Protein AF-0000000067798253 (afdb_homodimer)

pLDDT: mean 87.5, std 12.06, range [48.59, 98.44]

Foldseek 3Di:
DQDPVRLVVQLVCVLVQHHPVGDGLLDFADKAWAADPAQLWIWMDGPFWIKTKHKDKDKDFDDQVCQQFEAEFEFEDCVVPPDPVCPDPCVVVVRVVLRVLLRLLCPVLCQFGGNVQRDDGRGIGMYMYMYMYIHGAWFDCSQRVNLRNQLSLQRHFAFDWDADPNDIDTDDCVVDPTHRTDGPWRKGKWKWFWAFRADPVPRHGDDIRTGTGHTNSRVVNTFWMKMFIATLVLDTSDIDTDDGDDDDPVVVVVVSVSVNVVNVVSVVNSVVNSVVVVVVVVVVVVVVVVVVVVVVVVD/DQDPVRLVVQLVCVLVQHHPVGDGLLDFADKAWAADPAQLWIWMDGPFWIKTKRKDKDKDFDDQVCQQFEAEFEFEDCVVPPDPVCPDPCVVVVRVVLRVLLRLLCPVLCQFGGNVQRDDGRGIGMYMYMYMYIHGAWFDCSQRVNLSNQLSLQRHFAFDWDADPNDIDTDDCVVDPTHRTDGPWRKGKWKWFWAFRADPVPRHGDDIRTGTGHTNSRVVNTFWMKMFIATLVLDTSDIDTDDGDDDDPVVVVVVSVSVNVVNVVSVVNSVVNSVVVVVVVVVVVVVVVVVVVVVVVVD

Nearest PDB structures (foldseek):
  8r1o-assembly1_A  TM=9.361E-01  e=1.229E-35  Thermochaetoides thermophila DSM 1495
  6h25-assembly1_A  TM=9.469E-01  e=2.928E-33  Homo sapiens
  9g8n-assembly1_K  TM=9.278E-01  e=1.103E-31  Homo sapiens
  2nn6-assembly1_A  TM=9.174E-01  e=5.348E-28  Homo sapiens
  2wnr-assembly1_E  TM=9.208E-01  e=6.890E-26  Methanothermobacter thermautotrophicus

Solvent-accessible surface area (backbone atoms only — not comparable to full-atom values): 30825 Å² total; per-residue (Å²): 130,80,51,71,67,53,48,53,49,51,53,54,33,47,70,70,66,40,47,95,85,69,48,54,51,81,38,66,62,64,69,48,66,48,70,53,95,50,62,7,28,27,40,30,34,43,65,68,15,27,39,36,29,39,45,48,76,46,80,40,65,30,53,85,92,41,31,57,22,29,45,77,49,51,45,61,42,62,79,73,31,90,46,75,86,50,69,51,94,52,41,62,55,52,38,51,50,40,28,51,52,41,39,27,46,34,58,41,53,50,16,44,48,37,55,77,30,34,73,38,75,62,55,34,11,35,32,40,35,38,42,36,39,38,76,39,81,33,41,48,60,57,33,51,48,28,47,35,49,52,46,14,52,70,53,19,53,43,65,41,70,47,77,55,97,85,45,75,43,76,44,52,58,89,80,38,74,56,36,69,61,60,66,72,52,64,56,27,44,39,46,30,31,29,32,73,36,56,37,89,87,77,69,41,76,71,43,76,46,66,28,33,50,41,40,48,73,52,54,74,68,42,47,24,46,37,38,38,25,27,28,88,84,52,28,35,31,26,35,39,21,73,32,14,63,56,43,49,47,69,55,52,42,53,49,47,55,52,38,39,56,51,32,49,53,52,50,49,50,44,52,52,42,50,51,52,50,52,52,52,51,51,50,49,52,48,49,51,50,50,49,53,52,50,54,56,63,76,97,130,80,50,70,66,53,47,53,50,51,53,55,34,47,70,71,66,38,46,95,86,70,47,55,50,80,37,65,60,65,69,48,68,47,69,52,94,50,63,7,28,26,41,29,35,42,65,69,15,28,40,37,30,39,46,47,74,44,81,40,67,31,52,86,93,41,31,56,23,28,45,76,48,52,46,59,43,62,81,77,30,89,46,76,84,48,71,50,94,53,41,62,54,52,37,51,49,41,27,50,53,42,40,26,46,35,59,40,50,50,17,44,47,38,55,78,29,34,72,39,77,62,55,35,10,36,32,40,35,38,42,36,39,38,78,39,80,34,42,47,61,57,32,52,48,27,47,34,49,51,46,14,51,70,54,19,52,43,65,39,71,46,78,55,98,84,45,74,42,76,43,53,59,89,81,38,74,56,37,68,60,61,68,71,52,64,57,27,43,37,48,31,33,30,32,74,36,55,36,88,87,78,68,41,76,72,43,75,46,67,30,32,49,39,39,49,72,54,54,72,67,41,48,24,46,38,37,39,25,26,27,88,84,53,28,36,31,27,34,38,20,72,32,15,62,57,43,48,47,71,56,52,42,53,51,45,54,53,40,38,56,52,32,49,53,52,49,50,51,46,52,52,43,51,52,53,49,51,50,51,52,50,50,49,52,46,49,51,50,51,50,53,52,48,57,57,64,75,96

Secondary structure (DSSP, 8-state):
---HHHHHHHHHHHHTT--TTS--TT-PPPEEEEE-SSTTEEEEEETTEEEEEEEEEEEEPPPTT-TT--EEEEEEE-TTS--GGGSSTTHHHHHHHHHHHHHHHHHTTT-B-GGGGEEETTTEEEEEEEEEEEEE-SS-HHHHHHHHHHHHHHH-EEPPEEEETTEEEEPPTTTS--EE--B----EEEEEEEEEEE-TTT--EEEEEEEES--HHHHTT-SEEEEEEE-TTSEEEEEEE-SSS-EEHHHHHHHHHHHHHHHHHHHHHHHHHHHHHHHHHHHHHHHHHHHHHHHHH--/---HHHHHHHHHHHHTT--TTS--TT-PPPEEEEE-SSTTEEEEEETTEEEEEEEEEEEEPPPTT-TTS-EEEEEEE-TTS--GGGSSTTHHHHHHHHHHHHHHHHHTTT-B-GGGGEEETTTEEEEEEEEEEEEE-SS-HHHHHHHHHHHHHHH-EEPPEEEETTEEEEPPTTTS--EE--B----EEEEEEEEEEE-TTT--EEEEEEEES--HHHHTT-SEEEEEEE-TTSEEEEEEE-SSS-EEHHHHHHHHHHHHHHHHHHHHHHHHHHHHHHHHHHHHHHHHHHHHHHHHH--

Organism: Yarrowia lipolytica (strain CLIB 122 / E 150) (NCBI:txid284591)

Radius of gyration: 28.01 Å; Cα contacts (8 Å, |Δi|>4): 1252; chains: 2; bounding box: 62×116×61 Å

Sequence (598 aa):
MISINDRKFLTEALKVSKRLDGRSMEEQRPMEVTFGSQFGHVELTMGKTKVVVRISAEITKPNERRPFEGIFVVHTDIGSMASPIFENNHQSEQEIMISQVVEKAVRRSGALDLESLCIVAGKKCWEIRADVHYLDFDGGLVDATCAAVMAGLYHFKKPDVDVDGGAVTVCDMEERHPVALSVLHLPVSVTYGLFELKNDETNEVEKVECVLDCTAIERQVQNAEITITINKNRDICQISKPSGVSIEGYRIVELCEKAFQEALKVTEMIDKALKEDEEMRNKGNWKALLSAENDRYEKMISINDRKFLTEALKVSKRLDGRSMEEQRPMEVTFGSQFGHVELTMGKTKVVVRISAEITKPNERRPFEGIFVVHTDIGSMASPIFENNHQSEQEIMISQVVEKAVRRSGALDLESLCIVAGKKCWEIRADVHYLDFDGGLVDATCAAVMAGLYHFKKPDVDVDGGAVTVCDMEERHPVALSVLHLPVSVTYGLFELKNDETNEVEKVECVLDCTAIERQVQNAEITITINKNRDICQISKPSGVSIEGYRIVELCEKAFQEALKVTEMIDKALKEDEEMRNKGNWKALLSAENDRYEK

InterPro domains:
  IPR001247 Exoribonuclease, phosphorolytic domain 1 [PF01138] (27-159)
  IPR015847 Exoribonuclease, phosphorolytic domain 2 [PF03725] (185-261)
  IPR020568 Ribosomal protein uS5 domain 2-type superfamily [SSF54211] (2-173)
  IPR027408 PNPase/RNase PH domain superfamily [G3DSA:3.30.230.70] (1-297)
  IPR033100 Exosome complex component RRP45 [cd11368] (2-269)
  IPR036345 Exoribonuclease, PH domain 2 superfamily [SSF55666] (181-296)
  IPR050590 Exosome complex component Rrp42 subfamily [PTHR11097] (2-277)

Structure (mmCIF, N/CA/C/O backbone):
data_AF-0000000067798253-model_v1
#
loop_
_entity.id
_entity.type
_entity.pdbx_description
1 polymer 'Exosome complex component RRP45'
#
loop_
_atom_site.group_PDB
_atom_site.id
_atom_site.type_symbol
_atom_site.label_atom_id
_atom_site.label_alt_id
_atom_site.label_comp_id
_atom_site.label_asym_id
_atom_site.label_entity_id
_atom_site.label_seq_id
_atom_site.pdbx_PDB_ins_code
_atom_site.Cartn_x
_atom_site.Cartn_y
_atom_site.Cartn_z
_atom_site.occupancy
_atom_site.B_iso_or_equiv
_atom_site.auth_seq_id
_atom_site.auth_comp_id
_atom_site.auth_asym_id
_atom_site.auth_atom_id
_atom_site.pdbx_PDB_model_num
ATOM 1 N N . MET A 1 1 ? 26.594 -1.239 4.367 1 51.81 1 MET A N 1
ATOM 2 C CA . MET A 1 1 ? 26.109 0.107 4.074 1 51.81 1 MET A CA 1
ATOM 3 C C . MET A 1 1 ? 27.016 0.807 3.074 1 51.81 1 MET A C 1
ATOM 5 O O . MET A 1 1 ? 28.25 0.647 3.125 1 51.81 1 MET A O 1
ATOM 9 N N . ILE A 1 2 ? 26.547 1.143 1.979 1 56.66 2 ILE A N 1
ATOM 10 C CA . ILE A 1 2 ? 27.312 1.751 0.899 1 56.66 2 ILE A CA 1
ATOM 11 C C . ILE A 1 2 ? 28 3.018 1.405 1 56.66 2 ILE A C 1
ATOM 13 O O . ILE A 1 2 ? 27.453 3.732 2.248 1 56.66 2 ILE A O 1
ATOM 17 N N . SER A 1 3 ? 29.297 3.141 1.195 1 64.12 3 SER A N 1
ATOM 18 C CA . SER A 1 3 ? 30.047 4.336 1.568 1 64.12 3 SER A CA 1
ATOM 19 C C . SER A 1 3 ? 29.391 5.594 1.01 1 64.12 3 SER A C 1
ATOM 21 O O . SER A 1 3 ? 28.609 5.527 0.064 1 64.12 3 SER A O 1
ATOM 23 N N . ILE A 1 4 ? 29.562 6.688 1.708 1 63.19 4 ILE A N 1
ATOM 24 C CA . ILE A 1 4 ? 29.047 7.988 1.288 1 63.19 4 ILE A CA 1
ATOM 25 C C . ILE A 1 4 ? 29.5 8.281 -0.143 1 63.19 4 ILE A C 1
ATOM 27 O O . ILE A 1 4 ? 28.719 8.781 -0.956 1 63.19 4 ILE A O 1
ATOM 31 N N . ASN A 1 5 ? 30.703 7.965 -0.384 1 65.31 5 ASN A N 1
ATOM 32 C CA . ASN A 1 5 ? 31.25 8.188 -1.72 1 65.31 5 ASN A CA 1
ATOM 33 C C . ASN A 1 5 ? 30.531 7.34 -2.766 1 65.31 5 ASN A C 1
ATOM 35 O O . ASN A 1 5 ? 30.234 7.816 -3.863 1 65.31 5 ASN A O 1
ATOM 39 N N . ASP A 1 6 ? 30.203 6.184 -2.393 1 72.31 6 ASP A N 1
ATOM 40 C CA . ASP A 1 6 ? 29.516 5.285 -3.311 1 72.31 6 ASP A CA 1
ATOM 41 C C . ASP A 1 6 ? 28.078 5.73 -3.539 1 72.31 6 ASP A C 1
ATOM 43 O O . ASP A 1 6 ? 27.562 5.637 -4.656 1 72.31 6 ASP A O 1
ATOM 47 N N . ARG A 1 7 ? 27.609 6.293 -2.527 1 75.06 7 ARG A N 1
ATOM 48 C CA . ARG A 1 7 ? 26.25 6.816 -2.641 1 75.06 7 ARG A CA 1
ATOM 49 C C . ARG A 1 7 ? 26.188 7.977 -3.627 1 75.06 7 ARG A C 1
ATOM 51 O O . ARG A 1 7 ? 25.312 8.016 -4.492 1 75.06 7 ARG A O 1
ATOM 58 N N . LYS A 1 8 ? 27.109 8.859 -3.434 1 76.31 8 LYS A N 1
ATOM 59 C CA . LYS A 1 8 ? 27.188 10.016 -4.328 1 76.31 8 LYS A CA 1
ATOM 60 C C . LYS A 1 8 ? 27.438 9.578 -5.77 1 76.31 8 LYS A C 1
ATOM 62 O O . LYS A 1 8 ? 26.828 10.102 -6.699 1 76.31 8 LYS A O 1
ATOM 67 N N . PHE A 1 9 ? 28.281 8.617 -5.867 1 78.44 9 PHE A N 1
ATOM 68 C CA . PHE A 1 9 ? 28.609 8.109 -7.195 1 78.44 9 PHE A CA 1
ATOM 69 C C . PHE A 1 9 ? 27.391 7.488 -7.859 1 78.44 9 PHE A C 1
ATOM 71 O O . PHE A 1 9 ? 27.125 7.719 -9.039 1 78.44 9 PHE A O 1
ATOM 78 N N . LEU A 1 10 ? 26.688 6.785 -7.129 1 80.25 10 LEU A N 1
ATOM 79 C CA . LEU A 1 10 ? 25.5 6.105 -7.656 1 80.25 10 LEU A CA 1
ATOM 80 C C . LEU A 1 10 ? 24.453 7.113 -8.094 1 80.25 10 LEU A C 1
ATOM 82 O O . LEU A 1 10 ? 23.875 6.98 -9.18 1 80.25 10 LEU A O 1
ATOM 86 N N . THR A 1 11 ? 24.312 8.109 -7.332 1 80.75 11 THR A N 1
ATOM 87 C CA . THR A 1 11 ? 23.312 9.133 -7.641 1 80.75 11 THR A CA 1
ATOM 88 C C . THR A 1 11 ? 23.719 9.922 -8.883 1 80.75 11 THR A C 1
ATOM 90 O O . THR A 1 11 ? 22.891 10.219 -9.742 1 80.75 11 THR A O 1
ATOM 93 N N . GLU A 1 12 ? 24.984 10.133 -8.961 1 82.31 12 GLU A N 1
ATOM 94 C CA . GLU A 1 12 ? 25.516 10.852 -10.125 1 82.31 12 GLU A CA 1
ATOM 95 C C . GLU A 1 12 ? 25.359 10.023 -11.398 1 82.31 12 GLU A C 1
ATOM 97 O O . GLU A 1 12 ? 25.078 10.562 -12.469 1 82.31 12 GLU A O 1
ATOM 102 N N . ALA A 1 13 ? 25.578 8.773 -11.211 1 84.62 13 ALA A N 1
ATOM 103 C CA . ALA A 1 13 ? 25.438 7.887 -12.359 1 84.62 13 ALA A CA 1
ATOM 104 C C . ALA A 1 13 ? 23.984 7.859 -12.859 1 84.62 13 ALA A C 1
ATOM 106 O O . ALA A 1 13 ? 23.734 7.887 -14.062 1 84.62 13 ALA A O 1
ATOM 107 N N . LEU A 1 14 ? 23.094 7.914 -11.953 1 83.56 14 LEU A N 1
ATOM 108 C CA . LEU A 1 14 ? 21.688 7.863 -12.305 1 83.56 14 LEU A CA 1
ATOM 109 C C . LEU A 1 14 ? 21.234 9.164 -12.969 1 83.56 14 LEU A C 1
ATOM 111 O O . LEU A 1 14 ? 20.328 9.156 -13.812 1 83.56 14 LEU A O 1
ATOM 115 N N . LYS A 1 15 ? 21.906 10.227 -12.625 1 82.25 15 LYS A N 1
ATOM 116 C CA . LYS A 1 15 ? 21.594 11.516 -13.242 1 82.25 15 LYS A CA 1
ATOM 117 C C . LYS A 1 15 ? 21.844 11.484 -14.75 1 82.25 15 LYS A C 1
ATOM 119 O O . LYS A 1 15 ? 21.172 12.18 -15.508 1 82.25 15 LYS A O 1
ATOM 124 N N . VAL A 1 16 ? 22.828 10.648 -15.133 1 81.19 16 VAL A N 1
ATOM 125 C CA . VAL A 1 16 ? 23.125 10.547 -16.562 1 81.19 16 VAL A CA 1
ATOM 126 C C . VAL A 1 16 ? 22.562 9.242 -17.109 1 81.19 16 VAL A C 1
ATOM 128 O O . VAL A 1 16 ? 23.078 8.703 -18.094 1 81.19 16 VAL A O 1
ATOM 131 N N . SER A 1 17 ? 21.672 8.688 -16.422 1 85.06 17 SER A N 1
ATOM 132 C CA . SER A 1 17 ? 20.906 7.512 -16.828 1 85.06 17 SER A CA 1
ATOM 133 C C . SER A 1 17 ? 21.812 6.297 -17 1 85.06 17 SER A C 1
ATOM 135 O O . SER A 1 17 ? 21.688 5.562 -17.984 1 85.06 17 SER A O 1
ATOM 137 N N . LYS A 1 18 ? 22.75 6.242 -16.172 1 89 18 LYS A N 1
ATOM 138 C CA . LYS A 1 18 ? 23.641 5.082 -16.156 1 89 18 LYS A CA 1
ATOM 139 C C . LYS A 1 18 ? 23.5 4.301 -14.859 1 89 18 LYS A C 1
ATOM 141 O O . LYS A 1 18 ? 23.391 4.895 -13.781 1 89 18 LYS A O 1
ATOM 146 N N . ARG A 1 19 ? 23.422 3.037 -15 1 92.31 19 ARG A N 1
ATOM 147 C CA . ARG A 1 19 ? 23.375 2.156 -13.836 1 92.31 19 ARG A CA 1
ATOM 148 C C . ARG A 1 19 ? 24.703 1.436 -13.633 1 92.31 19 ARG A C 1
ATOM 150 O O . ARG A 1 19 ? 25.438 1.208 -14.594 1 92.31 19 ARG A O 1
ATOM 157 N N . LEU A 1 20 ? 25.062 1.04 -12.531 1 87.75 20 LEU A N 1
ATOM 158 C CA . LEU A 1 20 ? 26.328 0.4 -12.203 1 87.75 20 LEU A CA 1
ATOM 159 C C . LEU A 1 20 ? 26.453 -0.958 -12.891 1 87.75 20 LEU A C 1
ATOM 161 O O . LEU A 1 20 ? 27.547 -1.39 -13.242 1 87.75 20 LEU A O 1
ATOM 165 N N . ASP A 1 21 ? 25.359 -1.632 -13.086 1 90.31 21 ASP A N 1
ATOM 166 C CA . ASP A 1 21 ? 25.422 -2.971 -13.664 1 90.31 21 ASP A CA 1
ATOM 167 C C . ASP A 1 21 ? 25.203 -2.922 -15.18 1 90.31 21 ASP A C 1
ATOM 169 O O . ASP A 1 21 ? 25.062 -3.963 -15.82 1 90.31 21 ASP A O 1
ATOM 173 N N . GLY A 1 22 ? 25.062 -1.739 -15.805 1 91.88 22 GLY A N 1
ATOM 174 C CA . GLY A 1 22 ? 25.047 -1.575 -17.25 1 91.88 22 GLY A CA 1
ATOM 175 C C . GLY A 1 22 ? 23.641 -1.646 -17.828 1 91.88 22 GLY A C 1
ATOM 176 O O . GLY A 1 22 ? 23.453 -1.383 -19.016 1 91.88 22 GLY A O 1
ATOM 177 N N . ARG A 1 23 ? 22.641 -1.898 -17.016 1 94.81 23 ARG A N 1
ATOM 178 C CA . ARG A 1 23 ? 21.266 -1.967 -17.5 1 94.81 23 ARG A CA 1
ATOM 179 C C . ARG A 1 23 ? 20.719 -0.573 -17.797 1 94.81 23 ARG A C 1
ATOM 181 O O . ARG A 1 23 ? 21.219 0.419 -17.266 1 94.81 23 ARG A O 1
ATOM 188 N N . SER A 1 24 ? 19.719 -0.59 -18.766 1 94.81 24 SER A N 1
ATOM 189 C CA . SER A 1 24 ? 18.969 0.649 -18.922 1 94.81 24 SER A CA 1
ATOM 190 C C . SER A 1 24 ? 18.047 0.898 -17.734 1 94.81 24 SER A C 1
ATOM 192 O O . SER A 1 24 ? 17.875 0.018 -16.891 1 94.81 24 SER A O 1
ATOM 194 N N . MET A 1 25 ? 17.469 2.041 -17.641 1 94.38 25 MET A N 1
ATOM 195 C CA . MET A 1 25 ? 16.594 2.404 -16.516 1 94.38 25 MET A CA 1
ATOM 196 C C . MET A 1 25 ? 15.344 1.527 -16.5 1 94.38 25 MET A C 1
ATOM 198 O O . MET A 1 25 ? 14.719 1.344 -15.453 1 94.38 25 MET A O 1
ATOM 202 N N . GLU A 1 26 ? 15.031 0.921 -17.672 1 94.19 26 GLU A N 1
ATOM 203 C CA . GLU A 1 26 ? 13.789 0.177 -17.797 1 94.19 26 GLU A CA 1
ATOM 204 C C . GLU A 1 26 ? 14.047 -1.309 -18.031 1 94.19 26 GLU A C 1
ATOM 206 O O . GLU A 1 26 ? 13.18 -2.027 -18.531 1 94.19 26 GLU A O 1
ATOM 211 N N . GLU A 1 27 ? 15.227 -1.716 -17.656 1 94.94 27 GLU A N 1
ATOM 212 C CA . GLU A 1 27 ? 15.617 -3.1 -17.906 1 94.94 27 GLU A CA 1
ATOM 213 C C . GLU A 1 27 ? 15.633 -3.916 -16.625 1 94.94 27 GLU A C 1
ATOM 215 O O . GLU A 1 27 ? 16.234 -3.51 -15.633 1 94.94 27 GLU A O 1
ATOM 220 N N . GLN A 1 28 ? 14.828 -4.957 -16.656 1 96.38 28 GLN A N 1
ATOM 221 C CA . GLN A 1 28 ? 14.852 -5.902 -15.547 1 96.38 28 GLN A CA 1
ATOM 222 C C . GLN A 1 28 ? 16.031 -6.867 -15.672 1 96.38 28 GLN A C 1
ATOM 224 O O . GLN A 1 28 ? 16.438 -7.215 -16.781 1 96.38 28 GLN A O 1
ATOM 229 N N . ARG A 1 29 ? 16.672 -7.332 -14.617 1 96.69 29 ARG A N 1
ATOM 230 C CA . ARG A 1 29 ? 17.688 -8.391 -14.656 1 96.69 29 ARG A CA 1
ATOM 231 C C . ARG A 1 29 ? 17.109 -9.68 -15.211 1 96.69 29 ARG A C 1
ATOM 233 O O . ARG A 1 29 ? 15.898 -9.93 -15.094 1 96.69 29 ARG A O 1
ATOM 240 N N . PRO A 1 30 ? 17.953 -10.398 -15.773 1 95.25 30 PRO A N 1
ATOM 241 C CA . PRO A 1 30 ? 17.469 -11.68 -16.281 1 95.25 30 PRO A CA 1
ATOM 242 C C . PRO A 1 30 ? 16.875 -12.57 -15.195 1 95.25 30 PRO A C 1
ATOM 244 O O . PRO A 1 30 ? 17.422 -12.641 -14.094 1 95.25 30 PRO A O 1
ATOM 247 N N . MET A 1 31 ? 15.766 -13.133 -15.539 1 96.88 31 MET A N 1
ATOM 248 C CA . MET A 1 31 ? 15.062 -14.023 -14.617 1 96.88 31 MET A CA 1
ATOM 249 C C . MET A 1 31 ? 14.984 -15.438 -15.18 1 96.88 31 MET A C 1
ATOM 251 O O . MET A 1 31 ? 14.766 -15.625 -16.375 1 96.88 31 MET A O 1
ATOM 255 N N . GLU A 1 32 ? 15.211 -16.406 -14.297 1 97.06 32 GLU A N 1
ATOM 256 C CA . GLU A 1 32 ? 15.125 -17.812 -14.688 1 97.06 32 GLU A CA 1
ATOM 257 C C . GLU A 1 32 ? 14.422 -18.641 -13.617 1 97.06 32 GLU A C 1
ATOM 259 O O . GLU A 1 32 ? 14.633 -18.438 -12.422 1 97.06 32 GLU A O 1
ATOM 264 N N . VAL A 1 33 ? 13.617 -19.516 -14.102 1 97.75 33 VAL A N 1
ATOM 265 C CA . VAL A 1 33 ? 12.891 -20.406 -13.203 1 97.75 33 VAL A CA 1
ATOM 266 C C . VAL A 1 33 ? 13.227 -21.859 -13.523 1 97.75 33 VAL A C 1
ATOM 268 O O . VAL A 1 33 ? 13.328 -22.234 -14.695 1 97.75 33 VAL A O 1
ATOM 271 N N . THR A 1 34 ? 13.492 -22.641 -12.523 1 96.81 34 THR A N 1
ATOM 272 C CA . THR A 1 34 ? 13.703 -24.078 -12.648 1 96.81 34 THR A CA 1
ATOM 273 C C . THR A 1 34 ? 12.844 -24.844 -11.641 1 96.81 34 THR A C 1
ATOM 275 O O . THR A 1 34 ? 12.539 -24.328 -10.562 1 96.81 34 THR A O 1
ATOM 278 N N . PHE A 1 35 ? 12.484 -26.016 -12.008 1 97.56 35 PHE A N 1
ATOM 279 C CA . PHE A 1 35 ? 11.633 -26.828 -11.148 1 97.56 35 PHE A CA 1
ATOM 280 C C . PHE A 1 35 ? 12.406 -28.016 -10.586 1 97.56 35 PHE A C 1
ATOM 282 O O . PHE A 1 35 ? 13.227 -28.625 -11.289 1 97.56 35 PHE A O 1
ATOM 289 N N . GLY A 1 36 ? 12.242 -28.266 -9.375 1 94.62 36 GLY A N 1
ATOM 290 C CA . GLY A 1 36 ? 12.828 -29.438 -8.758 1 94.62 36 GLY A CA 1
ATOM 291 C C . GLY A 1 36 ? 12.109 -30.719 -9.117 1 94.62 36 GLY A C 1
ATOM 292 O O . GLY A 1 36 ? 11.211 -30.719 -9.961 1 94.62 36 GLY A O 1
ATOM 293 N N . SER A 1 37 ? 12.594 -31.781 -8.445 1 92.12 37 SER A N 1
ATOM 294 C CA . SER A 1 37 ? 12.039 -33.094 -8.727 1 92.12 37 SER A CA 1
ATOM 295 C C . SER A 1 37 ? 10.602 -33.219 -8.242 1 92.12 37 SER A C 1
ATOM 297 O O . SER A 1 37 ? 9.766 -33.844 -8.891 1 92.12 37 SER A O 1
ATOM 299 N N . GLN A 1 38 ? 10.32 -32.562 -7.18 1 93.5 38 GLN A N 1
ATOM 300 C CA . GLN A 1 38 ? 8.961 -32.594 -6.637 1 93.5 38 GLN A CA 1
ATOM 301 C C . GLN A 1 38 ? 8.109 -31.469 -7.215 1 93.5 38 GLN A C 1
ATOM 303 O O . GLN A 1 38 ? 8.586 -30.359 -7.395 1 93.5 38 GLN A O 1
ATOM 308 N N . PHE A 1 39 ? 6.863 -31.828 -7.477 1 95 39 PHE A N 1
ATOM 309 C CA . PHE A 1 39 ? 5.938 -30.797 -7.938 1 95 39 PHE A CA 1
ATOM 310 C C . PHE A 1 39 ? 5.844 -29.656 -6.93 1 95 39 PHE A C 1
ATOM 312 O O . PHE A 1 39 ? 5.746 -29.891 -5.727 1 95 39 PHE A O 1
ATOM 319 N N . GLY A 1 40 ? 5.93 -28.453 -7.418 1 97.5 40 GLY A N 1
ATOM 320 C CA . GLY A 1 40 ? 5.77 -27.297 -6.566 1 97.5 40 GLY A CA 1
ATOM 321 C C . GLY A 1 40 ? 7.086 -26.781 -6.004 1 97.5 40 GLY A C 1
ATOM 322 O O . GLY A 1 40 ? 7.105 -25.812 -5.238 1 97.5 40 GLY A O 1
ATOM 323 N N . HIS A 1 41 ? 8.125 -27.516 -6.27 1 97.88 41 HIS A N 1
ATOM 324 C CA . HIS A 1 41 ? 9.461 -27.047 -5.902 1 97.88 41 HIS A CA 1
ATOM 325 C C . HIS A 1 41 ? 10.055 -26.172 -7.004 1 97.88 41 HIS A C 1
ATOM 327 O O . HIS A 1 41 ? 10.258 -26.625 -8.125 1 97.88 41 HIS A O 1
ATOM 333 N N . VAL A 1 42 ? 10.383 -24.922 -6.691 1 98.38 42 VAL A N 1
ATOM 334 C CA . VAL A 1 42 ? 10.805 -23.938 -7.688 1 98.38 42 VAL A CA 1
ATOM 335 C C . VAL A 1 42 ? 12.07 -23.219 -7.203 1 98.38 42 VAL A C 1
ATOM 337 O O . VAL A 1 42 ? 12.18 -22.891 -6.023 1 98.38 42 VAL A O 1
ATOM 340 N N . GLU A 1 43 ? 12.984 -23.078 -8.047 1 97.94 43 GLU A N 1
ATOM 341 C CA . GLU A 1 43 ? 14.109 -22.172 -7.859 1 97.94 43 GLU A CA 1
ATOM 342 C C . GLU A 1 43 ? 14.094 -21.062 -8.891 1 97.94 43 GLU A C 1
ATOM 344 O O . GLU A 1 43 ? 14 -21.312 -10.094 1 97.94 43 GLU A O 1
ATOM 349 N N . LEU A 1 44 ? 14.125 -19.844 -8.43 1 98.12 44 LEU A N 1
ATOM 350 C CA . LEU A 1 44 ? 14.125 -18.688 -9.328 1 98.12 44 LEU A CA 1
ATOM 351 C C . LEU A 1 44 ? 15.32 -17.781 -9.055 1 98.12 44 LEU A C 1
ATOM 353 O O . LEU A 1 44 ? 15.656 -17.516 -7.898 1 98.12 44 LEU A O 1
ATOM 357 N N . THR A 1 45 ? 15.945 -17.438 -10.109 1 97.5 45 THR A N 1
ATOM 358 C CA . THR A 1 45 ? 17.031 -16.469 -10.031 1 97.5 45 THR A CA 1
ATOM 359 C C . THR A 1 45 ? 16.688 -15.203 -10.805 1 97.5 45 THR A C 1
ATOM 361 O O . THR A 1 45 ? 16.078 -15.266 -11.875 1 97.5 45 THR A O 1
ATOM 364 N N . MET A 1 46 ? 16.938 -14.086 -10.258 1 97.06 46 MET A N 1
ATOM 365 C CA . MET A 1 46 ? 16.875 -12.766 -10.883 1 97.06 46 MET A CA 1
ATOM 366 C C . MET A 1 46 ? 18.156 -11.984 -10.602 1 97.06 46 MET A C 1
ATOM 368 O O . MET A 1 46 ? 18.281 -11.328 -9.57 1 97.06 46 MET A O 1
ATOM 372 N N . GLY A 1 47 ? 19.062 -11.984 -11.625 1 95.56 47 GLY A N 1
ATOM 373 C CA . GLY A 1 47 ? 20.406 -11.539 -11.289 1 95.56 47 GLY A CA 1
ATOM 374 C C . GLY A 1 47 ? 21.031 -12.328 -10.148 1 95.56 47 GLY A C 1
ATOM 375 O O . GLY A 1 47 ? 21.109 -13.555 -10.219 1 95.56 47 GLY A O 1
ATOM 376 N N . LYS A 1 48 ? 21.391 -11.68 -9.102 1 94.06 48 LYS A N 1
ATOM 377 C CA . LYS A 1 48 ? 22.031 -12.344 -7.969 1 94.06 48 LYS A CA 1
ATOM 378 C C . LYS A 1 48 ? 21 -12.75 -6.922 1 94.06 48 LYS A C 1
ATOM 380 O O . LYS A 1 48 ? 21.297 -13.516 -6 1 94.06 48 LYS A O 1
ATOM 385 N N . THR A 1 49 ? 19.766 -12.289 -7.086 1 94.31 49 THR A N 1
ATOM 386 C CA . THR A 1 49 ? 18.719 -12.688 -6.16 1 94.31 49 THR A CA 1
ATOM 387 C C . THR A 1 49 ? 18.25 -14.109 -6.453 1 94.31 49 THR A C 1
ATOM 389 O O . THR A 1 49 ? 17.953 -14.445 -7.602 1 94.31 49 THR A O 1
ATOM 392 N N . LYS A 1 50 ? 18.234 -14.953 -5.426 1 95.56 50 LYS A N 1
ATOM 393 C CA . LYS A 1 50 ? 17.828 -16.344 -5.578 1 95.56 50 LYS A CA 1
ATOM 394 C C . LYS A 1 50 ? 16.75 -16.719 -4.562 1 95.56 50 LYS A C 1
ATOM 396 O O . LYS A 1 50 ? 16.922 -16.516 -3.361 1 95.56 50 LYS A O 1
ATOM 401 N N . VAL A 1 51 ? 15.703 -17.281 -5.094 1 95.88 51 VAL A N 1
ATOM 402 C CA . VAL A 1 51 ? 14.555 -17.625 -4.266 1 95.88 51 VAL A CA 1
ATOM 403 C C . VAL A 1 51 ? 14.172 -19.094 -4.512 1 95.88 51 VAL A C 1
ATOM 405 O O . VAL A 1 51 ? 14.195 -19.562 -5.652 1 95.88 51 VAL A O 1
ATOM 408 N N . VAL A 1 52 ? 13.906 -19.797 -3.418 1 97 52 VAL A N 1
ATOM 409 C CA . VAL A 1 52 ? 13.383 -21.156 -3.498 1 97 52 VAL A CA 1
ATOM 410 C C . VAL A 1 52 ? 11.984 -21.203 -2.898 1 97 52 VAL A C 1
ATOM 412 O O . VAL A 1 52 ? 11.75 -20.703 -1.796 1 97 52 VAL A O 1
ATOM 415 N N . VAL A 1 53 ? 11.078 -21.734 -3.621 1 97.88 53 VAL A N 1
ATOM 416 C CA . VAL A 1 53 ? 9.695 -21.859 -3.16 1 97.88 53 VAL A CA 1
ATOM 417 C C . VAL A 1 53 ? 9.281 -23.328 -3.145 1 97.88 53 VAL A C 1
ATOM 419 O O . VAL A 1 53 ? 9.617 -24.078 -4.062 1 97.88 53 VAL A O 1
ATOM 422 N N . ARG A 1 54 ? 8.625 -23.719 -2.113 1 98.12 54 ARG A N 1
ATOM 423 C CA . ARG A 1 54 ? 8.008 -25.047 -2.016 1 98.12 54 ARG A CA 1
ATOM 424 C C . ARG A 1 54 ? 6.512 -24.922 -1.731 1 98.12 54 ARG A C 1
ATOM 426 O O . ARG A 1 54 ? 6.109 -24.344 -0.726 1 98.12 54 ARG A O 1
ATOM 433 N N . ILE A 1 55 ? 5.734 -25.438 -2.609 1 98.44 55 ILE A N 1
ATOM 434 C CA . ILE A 1 55 ? 4.289 -25.469 -2.424 1 98.44 55 ILE A CA 1
ATOM 435 C C . ILE A 1 55 ? 3.875 -26.766 -1.745 1 98.44 55 ILE A C 1
ATOM 437 O O . ILE A 1 55 ? 4.383 -27.844 -2.084 1 98.44 55 ILE A O 1
ATOM 441 N N . SER A 1 56 ? 3.043 -26.656 -0.792 1 97.62 56 SER A N 1
ATOM 442 C CA . SER A 1 56 ? 2.498 -27.844 -0.118 1 97.62 56 SER A CA 1
ATOM 443 C C . SER A 1 56 ? 0.997 -27.703 0.109 1 97.62 56 SER A C 1
ATOM 445 O O . SER A 1 56 ? 0.442 -26.609 -0.024 1 97.62 56 SER A O 1
ATOM 447 N N . ALA A 1 57 ? 0.351 -28.797 0.39 1 96.62 57 ALA A N 1
ATOM 448 C CA . ALA A 1 57 ? -1.09 -28.812 0.628 1 96.62 57 ALA A CA 1
ATOM 449 C C . ALA A 1 57 ? -1.428 -29.672 1.846 1 96.62 57 ALA A C 1
ATOM 451 O O . ALA A 1 57 ? -0.828 -30.734 2.053 1 96.62 57 ALA A O 1
ATOM 452 N N . GLU A 1 58 ? -2.25 -29.172 2.617 1 96.25 58 GLU A N 1
ATOM 453 C CA . GLU A 1 58 ? -2.777 -29.938 3.752 1 96.25 58 GLU A CA 1
ATOM 454 C C . GLU A 1 58 ? -4.277 -29.703 3.916 1 96.25 58 GLU A C 1
ATOM 456 O O . GLU A 1 58 ? -4.812 -28.703 3.447 1 96.25 58 GLU A O 1
ATOM 461 N N . ILE A 1 59 ? -4.953 -30.688 4.52 1 95.56 59 ILE A N 1
ATOM 462 C CA . ILE A 1 59 ? -6.387 -30.562 4.762 1 95.56 59 ILE A CA 1
ATOM 463 C C . ILE A 1 59 ? -6.625 -29.906 6.125 1 95.56 59 ILE A C 1
ATOM 465 O O . ILE A 1 59 ? -6.023 -30.312 7.121 1 95.56 59 ILE A O 1
ATOM 469 N N . THR A 1 60 ? -7.434 -28.875 6.07 1 96.31 60 THR A N 1
ATOM 470 C CA . THR A 1 60 ? -7.75 -28.172 7.305 1 96.31 60 THR A CA 1
ATOM 471 C C . THR A 1 60 ? -9.195 -27.688 7.301 1 96.31 60 THR A C 1
ATOM 473 O O . THR A 1 60 ? -9.953 -27.984 6.375 1 96.31 60 THR A O 1
ATOM 476 N N . LYS A 1 61 ? -9.562 -27.078 8.414 1 96.06 61 LYS A N 1
ATOM 477 C CA . LYS A 1 61 ? -10.875 -26.438 8.484 1 96.06 61 LYS A CA 1
ATOM 478 C C . LYS A 1 61 ? -10.867 -25.094 7.785 1 96.06 61 LYS A C 1
ATOM 480 O O . LYS A 1 61 ? -9.938 -24.297 7.961 1 96.06 61 LYS A O 1
ATOM 485 N N . PRO A 1 62 ? -11.852 -24.844 6.949 1 96.19 62 PRO A N 1
ATOM 486 C CA . PRO A 1 62 ? -11.898 -23.547 6.277 1 96.19 62 PRO A CA 1
ATOM 487 C C . PRO A 1 62 ? -12.156 -22.391 7.246 1 96.19 62 PRO A C 1
ATOM 489 O O . PRO A 1 62 ? -12.516 -22.625 8.406 1 96.19 62 PRO A O 1
ATOM 492 N N . ASN A 1 63 ? -11.797 -21.188 6.785 1 91.81 63 ASN A N 1
ATOM 493 C CA . ASN A 1 63 ? -12.156 -20 7.543 1 91.81 63 ASN A CA 1
ATOM 494 C C . ASN A 1 63 ? -13.664 -19.922 7.785 1 91.81 63 ASN A C 1
ATOM 496 O O . ASN A 1 63 ? -14.453 -20.141 6.867 1 91.81 63 ASN A O 1
ATOM 500 N N . GLU A 1 64 ? -14.062 -19.562 8.953 1 89.81 64 GLU A N 1
ATOM 501 C CA . GLU A 1 64 ? -15.469 -19.531 9.336 1 89.81 64 GLU A CA 1
ATOM 502 C C . GLU A 1 64 ? -16.25 -18.547 8.484 1 89.81 64 GLU A C 1
ATOM 504 O O . GLU A 1 64 ? -17.438 -18.766 8.203 1 89.81 64 GLU A O 1
ATOM 509 N N . ARG A 1 65 ? -15.625 -17.531 8.062 1 81.88 65 ARG A N 1
ATOM 510 C CA . ARG A 1 65 ? -16.297 -16.484 7.289 1 81.88 65 ARG A CA 1
ATOM 511 C C . ARG A 1 65 ? -16.344 -16.859 5.812 1 81.88 65 ARG A C 1
ATOM 513 O O . ARG A 1 65 ? -17.094 -16.234 5.043 1 81.88 65 ARG A O 1
ATOM 520 N N . ARG A 1 66 ? -15.578 -17.891 5.426 1 88.25 66 ARG A N 1
ATOM 521 C CA . ARG A 1 66 ? -15.531 -18.375 4.047 1 88.25 66 ARG A CA 1
ATOM 522 C C . ARG A 1 66 ? -15.547 -19.891 3.99 1 88.25 66 ARG A C 1
ATOM 524 O O . ARG A 1 66 ? -14.602 -20.516 3.502 1 88.25 66 ARG A O 1
ATOM 531 N N . PRO A 1 67 ? -16.625 -20.453 4.387 1 93 67 PRO A N 1
ATOM 532 C CA . PRO A 1 67 ? -16.703 -21.906 4.586 1 93 67 PRO A CA 1
ATOM 533 C C . PRO A 1 67 ? -16.625 -22.688 3.275 1 93 67 PRO A C 1
ATOM 535 O O . PRO A 1 67 ? -16.453 -23.906 3.287 1 93 67 PRO A O 1
ATOM 538 N N . PHE A 1 68 ? -16.766 -22 2.117 1 94.12 68 PHE A N 1
ATOM 539 C CA . PHE A 1 68 ? -16.812 -22.688 0.832 1 94.12 68 PHE A CA 1
ATOM 540 C C . PHE A 1 68 ? -15.484 -22.547 0.088 1 94.12 68 PHE A C 1
ATOM 542 O O . PHE A 1 68 ? -15.383 -22.906 -1.087 1 94.12 68 PHE A O 1
ATOM 549 N N . GLU A 1 69 ? -14.508 -22.016 0.784 1 95.06 69 GLU A N 1
ATOM 550 C CA . GLU A 1 69 ? -13.234 -21.734 0.128 1 95.06 69 GLU A CA 1
ATOM 551 C C . GLU A 1 69 ? -12.086 -22.438 0.837 1 95.06 69 GLU A C 1
ATOM 553 O O . GLU A 1 69 ? -12.156 -22.688 2.041 1 95.06 69 GLU A O 1
ATOM 558 N N . GLY A 1 70 ? -11.07 -22.828 0.063 1 96.69 70 GLY A N 1
ATOM 559 C CA . GLY A 1 70 ? -9.812 -23.234 0.657 1 96.69 70 GLY A CA 1
ATOM 560 C C . GLY A 1 70 ? -8.977 -22.062 1.146 1 96.69 70 GLY A C 1
ATOM 561 O O . GLY A 1 70 ? -9.461 -20.938 1.233 1 96.69 70 GLY A O 1
ATOM 562 N N . ILE A 1 71 ? -7.766 -22.391 1.566 1 96.12 71 ILE A N 1
ATOM 563 C CA . ILE A 1 71 ? -6.891 -21.391 2.166 1 96.12 71 ILE A CA 1
ATOM 564 C C . ILE A 1 71 ? -5.566 -21.328 1.4 1 96.12 71 ILE A C 1
ATOM 566 O O . ILE A 1 71 ? -5.059 -22.359 0.955 1 96.12 71 ILE A O 1
ATOM 570 N N . PHE A 1 72 ? -5.066 -20.156 1.213 1 96.75 72 PHE A N 1
ATOM 571 C CA . PHE A 1 72 ? -3.727 -19.953 0.674 1 96.75 72 PHE A CA 1
ATOM 572 C C . PHE A 1 72 ? -2.891 -19.094 1.609 1 96.75 72 PHE A C 1
ATOM 574 O O . PHE A 1 72 ? -3.334 -18.016 2.035 1 96.75 72 PHE A O 1
ATOM 581 N N . VAL A 1 73 ? -1.671 -19.547 1.902 1 95.12 73 VAL A N 1
ATOM 582 C CA . VAL A 1 73 ? -0.801 -18.797 2.797 1 95.12 73 VAL A CA 1
ATOM 583 C C . VAL A 1 73 ? 0.62 -18.766 2.238 1 95.12 73 VAL A C 1
ATOM 585 O O . VAL A 1 73 ? 1.049 -19.719 1.575 1 95.12 73 VAL A O 1
ATOM 588 N N . VAL A 1 74 ? 1.315 -17.703 2.439 1 96 74 VAL A N 1
ATOM 589 C CA . VAL A 1 74 ? 2.713 -17.547 2.051 1 96 74 VAL A CA 1
ATOM 590 C C . VAL A 1 74 ? 3.578 -17.344 3.295 1 96 74 VAL A C 1
ATOM 592 O O . VAL A 1 74 ? 3.283 -16.5 4.137 1 96 74 VAL A O 1
ATOM 595 N N . HIS A 1 75 ? 4.543 -18.156 3.416 1 93.31 75 HIS A N 1
ATOM 596 C CA . HIS A 1 75 ? 5.508 -18.016 4.5 1 93.31 75 HIS A CA 1
ATOM 597 C C . HIS A 1 75 ? 6.895 -17.672 3.965 1 93.31 75 HIS A C 1
ATOM 599 O O . HIS A 1 75 ? 7.457 -18.422 3.16 1 93.31 75 HIS A O 1
ATOM 605 N N . THR A 1 76 ? 7.395 -16.531 4.398 1 91.25 76 THR A N 1
ATOM 606 C CA . THR A 1 76 ? 8.719 -16.094 3.963 1 91.25 76 THR A CA 1
ATOM 607 C C . THR A 1 76 ? 9.727 -16.219 5.098 1 91.25 76 THR A C 1
ATOM 609 O O . THR A 1 76 ? 9.398 -15.977 6.262 1 91.25 76 THR A O 1
ATOM 612 N N . ASP A 1 77 ? 10.898 -16.656 4.809 1 84.12 77 ASP A N 1
ATOM 613 C CA . ASP A 1 77 ? 11.992 -16.781 5.766 1 84.12 77 ASP A CA 1
ATOM 614 C C . ASP A 1 77 ? 13.258 -16.109 5.238 1 84.12 77 ASP A C 1
ATOM 616 O O . ASP A 1 77 ? 14.031 -16.719 4.496 1 84.12 77 ASP A O 1
ATOM 620 N N . ILE A 1 78 ? 13.516 -14.836 5.688 1 74.12 78 ILE A N 1
ATOM 621 C CA . ILE A 1 78 ? 14.688 -14.086 5.246 1 74.12 78 ILE A CA 1
ATOM 622 C C . ILE A 1 78 ? 15.883 -14.438 6.137 1 74.12 78 ILE A C 1
ATOM 624 O O . ILE A 1 78 ? 17.031 -14.305 5.719 1 74.12 78 ILE A O 1
ATOM 628 N N . GLY A 1 79 ? 15.617 -14.742 7.43 1 61.75 79 GLY A N 1
ATOM 629 C CA . GLY A 1 79 ? 16.672 -15.047 8.391 1 61.75 79 GLY A CA 1
ATOM 630 C C . GLY A 1 79 ? 17.688 -16.047 7.871 1 61.75 79 GLY A C 1
ATOM 631 O O . GLY A 1 79 ? 18.844 -16.047 8.312 1 61.75 79 GLY A O 1
ATOM 632 N N . SER A 1 80 ? 17.188 -16.828 7.055 1 56.88 80 SER A N 1
ATOM 633 C CA . SER A 1 80 ? 18.125 -17.828 6.523 1 56.88 80 SER A CA 1
ATOM 634 C C . SER A 1 80 ? 19.156 -17.172 5.613 1 56.88 80 SER A C 1
ATOM 636 O O . SER A 1 80 ? 20.156 -17.797 5.262 1 56.88 80 SER A O 1
ATOM 638 N N . MET A 1 81 ? 18.812 -15.859 5.414 1 57.78 81 MET A N 1
ATOM 639 C CA . MET A 1 81 ? 19.719 -15.148 4.52 1 57.78 81 MET A CA 1
ATOM 640 C C . MET A 1 81 ? 20.906 -14.578 5.285 1 57.78 81 MET A C 1
ATOM 642 O O . MET A 1 81 ? 20.75 -14.086 6.406 1 57.78 81 MET A O 1
ATOM 646 N N . ALA A 1 82 ? 21.953 -15.117 5.316 1 49.31 82 ALA A N 1
ATOM 647 C CA . ALA A 1 82 ? 23.203 -14.633 5.875 1 49.31 82 ALA A CA 1
ATOM 648 C C . ALA A 1 82 ? 23.484 -13.195 5.457 1 49.31 82 ALA A C 1
ATOM 650 O O . ALA A 1 82 ? 24.594 -12.852 5.062 1 49.31 82 ALA A O 1
ATOM 651 N N . SER A 1 83 ? 22.406 -12.367 5.188 1 54.75 83 SER A N 1
ATOM 652 C CA . SER A 1 83 ? 22.812 -11.039 4.738 1 54.75 83 SER A CA 1
ATOM 653 C C . SER A 1 83 ? 22.75 -10.031 5.879 1 54.75 83 SER A C 1
ATOM 655 O O . SER A 1 83 ? 21.781 -10.008 6.645 1 54.75 83 SER A O 1
ATOM 657 N N . PRO A 1 84 ? 23.906 -9.445 6.133 1 53.78 84 PRO A N 1
ATOM 658 C CA . PRO A 1 84 ? 24 -8.43 7.188 1 53.78 84 PRO A CA 1
ATOM 659 C C . PRO A 1 84 ? 22.906 -7.375 7.094 1 53.78 84 PRO A C 1
ATOM 661 O O . PRO A 1 84 ? 22.516 -6.789 8.109 1 53.78 84 PRO A O 1
ATOM 664 N N . ILE A 1 85 ? 22.375 -7.141 5.871 1 52.81 85 ILE A N 1
ATOM 665 C CA . ILE A 1 85 ? 21.422 -6.047 5.684 1 52.81 85 ILE A CA 1
ATOM 666 C C . ILE A 1 85 ? 20.141 -6.332 6.469 1 52.81 85 ILE A C 1
ATOM 668 O O . ILE A 1 85 ? 19.469 -5.406 6.906 1 52.81 85 ILE A O 1
ATOM 672 N N . PHE A 1 86 ? 19.875 -7.578 6.664 1 54.59 86 PHE A N 1
ATOM 673 C CA . PHE A 1 86 ? 18.609 -7.93 7.297 1 54.59 86 PHE A CA 1
ATOM 674 C C . PHE A 1 86 ? 18.812 -8.203 8.781 1 54.59 86 PHE A C 1
ATOM 676 O O . PHE A 1 86 ? 17.891 -8.688 9.453 1 54.59 86 PHE A O 1
ATOM 683 N N . GLU A 1 87 ? 19.984 -8.164 9.211 1 52.81 87 GLU A N 1
ATOM 684 C CA . GLU A 1 87 ? 20.234 -8.445 10.625 1 52.81 87 GLU A CA 1
ATOM 685 C C . GLU A 1 87 ? 19.391 -7.531 11.516 1 52.81 87 GLU A C 1
ATOM 687 O O . GLU A 1 87 ? 19.094 -7.887 12.656 1 52.81 87 GLU A O 1
ATOM 692 N N . ASN A 1 88 ? 19.062 -6.301 11 1 50.94 88 ASN A N 1
ATOM 693 C CA . ASN A 1 88 ? 18.391 -5.391 11.922 1 50.94 88 ASN A CA 1
ATOM 694 C C . ASN A 1 88 ? 16.875 -5.523 11.82 1 50.94 88 ASN A C 1
ATOM 696 O O . ASN A 1 88 ? 16.344 -6.031 10.828 1 50.94 88 ASN A O 1
ATOM 700 N N . ASN A 1 89 ? 16.031 -5.441 12.969 1 53.97 89 ASN A N 1
ATOM 701 C CA . ASN A 1 89 ? 14.625 -5.367 13.352 1 53.97 89 ASN A CA 1
ATOM 702 C C . ASN A 1 89 ? 13.727 -5.184 12.125 1 53.97 89 ASN A C 1
ATOM 704 O O . ASN A 1 89 ? 12.5 -5.234 12.242 1 53.97 89 ASN A O 1
ATOM 708 N N . HIS A 1 90 ? 14.359 -5.129 10.844 1 58.78 90 HIS A N 1
ATOM 709 C CA . HIS A 1 90 ? 13.531 -4.789 9.695 1 58.78 90 HIS A CA 1
ATOM 710 C C . HIS A 1 90 ? 13.195 -6.027 8.867 1 58.78 90 HIS A C 1
ATOM 712 O O . HIS A 1 90 ? 12.367 -5.965 7.961 1 58.78 90 HIS A O 1
ATOM 718 N N . GLN A 1 91 ? 13.828 -7.094 9.289 1 64.44 91 GLN A N 1
ATOM 719 C CA . GLN A 1 91 ? 13.602 -8.344 8.562 1 64.44 91 GLN A CA 1
ATOM 720 C C . GLN A 1 91 ? 12.133 -8.766 8.641 1 64.44 91 GLN A C 1
ATOM 722 O O . GLN A 1 91 ? 11.531 -9.133 7.633 1 64.44 91 GLN A O 1
ATOM 727 N N . SER A 1 92 ? 11.68 -8.578 9.758 1 66.44 92 SER A N 1
ATOM 728 C CA . SER A 1 92 ? 10.312 -9.016 9.992 1 66.44 92 SER A CA 1
ATOM 729 C C . SER A 1 92 ? 9.32 -8.164 9.203 1 66.44 92 SER A C 1
ATOM 731 O O . SER A 1 92 ? 8.367 -8.695 8.625 1 66.44 92 SER A O 1
ATOM 733 N N . GLU A 1 93 ? 9.695 -6.977 9.055 1 69.38 93 GLU A N 1
ATOM 734 C CA . GLU A 1 93 ? 8.781 -6.078 8.352 1 69.38 93 GLU A CA 1
ATOM 735 C C . GLU A 1 93 ? 8.758 -6.371 6.852 1 69.38 93 GLU A C 1
ATOM 737 O O . GLU A 1 93 ? 7.695 -6.383 6.23 1 69.38 93 GLU A O 1
ATOM 742 N N . GLN A 1 94 ? 9.875 -6.66 6.359 1 76.75 94 GLN A N 1
ATOM 743 C CA . GLN A 1 94 ? 9.977 -6.969 4.938 1 76.75 94 GLN A CA 1
ATOM 744 C C . GLN A 1 94 ? 9.305 -8.297 4.613 1 76.75 94 GLN A C 1
ATOM 746 O O . GLN A 1 94 ? 8.617 -8.43 3.6 1 76.75 94 GLN A O 1
ATOM 751 N N . GLU A 1 95 ? 9.516 -9.234 5.551 1 82.75 95 GLU A N 1
ATOM 752 C CA . GLU A 1 95 ? 8.898 -10.547 5.371 1 82.75 95 GLU A CA 1
ATOM 753 C C . GLU A 1 95 ? 7.375 -10.438 5.34 1 82.75 95 GLU A C 1
ATOM 755 O O . GLU A 1 95 ? 6.723 -11.031 4.48 1 82.75 95 GLU A O 1
ATOM 760 N N . ILE A 1 96 ? 6.941 -9.711 6.23 1 78.69 96 ILE A N 1
ATOM 761 C CA . ILE A 1 96 ? 5.496 -9.539 6.336 1 78.69 96 ILE A CA 1
ATOM 762 C C . ILE A 1 96 ? 4.969 -8.836 5.082 1 78.69 96 ILE A C 1
ATOM 764 O O . ILE A 1 96 ? 3.967 -9.266 4.504 1 78.69 96 ILE A O 1
ATOM 768 N N . MET A 1 97 ? 5.645 -7.859 4.629 1 81.19 97 MET A N 1
ATOM 769 C CA . MET A 1 97 ? 5.227 -7.102 3.453 1 81.19 97 MET A CA 1
ATOM 770 C C . MET A 1 97 ? 5.191 -7.996 2.217 1 81.19 97 MET A C 1
ATOM 772 O O . MET A 1 97 ? 4.207 -7.992 1.474 1 81.19 97 MET A O 1
ATOM 776 N N . ILE A 1 98 ? 6.23 -8.727 2.047 1 89.06 98 ILE A N 1
ATOM 777 C CA . ILE A 1 98 ? 6.324 -9.602 0.883 1 89.06 98 ILE A CA 1
ATOM 778 C C . ILE A 1 98 ? 5.191 -10.625 0.917 1 89.06 98 ILE A C 1
ATOM 780 O O . ILE A 1 98 ? 4.496 -10.828 -0.08 1 89.06 98 ILE A O 1
ATOM 784 N N . SER A 1 99 ? 5.043 -11.227 2.047 1 89.56 99 SER A N 1
ATOM 785 C CA . SER A 1 99 ? 4 -12.234 2.197 1 89.56 99 SER A CA 1
ATOM 786 C C . SER A 1 99 ? 2.621 -11.656 1.903 1 89.56 99 SER A C 1
ATOM 788 O O . SER A 1 99 ? 1.818 -12.281 1.202 1 89.56 99 SER A O 1
ATOM 790 N N . GLN A 1 100 ? 2.43 -10.5 2.383 1 83.81 100 GLN A N 1
ATOM 791 C CA . GLN A 1 100 ? 1.125 -9.867 2.209 1 83.81 100 GLN A CA 1
ATOM 792 C C . GLN A 1 100 ? 0.882 -9.508 0.747 1 83.81 100 GLN A C 1
ATOM 794 O O . GLN A 1 100 ? -0.209 -9.734 0.218 1 83.81 100 GLN A O 1
ATOM 799 N N . VAL A 1 101 ? 1.883 -9 0.151 1 87 101 VAL A N 1
ATOM 800 C CA . VAL A 1 101 ? 1.747 -8.578 -1.239 1 87 101 VAL A CA 1
ATOM 801 C C . VAL A 1 101 ? 1.481 -9.797 -2.125 1 87 101 VAL A C 1
ATOM 803 O O . VAL A 1 101 ? 0.55 -9.789 -2.934 1 87 101 VAL A O 1
ATOM 806 N N . VAL A 1 102 ? 2.203 -10.789 -1.933 1 93.38 102 VAL A N 1
ATOM 807 C CA . VAL A 1 102 ? 2.109 -11.969 -2.785 1 93.38 102 VAL A CA 1
ATOM 808 C C . VAL A 1 102 ? 0.81 -12.719 -2.492 1 93.38 102 VAL A C 1
ATOM 810 O O . VAL A 1 102 ? 0.118 -13.156 -3.414 1 93.38 102 VAL A O 1
ATOM 813 N N . GLU A 1 103 ? 0.54 -12.852 -1.23 1 91.38 103 GLU A N 1
ATOM 814 C CA . GLU A 1 103 ? -0.701 -13.523 -0.863 1 91.38 103 GLU A CA 1
ATOM 815 C C . GLU A 1 103 ? -1.914 -12.812 -1.456 1 91.38 103 GLU A C 1
ATOM 817 O O . GLU A 1 103 ? -2.816 -13.461 -1.993 1 91.38 103 GLU A O 1
ATOM 822 N N . LYS A 1 104 ? -1.91 -11.578 -1.336 1 87 104 LYS A N 1
ATOM 823 C CA . LYS A 1 104 ? -3.021 -10.789 -1.87 1 87 104 LYS A CA 1
ATOM 824 C C . LYS A 1 104 ? -3.07 -10.875 -3.393 1 87 104 LYS A C 1
ATOM 826 O O .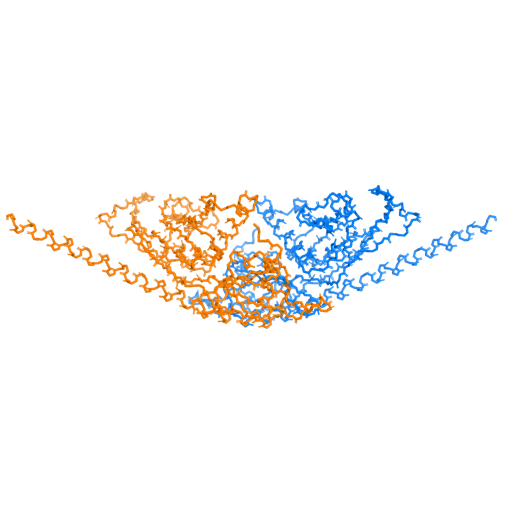 LYS A 1 104 ? -4.152 -10.906 -3.984 1 87 104 LYS A O 1
ATOM 831 N N . ALA A 1 105 ? -1.915 -10.875 -3.994 1 89.88 105 ALA A N 1
ATOM 832 C CA . ALA A 1 105 ? -1.839 -10.992 -5.449 1 89.88 105 ALA A CA 1
ATOM 833 C C . ALA A 1 105 ? -2.443 -12.305 -5.93 1 89.88 105 ALA A C 1
ATOM 835 O O . ALA A 1 105 ? -3.059 -12.359 -6.996 1 89.88 105 ALA A O 1
ATOM 836 N N . VAL A 1 106 ? -2.379 -13.336 -5.121 1 91.75 106 VAL A N 1
ATOM 837 C CA . VAL A 1 106 ? -2.84 -14.656 -5.52 1 91.75 106 VAL A CA 1
ATOM 838 C C . VAL A 1 106 ? -4.305 -14.836 -5.129 1 91.75 106 VAL A C 1
ATOM 840 O O . VAL A 1 106 ? -5.137 -15.211 -5.961 1 91.75 106 VAL A O 1
ATOM 843 N N . ARG A 1 107 ? -4.594 -14.492 -3.889 1 86.56 107 ARG A N 1
ATOM 844 C CA . ARG A 1 107 ? -5.91 -14.773 -3.32 1 86.56 107 ARG A CA 1
ATOM 845 C C . ARG A 1 107 ? -6.949 -13.789 -3.84 1 86.56 107 ARG A C 1
ATOM 847 O O . ARG A 1 107 ? -8.008 -14.195 -4.324 1 86.56 107 ARG A O 1
ATOM 854 N N . ARG A 1 108 ? -6.645 -12.555 -3.828 1 77.19 108 ARG A N 1
ATOM 855 C CA . ARG A 1 108 ? -7.66 -11.523 -3.984 1 77.19 108 ARG A CA 1
ATOM 856 C C . ARG A 1 108 ? -7.805 -11.109 -5.445 1 77.19 108 ARG A C 1
ATOM 858 O O . ARG A 1 108 ? -8.812 -10.508 -5.832 1 77.19 108 ARG A O 1
ATOM 865 N N . SER A 1 109 ? -6.812 -11.445 -6.227 1 75.19 109 SER A N 1
ATOM 866 C CA . SER A 1 109 ? -6.93 -11.203 -7.66 1 75.19 109 SER A CA 1
ATOM 867 C C . SER A 1 109 ? -7.707 -12.312 -8.352 1 75.19 109 SER A C 1
ATOM 869 O O . SER A 1 109 ? -8.062 -12.195 -9.531 1 75.19 109 SER A O 1
ATOM 871 N N . GLY A 1 110 ? -7.984 -13.422 -7.645 1 81.69 110 GLY A N 1
ATOM 872 C CA . GLY A 1 110 ? -8.664 -14.562 -8.227 1 81.69 110 GLY A CA 1
ATOM 873 C C . GLY A 1 110 ? -7.754 -15.445 -9.055 1 81.69 110 GLY A C 1
ATOM 874 O O . GLY A 1 110 ? -8.219 -16.188 -9.922 1 81.69 110 GLY A O 1
ATOM 875 N N . ALA A 1 111 ? -6.453 -15.258 -8.852 1 89.62 111 ALA A N 1
ATOM 876 C CA . ALA A 1 111 ? -5.488 -16.062 -9.594 1 89.62 111 ALA A CA 1
ATOM 877 C C . ALA A 1 111 ? -5.625 -17.547 -9.25 1 89.62 111 ALA A C 1
ATOM 879 O O . ALA A 1 111 ? -5.535 -18.406 -10.125 1 89.62 111 ALA A O 1
ATOM 880 N N . LEU A 1 112 ? -5.848 -17.859 -8 1 94.25 112 LEU A N 1
ATOM 881 C CA . LEU A 1 112 ? -6.082 -19.219 -7.523 1 94.25 112 LEU A CA 1
ATOM 882 C C . LEU A 1 112 ? -7.555 -19.438 -7.184 1 94.25 112 LEU A C 1
ATOM 884 O O . LEU A 1 112 ? -8.148 -18.641 -6.461 1 94.25 112 LEU A O 1
ATOM 888 N N . ASP A 1 113 ? -8.141 -20.453 -7.715 1 94.38 113 ASP A N 1
ATOM 889 C CA . ASP A 1 113 ? -9.531 -20.781 -7.434 1 94.38 113 ASP A CA 1
ATOM 890 C C . ASP A 1 113 ? -9.688 -21.422 -6.055 1 94.38 113 ASP A C 1
ATOM 892 O O . ASP A 1 113 ? -9.656 -22.641 -5.926 1 94.38 113 ASP A O 1
ATOM 896 N N . LEU A 1 114 ? -10.047 -20.625 -5.125 1 94.56 114 LEU A N 1
ATOM 897 C CA . LEU A 1 114 ? -10.109 -21.109 -3.748 1 94.56 114 LEU A CA 1
ATOM 898 C C . LEU A 1 114 ? -11.336 -21.984 -3.531 1 94.56 114 LEU A C 1
ATOM 900 O O . LEU A 1 114 ? -11.352 -22.828 -2.623 1 94.56 114 LEU A O 1
ATOM 904 N N . GLU A 1 115 ? -12.359 -21.781 -4.32 1 94.19 115 GLU A N 1
ATOM 905 C CA . GLU A 1 115 ? -13.555 -22.609 -4.195 1 94.19 115 GLU A CA 1
ATOM 906 C C . GLU A 1 115 ? -13.266 -24.062 -4.562 1 94.19 115 GLU A C 1
ATOM 908 O O . GLU A 1 115 ? -13.852 -24.984 -3.984 1 94.19 115 GLU A O 1
ATOM 913 N N . SER A 1 116 ? -12.383 -24.219 -5.5 1 95.06 116 SER A N 1
ATOM 914 C CA . SER A 1 116 ? -12.016 -25.562 -5.941 1 95.06 116 SER A CA 1
ATOM 915 C C . SER A 1 116 ? -11.242 -26.312 -4.859 1 95.06 116 SER A C 1
ATOM 917 O O . SER A 1 116 ? -11.078 -27.531 -4.938 1 95.06 116 SER A O 1
ATOM 919 N N . LEU A 1 117 ? -10.812 -25.594 -3.824 1 96.31 117 LEU A N 1
ATOM 920 C CA . LEU A 1 117 ? -10.031 -26.188 -2.746 1 96.31 117 LEU A CA 1
ATOM 921 C C . LEU A 1 117 ? -10.938 -26.641 -1.605 1 96.31 117 LEU A C 1
ATOM 923 O O . LEU A 1 117 ? -10.469 -27.25 -0.64 1 96.31 117 LEU A O 1
ATOM 927 N N . CYS A 1 118 ? -12.211 -26.359 -1.769 1 96.12 118 CYS A N 1
ATOM 928 C CA . CYS A 1 118 ? -13.18 -26.812 -0.776 1 96.12 118 CYS A CA 1
ATOM 929 C C . CYS A 1 118 ? -13.453 -28.297 -0.933 1 96.12 118 CYS A C 1
ATOM 931 O O . CYS A 1 118 ? -13.711 -28.781 -2.041 1 96.12 118 CYS A O 1
ATOM 933 N N . ILE A 1 119 ? -13.414 -29.078 0.117 1 94.94 119 ILE A N 1
ATOM 934 C CA . ILE A 1 119 ? -13.672 -30.5 0.082 1 94.94 119 ILE A CA 1
ATOM 935 C C . ILE A 1 119 ? -15.062 -30.797 0.657 1 94.94 119 ILE A C 1
ATOM 937 O O . ILE A 1 119 ? -15.914 -31.375 -0.021 1 94.94 119 ILE A O 1
ATOM 941 N N . VAL A 1 120 ? -15.242 -30.469 1.888 1 94.19 120 VAL A N 1
ATOM 942 C CA . VAL A 1 120 ? -16.531 -30.516 2.562 1 94.19 120 VAL A CA 1
ATOM 943 C C . VAL A 1 120 ? -16.859 -29.141 3.154 1 94.19 120 VAL A C 1
ATOM 945 O O . VAL A 1 120 ? -16.188 -28.688 4.09 1 94.19 120 VAL A O 1
ATOM 948 N N . ALA A 1 121 ? -17.922 -28.531 2.625 1 92.31 121 ALA A N 1
ATOM 949 C CA . ALA A 1 121 ? -18.266 -27.172 3 1 92.31 121 ALA A CA 1
ATOM 950 C C . ALA A 1 121 ? -18.312 -27.016 4.52 1 92.31 121 ALA A C 1
ATOM 952 O O . ALA A 1 121 ? -18.938 -27.812 5.215 1 92.31 121 ALA A O 1
ATOM 953 N N . GLY A 1 122 ? -17.578 -26.016 5.004 1 93.62 122 GLY A N 1
ATOM 954 C CA . GLY A 1 122 ? -17.562 -25.656 6.41 1 93.62 122 GLY A CA 1
ATOM 955 C C . GLY A 1 122 ? -16.766 -26.609 7.273 1 93.62 122 GLY A C 1
ATOM 956 O O . GLY A 1 122 ? -16.531 -26.344 8.453 1 93.62 122 GLY A O 1
ATOM 957 N N . LYS A 1 123 ? -16.312 -27.703 6.723 1 94.44 123 LYS A N 1
ATOM 958 C CA . LYS A 1 123 ? -15.688 -28.719 7.555 1 94.44 123 LYS A CA 1
ATOM 959 C C . LYS A 1 123 ? -14.242 -28.953 7.145 1 94.44 123 LYS A C 1
ATOM 961 O O . LYS A 1 123 ? -13.336 -28.906 7.98 1 94.44 123 LYS A O 1
ATOM 966 N N . LYS A 1 124 ? -14.039 -29.25 5.816 1 95.69 124 LYS A N 1
ATOM 967 C CA . LYS A 1 124 ? -12.695 -29.594 5.352 1 95.69 124 LYS A CA 1
ATOM 968 C C . LYS A 1 124 ? -12.375 -28.891 4.031 1 95.69 124 LYS A C 1
ATOM 970 O O . LYS A 1 124 ? -13.227 -28.812 3.145 1 95.69 124 LYS A O 1
ATOM 975 N N . CYS A 1 125 ? -11.195 -28.344 3.887 1 96.94 125 CYS A N 1
ATOM 976 C CA . CYS A 1 125 ? -10.703 -27.75 2.648 1 96.94 125 CYS A CA 1
ATOM 977 C C . CYS A 1 125 ? -9.195 -27.906 2.533 1 96.94 125 CYS A C 1
ATOM 979 O O . CYS A 1 125 ? -8.523 -28.281 3.502 1 96.94 125 CYS A O 1
ATOM 981 N N . TRP A 1 126 ? -8.672 -27.734 1.382 1 97 126 TRP A N 1
ATOM 982 C CA . TRP A 1 126 ? -7.227 -27.703 1.187 1 97 126 TRP A CA 1
ATOM 983 C C . TRP A 1 126 ? -6.645 -26.375 1.633 1 97 126 TRP A C 1
ATOM 985 O O . TRP A 1 126 ? -7.211 -25.312 1.35 1 97 126 TRP A O 1
ATOM 995 N N . GLU A 1 127 ? -5.605 -26.375 2.396 1 97.81 127 GLU A N 1
ATOM 996 C CA . GLU A 1 127 ? -4.715 -25.234 2.586 1 97.81 127 GLU A CA 1
ATOM 997 C C . GLU A 1 127 ? -3.455 -25.359 1.735 1 97.81 127 GLU A C 1
ATOM 999 O O . GLU A 1 127 ? -2.684 -26.312 1.908 1 97.81 127 GLU A O 1
ATOM 1004 N N . ILE A 1 128 ? -3.316 -24.516 0.794 1 97.94 128 ILE A N 1
ATOM 1005 C CA . ILE A 1 128 ? -2.107 -24.453 -0.021 1 97.94 128 ILE A CA 1
ATOM 1006 C C . ILE A 1 128 ? -1.111 -23.484 0.601 1 97.94 128 ILE A C 1
ATOM 1008 O O . ILE A 1 128 ? -1.46 -22.344 0.901 1 97.94 128 ILE A O 1
ATOM 1012 N N . ARG A 1 129 ? 0.035 -23.953 0.805 1 97.75 129 ARG A N 1
ATOM 1013 C CA . ARG A 1 129 ? 1.054 -23.141 1.444 1 97.75 129 ARG A CA 1
ATOM 1014 C C . ARG A 1 129 ? 2.273 -22.969 0.544 1 97.75 129 ARG A C 1
ATOM 1016 O O . ARG A 1 129 ? 2.732 -23.938 -0.067 1 97.75 129 ARG A O 1
ATOM 1023 N N . ALA A 1 130 ? 2.766 -21.766 0.402 1 98 130 ALA A N 1
ATOM 1024 C CA . ALA A 1 130 ? 4.031 -21.484 -0.27 1 98 130 ALA A CA 1
ATOM 1025 C C . ALA A 1 130 ? 5.117 -21.125 0.737 1 98 130 ALA A C 1
ATOM 1027 O O . ALA A 1 130 ? 5.066 -20.047 1.349 1 98 130 ALA A O 1
ATOM 1028 N N . ASP A 1 131 ? 6.078 -21.984 0.919 1 97.06 131 ASP A N 1
ATOM 1029 C CA . ASP A 1 131 ? 7.25 -21.688 1.733 1 97.06 131 ASP A CA 1
ATOM 1030 C C . ASP A 1 131 ? 8.359 -21.078 0.888 1 97.06 131 ASP A C 1
ATOM 1032 O O . ASP A 1 131 ? 8.859 -21.703 -0.049 1 97.06 131 ASP A O 1
ATOM 1036 N N . VAL A 1 132 ? 8.742 -19.875 1.274 1 96.25 132 VAL A N 1
ATOM 1037 C CA . VAL A 1 132 ? 9.703 -19.125 0.475 1 96.25 132 VAL A CA 1
ATOM 1038 C C . VAL A 1 132 ? 11.008 -18.969 1.245 1 96.25 132 VAL A C 1
ATOM 1040 O O . VAL A 1 132 ? 11.023 -18.453 2.363 1 96.25 132 VAL A O 1
ATOM 1043 N N . HIS A 1 133 ? 12.062 -19.422 0.623 1 93.94 133 HIS A N 1
ATOM 1044 C CA . HIS A 1 133 ? 13.406 -19.281 1.166 1 93.94 133 HIS A CA 1
ATOM 1045 C C . HIS A 1 133 ? 14.297 -18.469 0.233 1 93.94 133 HIS A C 1
ATOM 1047 O O . HIS A 1 133 ? 14.281 -18.672 -0.983 1 93.94 133 HIS A O 1
ATOM 1053 N N . TYR A 1 134 ? 15.039 -17.562 0.852 1 92.19 134 TYR A N 1
ATOM 1054 C CA . TYR A 1 134 ? 15.938 -16.719 0.062 1 92.19 134 TYR A CA 1
ATOM 1055 C C . TYR A 1 134 ? 17.375 -17.188 0.214 1 92.19 134 TYR A C 1
ATOM 1057 O O . TYR A 1 134 ? 17.906 -17.25 1.328 1 92.19 134 TYR A O 1
ATOM 1065 N N . LEU A 1 135 ? 17.984 -17.562 -0.852 1 90.94 135 LEU A N 1
ATOM 1066 C CA . LEU A 1 135 ? 19.359 -18.062 -0.835 1 90.94 135 LEU A CA 1
ATOM 1067 C C . LEU A 1 135 ? 20.359 -16.938 -1.012 1 90.94 135 LEU A C 1
ATOM 1069 O O . LEU A 1 135 ? 21.484 -17.031 -0.531 1 90.94 135 LEU A O 1
ATOM 1073 N N . ASP A 1 136 ? 19.984 -15.891 -1.721 1 90.31 136 ASP A N 1
ATOM 1074 C CA . ASP A 1 136 ? 20.797 -14.703 -1.97 1 90.31 136 ASP A CA 1
ATOM 1075 C C . ASP A 1 136 ? 19.922 -13.469 -2.191 1 90.31 136 ASP A C 1
ATOM 1077 O O . ASP A 1 136 ? 18.734 -13.594 -2.484 1 90.31 136 ASP A O 1
ATOM 1081 N N . PHE A 1 137 ? 20.562 -12.297 -1.935 1 88.62 137 PHE A N 1
ATOM 1082 C CA . PHE A 1 137 ? 19.766 -11.078 -2.002 1 88.62 137 PHE A CA 1
ATOM 1083 C C . PHE A 1 137 ? 20.531 -9.969 -2.721 1 88.62 137 PHE A C 1
ATOM 1085 O O . PHE A 1 137 ? 21.656 -9.625 -2.336 1 88.62 137 PHE A O 1
ATOM 1092 N N . ASP A 1 138 ? 19.922 -9.492 -3.746 1 91.31 138 ASP A N 1
ATOM 1093 C CA . ASP A 1 138 ? 20.406 -8.297 -4.426 1 91.31 138 ASP A CA 1
ATOM 1094 C C . ASP A 1 138 ? 19.25 -7.426 -4.898 1 91.31 138 ASP A C 1
ATOM 1096 O O . ASP A 1 138 ? 19.281 -6.898 -6.012 1 91.31 138 ASP A O 1
ATOM 1100 N N . GLY A 1 139 ? 18.188 -7.363 -4.156 1 91.5 139 GLY A N 1
ATOM 1101 C CA . GLY A 1 139 ? 17.016 -6.566 -4.516 1 91.5 139 GLY A CA 1
ATOM 1102 C C . GLY A 1 139 ? 15.945 -7.363 -5.234 1 91.5 139 GLY A C 1
ATOM 1103 O O . GLY A 1 139 ? 16.156 -8.539 -5.559 1 91.5 139 GLY A O 1
ATOM 1104 N N . GLY A 1 140 ? 14.734 -6.805 -5.34 1 93.31 140 GLY A N 1
ATOM 1105 C CA . GLY A 1 140 ? 13.672 -7.371 -6.156 1 93.31 140 GLY A CA 1
ATOM 1106 C C . GLY A 1 140 ? 12.969 -8.539 -5.496 1 93.31 140 GLY A C 1
ATOM 1107 O O . GLY A 1 140 ? 12.453 -9.422 -6.18 1 93.31 140 GLY A O 1
ATOM 1108 N N . LEU A 1 141 ? 12.922 -8.547 -4.234 1 92 141 LEU A N 1
ATOM 1109 C CA . LEU A 1 141 ? 12.398 -9.703 -3.521 1 92 141 LEU A CA 1
ATOM 1110 C C . LEU A 1 141 ? 10.914 -9.898 -3.811 1 92 141 LEU A C 1
ATOM 1112 O O . LEU A 1 141 ? 10.453 -11.023 -4.008 1 92 141 LEU A O 1
ATOM 1116 N N . VAL A 1 142 ? 10.172 -8.828 -3.844 1 94.62 142 VAL A N 1
ATOM 1117 C CA . VAL A 1 142 ? 8.742 -8.93 -4.074 1 94.62 142 VAL A CA 1
ATOM 1118 C C . VAL A 1 142 ? 8.477 -9.516 -5.465 1 94.62 142 VAL A C 1
ATOM 1120 O O . VAL A 1 142 ? 7.695 -10.453 -5.613 1 94.62 142 VAL A O 1
ATOM 1123 N N . ASP A 1 143 ? 9.156 -9.023 -6.422 1 97 143 ASP A N 1
ATOM 1124 C CA . ASP A 1 143 ? 8.969 -9.438 -7.812 1 97 143 ASP A CA 1
ATOM 1125 C C . ASP A 1 143 ? 9.391 -10.891 -8.008 1 97 143 ASP A C 1
ATOM 1127 O O . ASP A 1 143 ? 8.656 -11.68 -8.617 1 97 143 ASP A O 1
ATOM 1131 N N . ALA A 1 144 ? 10.57 -11.195 -7.508 1 96.94 144 ALA A N 1
ATOM 1132 C CA . ALA A 1 144 ? 11.078 -12.555 -7.633 1 96.94 144 ALA A CA 1
ATOM 1133 C C . ALA A 1 144 ? 10.164 -13.547 -6.918 1 96.94 144 ALA A C 1
ATOM 1135 O O . ALA A 1 144 ? 9.875 -14.625 -7.445 1 96.94 144 ALA A O 1
ATOM 1136 N N . THR A 1 145 ? 9.75 -13.188 -5.711 1 96.94 145 THR A N 1
ATOM 1137 C CA . THR A 1 145 ? 8.898 -14.07 -4.918 1 96.94 145 THR A CA 1
ATOM 1138 C C . THR A 1 145 ? 7.559 -14.297 -5.613 1 96.94 145 THR A C 1
ATOM 1140 O O . THR A 1 145 ? 7.066 -15.422 -5.672 1 96.94 145 THR A O 1
ATOM 1143 N N . CYS A 1 146 ? 6.973 -13.242 -6.07 1 97.31 146 CYS A N 1
ATOM 1144 C CA . CYS A 1 146 ? 5.691 -13.352 -6.758 1 97.31 146 CYS A CA 1
ATOM 1145 C C . CYS A 1 146 ? 5.789 -14.289 -7.953 1 97.31 146 CYS A C 1
ATOM 1147 O O . CYS A 1 146 ? 4.953 -15.18 -8.117 1 97.31 146 CYS A O 1
ATOM 1149 N N . ALA A 1 147 ? 6.801 -14.102 -8.758 1 97.75 147 ALA A N 1
ATOM 1150 C CA . ALA A 1 147 ? 7 -14.953 -9.93 1 97.75 147 ALA A CA 1
ATOM 1151 C C . ALA A 1 147 ? 7.227 -16.406 -9.523 1 97.75 147 ALA A C 1
ATOM 1153 O O . ALA A 1 147 ? 6.641 -17.312 -10.109 1 97.75 147 ALA A O 1
ATOM 1154 N N . ALA A 1 148 ? 8.047 -16.594 -8.523 1 98.25 148 ALA A N 1
ATOM 1155 C CA . ALA A 1 148 ? 8.383 -17.938 -8.078 1 98.25 148 ALA A CA 1
ATOM 1156 C C . ALA A 1 148 ? 7.152 -18.656 -7.512 1 98.25 148 ALA A C 1
ATOM 1158 O O . ALA A 1 148 ? 6.93 -19.828 -7.773 1 98.25 148 ALA A O 1
ATOM 1159 N N . VAL A 1 149 ? 6.418 -17.953 -6.719 1 98.19 149 VAL A N 1
ATOM 1160 C CA . VAL A 1 149 ? 5.223 -18.531 -6.113 1 98.19 149 VAL A CA 1
ATOM 1161 C C . VAL A 1 149 ? 4.223 -18.906 -7.199 1 98.19 149 VAL A C 1
ATOM 1163 O O . VAL A 1 149 ? 3.654 -20 -7.176 1 98.19 149 VAL A O 1
ATOM 1166 N N . MET A 1 150 ? 4.004 -18.047 -8.156 1 97.75 150 MET A N 1
ATOM 1167 C CA . MET A 1 150 ? 3.076 -18.359 -9.242 1 97.75 150 MET A CA 1
ATOM 1168 C C . MET A 1 150 ? 3.553 -19.562 -10.055 1 97.75 150 MET A C 1
ATOM 1170 O O . MET A 1 150 ? 2.758 -20.438 -10.391 1 97.75 150 MET A O 1
ATOM 1174 N N . ALA A 1 151 ? 4.852 -19.594 -10.352 1 98.31 151 ALA A N 1
ATOM 1175 C CA . ALA A 1 151 ? 5.41 -20.766 -11.039 1 98.31 151 ALA A CA 1
ATOM 1176 C C . ALA A 1 151 ? 5.16 -22.031 -10.242 1 98.31 151 ALA A C 1
ATOM 1178 O O . ALA A 1 151 ? 4.793 -23.062 -10.812 1 98.31 151 ALA A O 1
ATOM 1179 N N . GLY A 1 152 ? 5.359 -21.922 -8.961 1 98.38 152 GLY A N 1
ATOM 1180 C CA . GLY A 1 152 ? 5.129 -23.078 -8.094 1 98.38 152 GLY A CA 1
ATOM 1181 C C . GLY A 1 152 ? 3.686 -23.531 -8.086 1 98.38 152 GLY A C 1
ATOM 1182 O O . GLY A 1 152 ? 3.414 -24.734 -8.117 1 98.38 152 GLY A O 1
ATOM 1183 N N . LEU A 1 153 ? 2.807 -22.609 -8.016 1 98.12 153 LEU A N 1
ATOM 1184 C CA . LEU A 1 153 ? 1.386 -22.938 -8.008 1 98.12 153 LEU A CA 1
ATOM 1185 C C . LEU A 1 153 ? 0.978 -23.625 -9.305 1 98.12 153 LEU A C 1
ATOM 1187 O O . LEU A 1 153 ? 0.193 -24.578 -9.297 1 98.12 153 LEU A O 1
ATOM 1191 N N . TYR A 1 154 ? 1.532 -23.172 -10.422 1 97.31 154 TYR A N 1
ATOM 1192 C CA . TYR A 1 154 ? 1.251 -23.797 -11.711 1 97.31 154 TYR A CA 1
ATOM 1193 C C . TYR A 1 154 ? 1.847 -25.203 -11.789 1 97.31 154 TYR A C 1
ATOM 1195 O O . TYR A 1 154 ? 1.281 -26.078 -12.43 1 97.31 154 TYR A O 1
ATOM 1203 N N . HIS A 1 155 ? 2.922 -25.391 -11.18 1 97.62 155 HIS A N 1
ATOM 1204 C CA . HIS A 1 155 ? 3.684 -26.625 -11.266 1 97.62 155 HIS A CA 1
ATOM 1205 C C . HIS A 1 155 ? 3.129 -27.672 -10.305 1 97.62 155 HIS A C 1
ATOM 1207 O O . HIS A 1 155 ? 3.217 -28.875 -10.57 1 97.62 155 HIS A O 1
ATOM 1213 N N . PHE A 1 156 ? 2.547 -27.219 -9.219 1 97.81 156 PHE A N 1
ATOM 1214 C CA . PHE A 1 156 ? 2.145 -28.094 -8.117 1 97.81 156 PHE A CA 1
ATOM 1215 C C . PHE A 1 156 ? 0.92 -28.922 -8.5 1 97.81 156 PHE A C 1
ATOM 1217 O O . PHE A 1 156 ? 0.07 -28.453 -9.266 1 97.81 156 PHE A O 1
ATOM 1224 N N . LYS A 1 157 ? 0.872 -30.078 -7.926 1 95.25 157 LYS A N 1
ATOM 1225 C CA . LYS A 1 157 ? -0.289 -30.969 -8.008 1 95.25 157 LYS A CA 1
ATOM 1226 C C . LYS A 1 157 ? -0.657 -31.516 -6.637 1 95.25 157 LYS A C 1
ATOM 1228 O O . LYS A 1 157 ? 0.206 -32.031 -5.914 1 95.25 157 LYS A O 1
ATOM 1233 N N . LYS A 1 158 ? -1.879 -31.375 -6.297 1 93.81 158 LYS A N 1
ATOM 1234 C CA . LYS A 1 158 ? -2.328 -31.891 -5.008 1 93.81 158 LYS A CA 1
ATOM 1235 C C . LYS A 1 158 ? -2.855 -33.312 -5.148 1 93.81 158 LYS A C 1
ATOM 1237 O O . LYS A 1 158 ? -3.295 -33.719 -6.227 1 93.81 158 LYS A O 1
ATOM 1242 N N . PRO A 1 159 ? -2.773 -34.062 -4.02 1 91.56 159 PRO A N 1
ATOM 1243 C CA . PRO A 1 159 ? -3.387 -35.375 -4.074 1 91.56 159 PRO A CA 1
ATOM 1244 C C . PRO A 1 159 ? -4.902 -35.344 -4.27 1 91.56 159 PRO A C 1
ATOM 1246 O O . PRO A 1 159 ? -5.531 -34.312 -3.955 1 91.56 159 PRO A O 1
ATOM 1249 N N . ASP A 1 160 ? -5.367 -36.375 -4.754 1 90.94 160 ASP A N 1
ATOM 1250 C CA . ASP A 1 160 ? -6.816 -36.5 -4.871 1 90.94 160 ASP A CA 1
ATOM 1251 C C . ASP A 1 160 ? -7.438 -36.969 -3.561 1 90.94 160 ASP A C 1
ATOM 1253 O O . ASP A 1 160 ? -6.734 -37.5 -2.689 1 90.94 160 ASP A O 1
ATOM 1257 N N . VAL A 1 161 ? -8.719 -36.625 -3.41 1 90.75 161 VAL A N 1
ATOM 1258 C CA . VAL A 1 161 ? -9.375 -37.031 -2.174 1 90.75 161 VAL A CA 1
ATOM 1259 C C . VAL A 1 161 ? -10.695 -37.719 -2.494 1 90.75 161 VAL A C 1
ATOM 1261 O O . VAL A 1 161 ? -11.336 -37.438 -3.508 1 90.75 161 VAL A O 1
ATOM 1264 N N . ASP A 1 162 ? -10.938 -38.75 -1.702 1 89.31 162 ASP A N 1
ATOM 1265 C CA . ASP A 1 162 ? -12.242 -39.406 -1.72 1 89.31 162 ASP A CA 1
ATOM 1266 C C . ASP A 1 162 ? -13.086 -38.969 -0.515 1 89.31 162 ASP A C 1
ATOM 1268 O O . ASP A 1 162 ? -12.578 -38.938 0.611 1 89.31 162 ASP A O 1
ATOM 1272 N N . VAL A 1 163 ? -14.273 -38.562 -0.867 1 87.69 163 VAL A N 1
ATOM 1273 C CA . VAL A 1 163 ? -15.172 -38.125 0.204 1 87.69 163 VAL A CA 1
ATOM 1274 C C . VAL A 1 163 ? -16.281 -39.156 0.383 1 87.69 163 VAL A C 1
ATOM 1276 O O . VAL A 1 163 ? -17 -39.469 -0.57 1 87.69 163 VAL A O 1
ATOM 1279 N N . ASP A 1 164 ? -16.359 -39.844 1.556 1 86.69 164 ASP A N 1
ATOM 1280 C CA . ASP A 1 164 ? -17.438 -40.75 1.896 1 86.69 164 ASP A CA 1
ATOM 1281 C C . ASP A 1 164 ? -18.172 -40.312 3.158 1 86.69 164 ASP A C 1
ATOM 1283 O O . ASP A 1 164 ? -17.672 -40.469 4.27 1 86.69 164 ASP A O 1
ATOM 1287 N N . GLY A 1 165 ? -19.484 -39.969 3.033 1 76.19 165 GLY A N 1
ATOM 1288 C CA . GLY A 1 165 ? -20.312 -39.594 4.156 1 76.19 165 GLY A CA 1
ATOM 1289 C C . GLY A 1 165 ? -19.656 -38.562 5.062 1 76.19 165 GLY A C 1
ATOM 1290 O O . GLY A 1 165 ? -19.719 -38.688 6.289 1 76.19 165 GLY A O 1
ATOM 1291 N N . GLY A 1 166 ? -18.781 -37.656 4.566 1 74.94 166 GLY A N 1
ATOM 1292 C CA . GLY A 1 166 ? -18.109 -36.625 5.367 1 74.94 166 GLY A CA 1
ATOM 1293 C C . GLY A 1 166 ? -16.656 -36.938 5.645 1 74.94 166 GLY A C 1
ATOM 1294 O O . GLY A 1 166 ? -15.883 -36.062 6 1 74.94 166 GLY A O 1
ATOM 1295 N N . ALA A 1 167 ? -16.359 -38.281 5.559 1 84.19 167 ALA A N 1
ATOM 1296 C CA . ALA A 1 167 ? -14.977 -38.688 5.777 1 84.19 167 ALA A CA 1
ATOM 1297 C C . ALA A 1 167 ? -14.133 -38.438 4.527 1 84.19 167 ALA A C 1
ATOM 1299 O O . ALA A 1 167 ? -14.57 -38.75 3.412 1 84.19 167 ALA A O 1
ATOM 1300 N N . VAL A 1 168 ? -13.031 -37.75 4.703 1 88.62 168 VAL A N 1
ATOM 1301 C CA . VAL A 1 168 ? -12.141 -37.438 3.594 1 88.62 168 VAL A CA 1
ATOM 1302 C C . VAL A 1 168 ? -10.883 -38.281 3.656 1 88.62 168 VAL A C 1
ATOM 1304 O O . VAL A 1 168 ? -10.227 -38.375 4.699 1 88.62 168 VAL A O 1
ATOM 1307 N N . THR A 1 169 ? -10.656 -39.062 2.592 1 88.25 169 THR A N 1
ATOM 1308 C CA . THR A 1 169 ? -9.445 -39.875 2.496 1 88.25 169 THR A CA 1
ATOM 1309 C C . THR A 1 169 ? -8.562 -39.375 1.354 1 88.25 169 THR A C 1
ATOM 1311 O O . THR A 1 169 ? -9.023 -39.219 0.223 1 88.25 169 THR A O 1
ATOM 1314 N N . VAL A 1 170 ? -7.375 -39.156 1.718 1 87.75 170 VAL A N 1
ATOM 1315 C CA . VAL A 1 170 ? -6.414 -38.688 0.713 1 87.75 170 VAL A CA 1
ATOM 1316 C C . VAL A 1 170 ? -5.891 -39.906 -0.072 1 87.75 170 VAL A C 1
ATOM 1318 O O . VAL A 1 170 ? -5.426 -40.875 0.517 1 87.75 170 VAL A O 1
ATOM 1321 N N . CYS A 1 171 ? -5.977 -39.781 -1.331 1 85.25 171 CYS A N 1
ATOM 1322 C CA . CYS A 1 171 ? -5.539 -40.875 -2.182 1 85.25 171 CYS A CA 1
ATOM 1323 C C . CYS A 1 171 ? -4.023 -40.875 -2.357 1 85.25 171 CYS A C 1
ATOM 1325 O O . CYS A 1 171 ? -3.414 -39.812 -2.412 1 85.25 171 CYS A O 1
ATOM 1327 N N . ASP A 1 172 ? -3.492 -42.031 -2.348 1 79 172 ASP A N 1
ATOM 1328 C CA . ASP A 1 172 ? -2.064 -42.156 -2.617 1 79 172 ASP A CA 1
ATOM 1329 C C . ASP A 1 172 ? -1.728 -41.688 -4.035 1 79 172 ASP A C 1
ATOM 1331 O O . ASP A 1 172 ? -2.441 -42.031 -4.984 1 79 172 ASP A O 1
ATOM 1335 N N . MET A 1 173 ? -0.737 -40.969 -4.184 1 76.69 173 MET A N 1
ATOM 1336 C CA . MET A 1 173 ? -0.346 -40.375 -5.461 1 76.69 173 MET A CA 1
ATOM 1337 C C . MET A 1 173 ? 0.086 -41.469 -6.449 1 76.69 173 MET A C 1
ATOM 1339 O O . MET A 1 173 ? 0.059 -41.25 -7.66 1 76.69 173 MET A O 1
ATOM 1343 N N . GLU A 1 174 ? 0.477 -42.594 -5.918 1 75.12 174 GLU A N 1
ATOM 1344 C CA . GLU A 1 174 ? 0.833 -43.719 -6.781 1 75.12 174 GLU A CA 1
ATOM 1345 C C . GLU A 1 174 ? -0.411 -44.375 -7.352 1 75.12 174 GLU A C 1
ATOM 1347 O O . GLU A 1 174 ? -0.362 -44.969 -8.438 1 75.12 174 GLU A O 1
ATOM 1352 N N . GLU A 1 175 ? -1.488 -44.25 -6.621 1 77.81 175 GLU A N 1
ATOM 1353 C CA . GLU A 1 175 ? -2.725 -44.906 -7.012 1 77.81 175 GLU A CA 1
ATOM 1354 C C . GLU A 1 175 ? -3.576 -44.031 -7.91 1 77.81 175 GLU A C 1
ATOM 1356 O O . GLU A 1 175 ? -4.254 -44.5 -8.82 1 77.81 175 GLU A O 1
ATOM 1361 N N . ARG A 1 176 ? -3.555 -42.781 -7.582 1 84.81 176 ARG A N 1
ATOM 1362 C CA . ARG A 1 176 ? -4.344 -41.812 -8.336 1 84.81 176 ARG A CA 1
ATOM 1363 C C . ARG A 1 176 ? -3.49 -40.625 -8.773 1 84.81 176 ARG A C 1
ATOM 1365 O O . ARG A 1 176 ? -2.656 -40.156 -8.008 1 84.81 176 ARG A O 1
ATOM 1372 N N . HIS A 1 177 ? -3.668 -40.281 -10 1 86.5 177 HIS A N 1
ATOM 1373 C CA . HIS A 1 177 ? -2.912 -39.156 -10.539 1 86.5 177 HIS A CA 1
ATOM 1374 C C . HIS A 1 177 ? -3.184 -37.875 -9.758 1 86.5 177 HIS A C 1
ATOM 1376 O O . HIS A 1 177 ? -4.336 -37.562 -9.438 1 86.5 177 HIS A O 1
ATOM 1382 N N . PRO A 1 178 ? -2.129 -37.25 -9.398 1 89.88 178 PRO A N 1
ATOM 1383 C CA . PRO A 1 178 ? -2.307 -35.969 -8.703 1 89.88 178 PRO A CA 1
ATOM 1384 C C . PRO A 1 178 ? -3.039 -34.938 -9.547 1 89.88 178 PRO A C 1
ATOM 1386 O O . PRO A 1 178 ? -3.076 -35.031 -10.773 1 89.88 178 PRO A O 1
ATOM 1389 N N . VAL A 1 179 ? -3.648 -34.031 -8.852 1 93 179 VAL A N 1
ATOM 1390 C CA . VAL A 1 179 ? -4.539 -33.062 -9.5 1 93 179 VAL A CA 1
ATOM 1391 C C . VAL A 1 179 ? -3.9 -31.672 -9.492 1 93 179 VAL A C 1
ATOM 1393 O O . VAL A 1 179 ? -3.455 -31.203 -8.445 1 93 179 VAL A O 1
ATOM 1396 N N . ALA A 1 180 ? -3.846 -31.094 -10.688 1 95.12 180 ALA A N 1
ATOM 1397 C CA . ALA A 1 180 ? -3.324 -29.734 -10.805 1 95.12 180 ALA A CA 1
ATOM 1398 C C . ALA A 1 180 ? -4.242 -28.734 -10.102 1 95.12 180 ALA A C 1
ATOM 1400 O O . ALA A 1 180 ? -5.453 -28.953 -10.016 1 95.12 180 ALA A O 1
ATOM 1401 N N . LEU A 1 181 ? -3.689 -27.688 -9.617 1 96.69 181 LEU A N 1
ATOM 1402 C CA . LEU A 1 181 ? -4.488 -26.609 -9.047 1 96.69 181 LEU A CA 1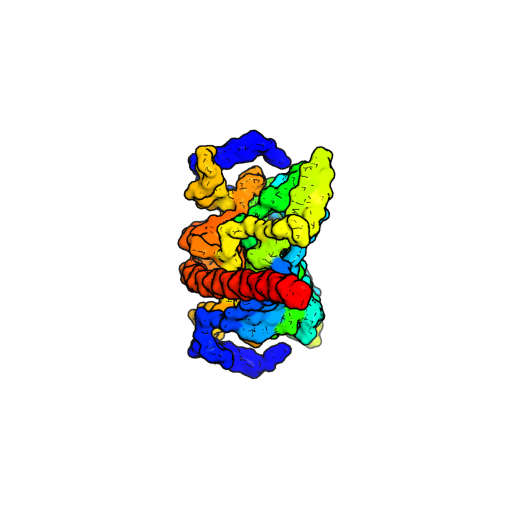
ATOM 1403 C C . LEU A 1 181 ? -5.191 -25.812 -10.148 1 96.69 181 LEU A C 1
ATOM 1405 O O . LEU A 1 181 ? -4.73 -25.781 -11.289 1 96.69 181 LEU A O 1
ATOM 1409 N N . SER A 1 182 ? -6.289 -25.25 -9.734 1 95.94 182 SER A N 1
ATOM 1410 C CA . SER A 1 182 ? -7.004 -24.359 -10.656 1 95.94 182 SER A CA 1
ATOM 1411 C C . SER A 1 182 ? -6.469 -22.938 -10.586 1 95.94 182 SER A C 1
ATOM 1413 O O . SER A 1 182 ? -7.012 -22.094 -9.859 1 95.94 182 SER A O 1
ATOM 1415 N N . VAL A 1 183 ? -5.43 -22.641 -11.359 1 93.75 183 VAL A N 1
ATOM 1416 C CA . VAL A 1 183 ? -4.855 -21.297 -11.461 1 93.75 183 VAL A CA 1
ATOM 1417 C C . VAL A 1 183 ? -5.422 -20.578 -12.688 1 93.75 183 VAL A C 1
ATOM 1419 O O . VAL A 1 183 ? -5.203 -21.016 -13.82 1 93.75 183 VAL A O 1
ATOM 1422 N N . LEU A 1 184 ? -6.086 -19.453 -12.492 1 88.75 184 LEU A N 1
ATOM 1423 C CA . LEU A 1 184 ? -6.934 -18.844 -13.516 1 88.75 184 LEU A CA 1
ATOM 1424 C C . LEU A 1 184 ? -6.18 -17.766 -14.273 1 88.75 184 LEU A C 1
ATOM 1426 O O . LEU A 1 184 ? -6.496 -17.484 -15.43 1 88.75 184 LEU A O 1
ATOM 1430 N N . HIS A 1 185 ? -5.312 -17.062 -13.625 1 88.69 185 HIS A N 1
ATOM 1431 C CA . HIS A 1 185 ? -4.461 -16.078 -14.297 1 88.69 185 HIS A CA 1
ATOM 1432 C C . HIS A 1 185 ? -3.166 -15.859 -13.523 1 88.69 185 HIS A C 1
ATOM 1434 O O . HIS A 1 185 ? -2.988 -16.406 -12.43 1 88.69 185 HIS A O 1
ATOM 1440 N N . LEU A 1 186 ? -2.225 -15.164 -14.109 1 93.31 186 LEU A N 1
ATOM 1441 C CA . LEU A 1 186 ? -0.891 -14.984 -13.547 1 93.31 186 LEU A CA 1
ATOM 1442 C C . LEU A 1 186 ? -0.627 -13.523 -13.219 1 93.31 186 LEU A C 1
ATOM 1444 O O . LEU A 1 186 ? -0.191 -12.758 -14.086 1 93.31 186 LEU A O 1
ATOM 1448 N N . PRO A 1 187 ? -0.86 -13.133 -11.969 1 95.12 187 PRO A N 1
ATOM 1449 C CA . PRO A 1 187 ? -0.41 -11.805 -11.555 1 95.12 187 PRO A CA 1
ATOM 1450 C C . PRO A 1 187 ? 1.109 -11.703 -11.438 1 95.12 187 PRO A C 1
ATOM 1452 O O . PRO A 1 187 ? 1.754 -12.625 -10.93 1 95.12 187 PRO A O 1
ATOM 1455 N N . VAL A 1 188 ? 1.653 -10.68 -11.938 1 96.44 188 VAL A N 1
ATOM 1456 C CA . VAL A 1 188 ? 3.09 -10.43 -11.859 1 96.44 188 VAL A CA 1
ATOM 1457 C C . VAL A 1 188 ? 3.352 -9.078 -11.203 1 96.44 188 VAL A C 1
ATOM 1459 O O . VAL A 1 188 ? 2.709 -8.086 -11.539 1 96.44 188 VAL A O 1
ATOM 1462 N N . SER A 1 189 ? 4.223 -9.094 -10.195 1 96.81 189 SER A N 1
ATOM 1463 C CA . SER A 1 189 ? 4.613 -7.848 -9.539 1 96.81 189 SER A CA 1
ATOM 1464 C C . SER A 1 189 ? 5.848 -7.242 -10.203 1 96.81 189 SER A C 1
ATOM 1466 O O . SER A 1 189 ? 6.812 -7.949 -10.5 1 96.81 189 SER A O 1
ATOM 1468 N N . VAL A 1 190 ? 5.797 -5.992 -10.469 1 97.44 190 VAL A N 1
ATOM 1469 C CA . VAL A 1 190 ? 6.895 -5.223 -11.047 1 97.44 190 VAL A CA 1
ATOM 1470 C C . VAL A 1 190 ? 7.184 -4.004 -10.172 1 97.44 190 VAL A C 1
ATOM 1472 O O . VAL A 1 190 ? 6.285 -3.203 -9.898 1 97.44 190 VAL A O 1
ATOM 1475 N N . THR A 1 191 ? 8.445 -3.859 -9.766 1 97.06 191 THR A N 1
ATOM 1476 C CA . THR A 1 191 ? 8.789 -2.805 -8.82 1 97.06 191 THR A CA 1
ATOM 1477 C C . THR A 1 191 ? 9.758 -1.809 -9.453 1 97.06 191 THR A C 1
ATOM 1479 O O . THR A 1 191 ? 10.727 -2.205 -10.109 1 97.06 191 THR A O 1
ATOM 1482 N N . TYR A 1 192 ? 9.508 -0.53 -9.305 1 97.5 192 TYR A N 1
ATOM 1483 C CA . TYR A 1 192 ? 10.375 0.564 -9.727 1 97.5 192 TYR A CA 1
ATOM 1484 C C . TYR A 1 192 ? 10.898 1.343 -8.523 1 97.5 192 TYR A C 1
ATOM 1486 O O . TYR A 1 192 ? 10.148 1.605 -7.578 1 97.5 192 TYR A O 1
ATOM 1494 N N . GLY A 1 193 ? 12.18 1.606 -8.523 1 95.94 193 GLY A N 1
ATOM 1495 C CA . GLY A 1 193 ? 12.719 2.607 -7.617 1 95.94 193 GLY A CA 1
ATOM 1496 C C . GLY A 1 193 ? 12.617 4.02 -8.156 1 95.94 193 GLY A C 1
ATOM 1497 O O . GLY A 1 193 ? 12.797 4.25 -9.352 1 95.94 193 GLY A O 1
ATOM 1498 N N . LEU A 1 194 ? 12.242 4.934 -7.273 1 94.69 194 LEU A N 1
ATOM 1499 C CA . LEU A 1 194 ? 12.156 6.344 -7.641 1 94.69 194 LEU A CA 1
ATOM 1500 C C . LEU A 1 194 ? 13.328 7.133 -7.07 1 94.69 194 LEU A C 1
ATOM 1502 O O . LEU A 1 194 ? 13.633 7.016 -5.879 1 94.69 194 LEU A O 1
ATOM 1506 N N . PHE A 1 195 ? 13.953 7.898 -7.918 1 92.5 195 PHE A N 1
ATOM 1507 C CA . PHE A 1 195 ? 15.141 8.656 -7.535 1 92.5 195 PHE A CA 1
ATOM 1508 C C . PHE A 1 195 ? 14.953 10.141 -7.824 1 92.5 195 PHE A C 1
ATOM 1510 O O . PHE A 1 195 ? 14.656 10.523 -8.953 1 92.5 195 PHE A O 1
ATOM 1517 N N . GLU A 1 196 ? 15.125 10.859 -6.82 1 89.38 196 GLU A N 1
ATOM 1518 C CA . GLU A 1 196 ? 15.102 12.312 -7 1 89.38 196 GLU A CA 1
ATOM 1519 C C . GLU A 1 196 ? 16.422 12.812 -7.566 1 89.38 196 GLU A C 1
ATOM 1521 O O . GLU A 1 196 ? 17.484 12.602 -6.965 1 89.38 196 GLU A O 1
ATOM 1526 N N . LEU A 1 197 ? 16.375 13.383 -8.656 1 87.44 197 LEU A N 1
ATOM 1527 C CA . LEU A 1 197 ? 17.547 14.023 -9.234 1 87.44 197 LEU A CA 1
ATOM 1528 C C . LEU A 1 197 ? 17.5 15.531 -9.008 1 87.44 197 LEU A C 1
ATOM 1530 O O . LEU A 1 197 ? 16.609 16.219 -9.516 1 87.44 197 LEU A O 1
ATOM 1534 N N . LYS A 1 198 ? 18.422 15.945 -8.188 1 83.25 198 LYS A N 1
ATOM 1535 C CA . LYS A 1 198 ? 18.453 17.344 -7.766 1 83.25 198 LYS A CA 1
ATOM 1536 C C . LYS A 1 198 ? 19.469 18.141 -8.578 1 83.25 198 LYS A C 1
ATOM 1538 O O . LYS A 1 198 ? 20.453 17.594 -9.078 1 83.25 198 LYS A O 1
ATOM 1543 N N . ASN A 1 199 ? 19.047 19.438 -8.672 1 83.5 199 ASN A N 1
ATOM 1544 C CA . ASN A 1 199 ? 20.016 20.375 -9.242 1 83.5 199 ASN A CA 1
ATOM 1545 C C . ASN A 1 199 ? 21.188 20.641 -8.297 1 83.5 199 ASN A C 1
ATOM 1547 O O . ASN A 1 199 ? 20.984 20.953 -7.125 1 83.5 199 ASN A O 1
ATOM 1551 N N . ASP A 1 200 ? 22.406 20.5 -8.789 1 78.31 200 ASP A N 1
ATOM 1552 C CA . ASP A 1 200 ? 23.594 20.625 -7.949 1 78.31 200 ASP A CA 1
ATOM 1553 C C . ASP A 1 200 ? 23.703 22.031 -7.348 1 78.31 200 ASP A C 1
ATOM 1555 O O . ASP A 1 200 ? 24.203 22.203 -6.238 1 78.31 200 ASP A O 1
ATOM 1559 N N . GLU A 1 201 ? 23.25 23.047 -8.039 1 78.31 201 GLU A N 1
ATOM 1560 C CA . GLU A 1 201 ? 23.375 24.438 -7.609 1 78.31 201 GLU A CA 1
ATOM 1561 C C . GLU A 1 201 ? 22.266 24.828 -6.652 1 78.31 201 GLU A C 1
ATOM 1563 O O . GLU A 1 201 ? 22.516 25.453 -5.617 1 78.31 201 GLU A O 1
ATOM 1568 N N . THR A 1 202 ? 21.016 24.438 -6.941 1 78.94 202 THR A N 1
ATOM 1569 C CA . THR A 1 202 ? 19.875 24.938 -6.199 1 78.94 202 THR A CA 1
ATOM 1570 C C . THR A 1 202 ? 19.391 23.891 -5.191 1 78.94 202 THR A C 1
ATOM 1572 O O . THR A 1 202 ? 18.609 24.203 -4.293 1 78.94 202 THR A O 1
ATOM 1575 N N . ASN A 1 203 ? 19.797 22.641 -5.297 1 80.31 203 ASN A N 1
ATOM 1576 C CA . ASN A 1 203 ? 19.391 21.531 -4.449 1 80.31 203 ASN A CA 1
ATOM 1577 C C . ASN A 1 203 ? 17.891 21.25 -4.562 1 80.31 203 ASN A C 1
ATOM 1579 O O . ASN A 1 203 ? 17.281 20.688 -3.65 1 80.31 203 ASN A O 1
ATOM 1583 N N . GLU A 1 204 ? 17.344 21.781 -5.637 1 79.06 204 GLU A N 1
ATOM 1584 C CA . GLU A 1 204 ? 15.938 21.531 -5.918 1 79.06 204 GLU A CA 1
ATOM 1585 C C . GLU A 1 204 ? 15.758 20.281 -6.773 1 79.06 204 GLU A C 1
ATOM 1587 O O . GLU A 1 204 ? 16.609 19.969 -7.613 1 79.06 204 GLU A O 1
ATOM 1592 N N . VAL A 1 205 ? 14.711 19.578 -6.504 1 80.75 205 VAL A N 1
ATOM 1593 C CA . VAL A 1 205 ? 14.422 18.391 -7.285 1 80.75 205 VAL A CA 1
ATOM 1594 C C . VAL A 1 205 ? 14.07 18.781 -8.719 1 80.75 205 VAL A C 1
ATOM 1596 O O . VAL A 1 205 ? 13.102 19.5 -8.953 1 80.75 205 VAL A O 1
ATOM 1599 N N . GLU A 1 206 ? 14.867 18.328 -9.656 1 81.81 206 GLU A N 1
ATOM 1600 C CA . GLU A 1 206 ? 14.641 18.609 -11.07 1 81.81 206 GLU A CA 1
ATOM 1601 C C . GLU A 1 206 ? 13.773 17.547 -11.719 1 81.81 206 GLU A C 1
ATOM 1603 O O . GLU A 1 206 ? 12.898 17.859 -12.539 1 81.81 206 GLU A O 1
ATOM 1608 N N . LYS A 1 207 ? 14.117 16.375 -11.375 1 85.94 207 LYS A N 1
ATOM 1609 C CA . LYS A 1 207 ? 13.398 15.266 -11.992 1 85.94 207 LYS A CA 1
ATOM 1610 C C . LYS A 1 20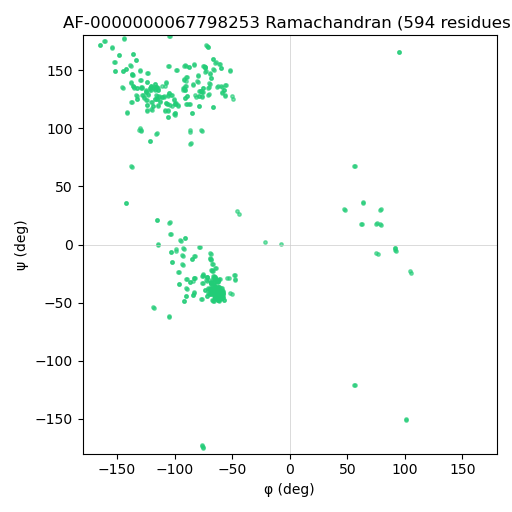7 ? 13.367 14.047 -11.078 1 85.94 207 LYS A C 1
ATOM 1612 O O . LYS A 1 207 ? 14.25 13.883 -10.234 1 85.94 207 LYS A O 1
ATOM 1617 N N . VAL A 1 208 ? 12.266 13.281 -11.219 1 90.88 208 VAL A N 1
ATOM 1618 C CA . VAL A 1 208 ? 12.211 11.992 -10.547 1 90.88 208 VAL A CA 1
ATOM 1619 C C . VAL A 1 208 ? 12.398 10.867 -11.57 1 90.88 208 VAL A C 1
ATOM 1621 O O . VAL A 1 208 ? 11.609 10.734 -12.5 1 90.88 208 VAL A O 1
ATOM 1624 N N . GLU A 1 209 ? 13.484 10.164 -11.414 1 92.81 209 GLU A N 1
ATOM 1625 C CA . GLU A 1 209 ? 13.773 9.055 -12.32 1 92.81 209 GLU A CA 1
ATOM 1626 C C . GLU A 1 209 ? 13.227 7.738 -11.766 1 92.81 209 GLU A C 1
ATOM 1628 O O . GLU A 1 209 ? 13.328 7.469 -10.57 1 92.81 209 GLU A O 1
ATOM 1633 N N . CYS A 1 210 ? 12.562 6.996 -12.664 1 94.81 210 CYS A N 1
ATOM 1634 C CA . CYS A 1 210 ? 12.062 5.676 -12.305 1 94.81 210 CYS A CA 1
ATOM 1635 C C . CYS A 1 210 ? 12.977 4.578 -12.828 1 94.81 210 CYS A C 1
ATOM 1637 O O . CYS A 1 210 ? 13.289 4.535 -14.016 1 94.81 210 CYS A O 1
ATOM 1639 N N . VAL A 1 211 ? 13.453 3.719 -11.953 1 96.44 211 VAL A N 1
ATOM 1640 C CA . VAL A 1 211 ? 14.398 2.67 -12.32 1 96.44 211 VAL A CA 1
ATOM 1641 C C . VAL A 1 211 ? 13.789 1.3 -12.023 1 96.44 211 VAL A C 1
ATOM 1643 O O . VAL A 1 211 ? 13.406 1.019 -10.883 1 96.44 211 VAL A O 1
ATOM 1646 N N . LEU A 1 212 ? 13.719 0.477 -13.07 1 97.44 212 LEU A N 1
ATOM 1647 C CA . LEU A 1 212 ? 13.133 -0.853 -12.938 1 97.44 212 LEU A CA 1
ATOM 1648 C C . LEU A 1 212 ? 14.094 -1.801 -12.227 1 97.44 212 LEU A C 1
ATOM 1650 O O . LEU A 1 212 ? 15.297 -1.805 -12.516 1 97.44 212 LEU A O 1
ATOM 1654 N N . ASP A 1 213 ? 13.578 -2.607 -11.234 1 97.19 213 ASP A N 1
ATOM 1655 C CA . ASP A 1 213 ? 14.32 -3.713 -10.641 1 97.19 213 ASP A CA 1
ATOM 1656 C C . ASP A 1 213 ? 15.648 -3.236 -10.062 1 97.19 213 ASP A C 1
ATOM 1658 O O . ASP A 1 213 ? 16.71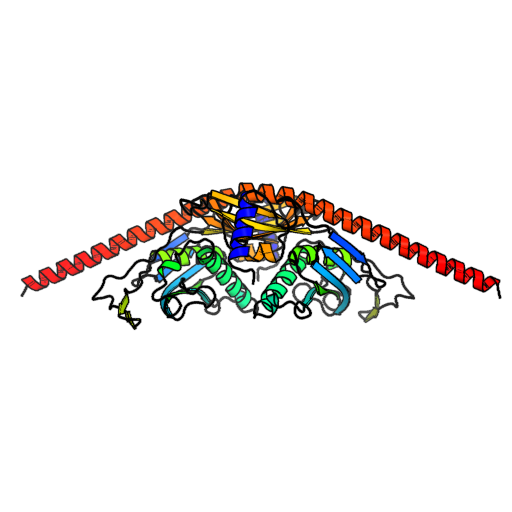9 -3.668 -10.508 1 97.19 213 ASP A O 1
ATOM 1662 N N . CYS A 1 214 ? 15.555 -2.475 -9.055 1 95.88 214 CYS A N 1
ATOM 1663 C CA . CYS A 1 214 ? 16.734 -1.913 -8.422 1 95.88 214 CYS A CA 1
ATOM 1664 C C . CYS A 1 214 ? 17.531 -2.994 -7.703 1 95.88 214 CYS A C 1
ATOM 1666 O O . CYS A 1 214 ? 16.969 -3.873 -7.059 1 95.88 214 CYS A O 1
ATOM 1668 N N . THR A 1 215 ? 18.891 -2.918 -7.82 1 93.5 215 THR A N 1
ATOM 1669 C CA . THR A 1 215 ? 19.781 -3.771 -7.039 1 93.5 215 THR A CA 1
ATOM 1670 C C . THR A 1 215 ? 19.797 -3.332 -5.578 1 93.5 215 THR A C 1
ATOM 1672 O O . THR A 1 215 ? 19.234 -2.291 -5.227 1 93.5 215 THR A O 1
ATOM 1675 N N . ALA A 1 216 ? 20.438 -4.152 -4.723 1 89.44 216 ALA A N 1
ATOM 1676 C CA . ALA A 1 216 ? 20.547 -3.822 -3.305 1 89.44 216 ALA A CA 1
ATOM 1677 C C . ALA A 1 216 ? 21.25 -2.479 -3.107 1 89.44 216 ALA A C 1
ATOM 1679 O O . ALA A 1 216 ? 20.844 -1.68 -2.26 1 89.44 216 ALA A O 1
ATOM 1680 N N . ILE A 1 217 ? 22.25 -2.199 -3.867 1 88.44 217 ILE A N 1
ATOM 1681 C CA . ILE A 1 217 ? 23.016 -0.961 -3.734 1 88.44 217 ILE A CA 1
ATOM 1682 C C . ILE A 1 217 ? 22.172 0.219 -4.203 1 88.44 217 ILE A C 1
ATOM 1684 O O . ILE A 1 217 ? 22.188 1.289 -3.59 1 88.44 217 ILE A O 1
ATOM 1688 N N . GLU A 1 218 ? 21.438 0.09 -5.281 1 91.25 218 GLU A N 1
ATOM 1689 C CA . GLU A 1 218 ? 20.547 1.14 -5.766 1 91.25 218 GLU A CA 1
ATOM 1690 C C . GLU A 1 218 ? 19.453 1.456 -4.742 1 91.25 218 GLU A C 1
ATOM 1692 O O . GLU A 1 218 ? 19.078 2.617 -4.566 1 91.25 218 GLU A O 1
ATOM 1697 N N . ARG A 1 219 ? 18.984 0.435 -4.055 1 88.31 219 ARG A N 1
ATOM 1698 C CA . ARG A 1 219 ? 17.922 0.585 -3.062 1 88.31 219 ARG A CA 1
ATOM 1699 C C . ARG A 1 219 ? 18.391 1.434 -1.886 1 88.31 219 ARG A C 1
ATOM 1701 O O . ARG A 1 219 ? 17.578 2.084 -1.223 1 88.31 219 ARG A O 1
ATOM 1708 N N . GLN A 1 220 ? 19.625 1.42 -1.638 1 83.94 220 GLN A N 1
ATOM 1709 C CA . GLN A 1 220 ? 20.156 2.193 -0.524 1 83.94 220 GLN A CA 1
ATOM 1710 C C . GLN A 1 220 ? 20.047 3.691 -0.793 1 83.94 220 GLN A C 1
ATOM 1712 O O . GLN A 1 220 ? 20.094 4.5 0.137 1 83.94 220 GLN A O 1
ATOM 1717 N N . VAL A 1 221 ? 19.953 4.062 -2.043 1 85.31 221 VAL A N 1
ATOM 1718 C CA . VAL A 1 221 ? 19.938 5.488 -2.359 1 85.31 221 VAL A CA 1
ATOM 1719 C C . VAL A 1 221 ? 18.578 5.879 -2.943 1 85.31 221 VAL A C 1
ATOM 1721 O O . VAL A 1 221 ? 18.375 7.035 -3.328 1 85.31 221 VAL A O 1
ATOM 1724 N N . GLN A 1 222 ? 17.703 4.914 -3.07 1 90.44 222 GLN A N 1
ATOM 1725 C CA . GLN A 1 222 ? 16.391 5.207 -3.633 1 90.44 222 GLN A CA 1
ATOM 1726 C C . GLN A 1 222 ? 15.562 6.066 -2.68 1 90.44 222 GLN A C 1
ATOM 1728 O O . GLN A 1 222 ? 15.695 5.957 -1.46 1 90.44 222 GLN A O 1
ATOM 1733 N N . ASN A 1 223 ? 14.711 6.945 -3.283 1 89 223 ASN A N 1
ATOM 1734 C CA . ASN A 1 223 ? 13.898 7.863 -2.486 1 89 223 ASN A CA 1
ATOM 1735 C C . ASN A 1 223 ? 12.5 7.305 -2.248 1 89 223 ASN A C 1
ATOM 1737 O O . ASN A 1 223 ? 11.812 7.727 -1.316 1 89 223 ASN A O 1
ATOM 1741 N N . ALA A 1 224 ? 12.078 6.441 -3.092 1 91.12 224 ALA A N 1
ATOM 1742 C CA . ALA A 1 224 ? 10.773 5.805 -2.994 1 91.12 224 ALA A CA 1
ATOM 1743 C C . ALA A 1 224 ? 10.688 4.574 -3.895 1 91.12 224 ALA A C 1
ATOM 1745 O O . ALA A 1 224 ? 11.656 4.246 -4.594 1 91.12 224 ALA A O 1
ATOM 1746 N N . GLU A 1 225 ? 9.617 3.852 -3.729 1 93.44 225 GLU A N 1
ATOM 1747 C CA . GLU A 1 225 ? 9.375 2.701 -4.59 1 93.44 225 GLU A CA 1
ATOM 1748 C C . GLU A 1 225 ? 7.891 2.57 -4.926 1 93.44 225 GLU A C 1
ATOM 1750 O O . GLU A 1 225 ? 7.031 3.039 -4.176 1 93.44 225 GLU A O 1
ATOM 1755 N N . ILE A 1 226 ? 7.648 2.021 -6.066 1 94.94 226 ILE A N 1
ATOM 1756 C CA . ILE A 1 226 ? 6.289 1.696 -6.48 1 94.94 226 ILE A CA 1
ATOM 1757 C C . ILE A 1 226 ? 6.242 0.273 -7.031 1 94.94 226 ILE A C 1
ATOM 1759 O O . ILE A 1 226 ? 7.074 -0.107 -7.859 1 94.94 226 ILE A O 1
ATOM 1763 N N . THR A 1 227 ? 5.395 -0.511 -6.5 1 95.88 227 THR A N 1
ATOM 1764 C CA . THR A 1 227 ? 5.18 -1.88 -6.953 1 95.88 227 THR A CA 1
ATOM 1765 C C . THR A 1 227 ? 3.811 -2.02 -7.613 1 95.88 227 THR A C 1
ATOM 1767 O O . THR A 1 227 ? 2.793 -1.628 -7.039 1 95.88 227 THR A O 1
ATOM 1770 N N . ILE A 1 228 ? 3.814 -2.52 -8.773 1 96.44 228 ILE A N 1
ATOM 1771 C CA . ILE A 1 228 ? 2.594 -2.721 -9.547 1 96.44 228 ILE A CA 1
ATOM 1772 C C . ILE A 1 228 ? 2.406 -4.207 -9.836 1 96.44 228 ILE A C 1
ATOM 1774 O O . ILE A 1 228 ? 3.297 -4.855 -10.391 1 96.44 228 ILE A O 1
ATOM 1778 N N . THR A 1 229 ? 1.354 -4.742 -9.375 1 96.38 229 THR A N 1
ATOM 1779 C CA . THR A 1 229 ? 0.984 -6.109 -9.727 1 96.38 229 THR A CA 1
ATOM 1780 C C . THR A 1 229 ? -0.076 -6.121 -10.82 1 96.38 229 THR A C 1
ATOM 1782 O O . THR A 1 229 ? -1.168 -5.578 -10.641 1 96.38 229 THR A O 1
ATOM 1785 N N . ILE A 1 230 ? 0.279 -6.75 -11.875 1 94.81 230 ILE A N 1
ATOM 1786 C CA . ILE A 1 230 ? -0.545 -6.652 -13.078 1 94.81 230 ILE A CA 1
ATOM 1787 C C . ILE A 1 230 ? -0.677 -8.031 -13.719 1 94.81 230 ILE A C 1
ATOM 1789 O O . ILE A 1 230 ? 0.232 -8.859 -13.625 1 94.81 230 ILE A O 1
ATOM 1793 N N . ASN A 1 231 ? -1.83 -8.234 -14.305 1 89.25 231 ASN A N 1
ATOM 1794 C CA . ASN A 1 231 ? -2.031 -9.531 -14.945 1 89.25 231 ASN A CA 1
ATOM 1795 C C . ASN A 1 231 ? -1.924 -9.43 -16.469 1 89.25 231 ASN A C 1
ATOM 1797 O O . ASN A 1 231 ? -1.617 -8.359 -17 1 89.25 231 ASN A O 1
ATOM 1801 N N . LYS A 1 232 ? -2.068 -10.508 -17.156 1 84.56 232 LYS A N 1
ATOM 1802 C CA . LYS A 1 232 ? -1.861 -10.594 -18.594 1 84.56 232 LYS A CA 1
ATOM 1803 C C . LYS A 1 232 ? -2.92 -9.797 -19.344 1 84.56 232 LYS A C 1
ATOM 1805 O O . LYS A 1 232 ? -2.756 -9.508 -20.531 1 84.56 232 LYS A O 1
ATOM 1810 N N . ASN A 1 233 ? -4.051 -9.43 -18.688 1 84.31 233 ASN A N 1
ATOM 1811 C CA . ASN A 1 233 ? -5.129 -8.672 -19.312 1 84.31 233 ASN A CA 1
ATOM 1812 C C . ASN A 1 233 ? -4.938 -7.168 -19.141 1 84.31 233 ASN A C 1
ATOM 1814 O O . ASN A 1 233 ? -5.852 -6.383 -19.406 1 84.31 233 ASN A O 1
ATOM 1818 N N . ARG A 1 234 ? -3.854 -6.785 -18.594 1 87.81 234 ARG A N 1
ATOM 1819 C CA . ARG A 1 234 ? -3.492 -5.387 -18.391 1 87.81 234 ARG A CA 1
ATOM 1820 C C . ARG A 1 234 ? -4.277 -4.789 -17.234 1 87.81 234 ARG A C 1
ATOM 1822 O O . ARG A 1 234 ? -4.453 -3.57 -17.156 1 87.81 234 ARG A O 1
ATOM 1829 N N . ASP A 1 235 ? -4.789 -5.652 -16.438 1 89.56 235 ASP A N 1
ATOM 1830 C CA . ASP A 1 235 ? -5.504 -5.168 -15.266 1 89.56 235 ASP A CA 1
ATOM 1831 C C . ASP A 1 235 ? -4.566 -5.043 -14.062 1 89.56 235 ASP A C 1
ATOM 1833 O O . ASP A 1 235 ? -3.738 -5.926 -13.82 1 89.56 235 ASP A O 1
ATOM 1837 N N . ILE A 1 236 ? -4.703 -3.93 -13.344 1 93.69 236 ILE A N 1
ATOM 1838 C CA . ILE A 1 236 ? -3.906 -3.693 -12.148 1 93.69 236 ILE A CA 1
ATOM 1839 C C . ILE A 1 236 ? -4.566 -4.363 -10.945 1 93.69 236 ILE A C 1
ATOM 1841 O O . ILE A 1 236 ? -5.633 -3.934 -10.492 1 93.69 236 ILE A O 1
ATOM 1845 N N . CYS A 1 237 ? -3.883 -5.34 -10.469 1 92.94 237 CYS A N 1
ATOM 1846 C CA . CYS A 1 237 ? -4.398 -6.066 -9.312 1 92.94 237 CYS A CA 1
ATOM 1847 C C . CYS A 1 237 ? -4.051 -5.348 -8.016 1 92.94 237 CYS A C 1
ATOM 1849 O O . CYS A 1 237 ? -4.855 -5.316 -7.082 1 92.94 237 CYS A O 1
ATOM 1851 N N . GLN A 1 238 ? -2.865 -4.875 -7.988 1 93.56 238 GLN A N 1
ATOM 1852 C CA . GLN A 1 238 ? -2.35 -4.148 -6.832 1 93.56 238 GLN A CA 1
ATOM 1853 C C . GLN A 1 238 ? -1.416 -3.021 -7.262 1 93.56 238 GLN A C 1
ATOM 1855 O O . GLN A 1 238 ? -0.753 -3.117 -8.297 1 93.56 238 GLN A O 1
ATOM 1860 N N . ILE A 1 239 ? -1.398 -2.029 -6.52 1 94 239 ILE A N 1
ATOM 1861 C CA . ILE A 1 239 ? -0.412 -0.964 -6.672 1 94 239 ILE A CA 1
ATOM 1862 C C . ILE A 1 239 ? -0.041 -0.406 -5.301 1 94 239 ILE A C 1
ATOM 1864 O O . ILE A 1 239 ? -0.904 -0.245 -4.434 1 94 239 ILE A O 1
ATOM 1868 N N . SER A 1 240 ? 1.245 -0.231 -5.109 1 92.62 240 SER A N 1
ATOM 1869 C CA . SER A 1 240 ? 1.689 0.287 -3.82 1 92.62 240 SER A CA 1
ATOM 1870 C C . SER A 1 240 ? 2.846 1.268 -3.986 1 92.62 240 SER A C 1
ATOM 1872 O O . SER A 1 240 ? 3.904 0.906 -4.504 1 92.62 240 SER A O 1
ATOM 1874 N N . LYS A 1 241 ? 2.646 2.424 -3.699 1 92.19 241 LYS A N 1
ATOM 1875 C CA . LYS A 1 241 ? 3.648 3.457 -3.449 1 92.19 241 LYS A CA 1
ATOM 1876 C C . LYS A 1 241 ? 3.488 4.051 -2.053 1 92.19 241 LYS A C 1
ATOM 1878 O O . LYS A 1 241 ? 2.855 5.094 -1.884 1 92.19 241 LYS A O 1
ATOM 1883 N N . PRO A 1 242 ? 4.137 3.457 -1.102 1 84.75 242 PRO A N 1
ATOM 1884 C CA . PRO A 1 242 ? 3.82 3.777 0.292 1 84.75 242 PRO A CA 1
ATOM 1885 C C . PRO A 1 242 ? 4.387 5.125 0.733 1 84.75 242 PRO A C 1
ATOM 1887 O O . PRO A 1 242 ? 3.883 5.73 1.681 1 84.75 242 PRO A O 1
ATOM 1890 N N . SER A 1 243 ? 5.504 5.527 0.245 1 82 243 SER A N 1
ATOM 1891 C CA . SER A 1 243 ? 6.125 6.742 0.762 1 82 243 SER A CA 1
ATOM 1892 C C . SER A 1 243 ? 7.145 7.301 -0.221 1 82 243 SER A C 1
ATOM 1894 O O . SER A 1 243 ? 7.285 6.797 -1.337 1 82 243 SER A O 1
ATOM 1896 N N . GLY A 1 244 ? 7.656 8.5 0.198 1 79.25 244 GLY A N 1
ATOM 1897 C CA . GLY A 1 244 ? 8.797 9.039 -0.518 1 79.25 244 GLY A CA 1
ATOM 1898 C C . GLY A 1 244 ? 8.422 10.133 -1.502 1 79.25 244 GLY A C 1
ATOM 1899 O O . GLY A 1 244 ? 7.449 10.859 -1.29 1 79.25 244 GLY A O 1
ATOM 1900 N N . VAL A 1 245 ? 9.211 10.156 -2.443 1 85.25 245 VAL A N 1
ATOM 1901 C CA . VAL A 1 245 ? 9.062 11.234 -3.416 1 85.25 245 VAL A CA 1
ATOM 1902 C C . VAL A 1 245 ? 7.77 11.047 -4.207 1 85.25 245 VAL A C 1
ATOM 1904 O O . VAL A 1 245 ? 7.352 9.922 -4.461 1 85.25 245 VAL A O 1
ATOM 1907 N N . SER A 1 246 ? 7.168 12.156 -4.492 1 88.69 246 SER A N 1
ATOM 1908 C CA . SER A 1 246 ? 5.914 12.141 -5.238 1 88.69 246 SER A CA 1
ATOM 1909 C C . SER A 1 246 ? 6.168 12.148 -6.742 1 88.69 246 SER A C 1
ATOM 1911 O O . SER A 1 246 ? 7.23 12.57 -7.195 1 88.69 246 SER A O 1
ATOM 1913 N N . ILE A 1 247 ? 5.234 11.602 -7.434 1 91.19 247 ILE A N 1
ATOM 1914 C CA . ILE A 1 247 ? 5.305 11.586 -8.891 1 91.19 247 ILE A CA 1
ATOM 1915 C C . ILE A 1 247 ? 3.961 12.016 -9.477 1 91.19 247 ILE A C 1
ATOM 1917 O O . ILE A 1 247 ? 2.926 11.906 -8.812 1 91.19 247 ILE A O 1
ATOM 1921 N N . GLU A 1 248 ? 4.031 12.453 -10.703 1 90.06 248 GLU A N 1
ATOM 1922 C CA . GLU A 1 248 ? 2.812 12.883 -11.375 1 90.06 248 GLU A CA 1
ATOM 1923 C C . GLU A 1 248 ? 1.94 11.695 -11.766 1 90.06 248 GLU A C 1
ATOM 1925 O O . GLU A 1 248 ? 2.453 10.625 -12.086 1 90.06 248 GLU A O 1
ATOM 1930 N N . GLY A 1 249 ? 0.637 11.914 -11.844 1 88 249 GLY A N 1
ATOM 1931 C CA . GLY A 1 249 ? -0.325 10.859 -12.148 1 88 249 GLY A CA 1
ATOM 1932 C C . GLY A 1 249 ? -0.081 10.195 -13.484 1 88 249 GLY A C 1
ATOM 1933 O O . GLY A 1 249 ? -0.201 8.977 -13.609 1 88 249 GLY A O 1
ATOM 1934 N N . TYR A 1 250 ? 0.237 10.969 -14.453 1 88.75 250 TYR A N 1
ATOM 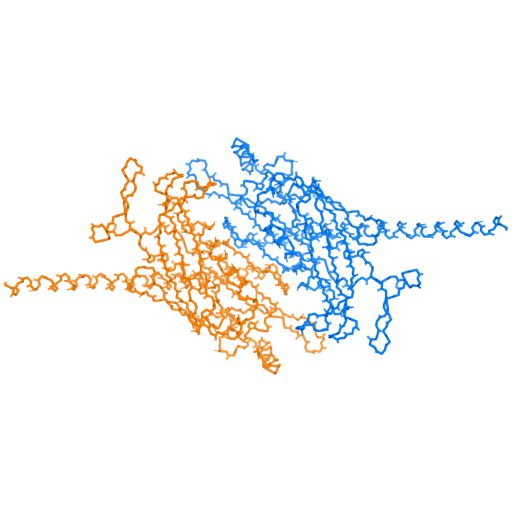1935 C CA . TYR A 1 250 ? 0.411 10.398 -15.789 1 88.75 250 TYR A CA 1
ATOM 1936 C C . TYR A 1 250 ? 1.593 9.438 -15.82 1 88.75 250 TYR A C 1
ATOM 1938 O O . TYR A 1 250 ? 1.6 8.477 -16.594 1 88.75 250 TYR A O 1
ATOM 1946 N N . ARG A 1 251 ? 2.604 9.672 -14.961 1 92.44 251 ARG A N 1
ATOM 1947 C CA . ARG A 1 251 ? 3.762 8.789 -14.891 1 92.44 251 ARG A CA 1
ATOM 1948 C C . ARG A 1 251 ? 3.367 7.41 -14.367 1 92.44 251 ARG A C 1
ATOM 1950 O O . ARG A 1 251 ? 3.977 6.406 -14.742 1 92.44 251 ARG A O 1
ATOM 1957 N N . ILE A 1 252 ? 2.365 7.379 -13.586 1 91.88 252 ILE A N 1
ATOM 1958 C CA . ILE A 1 252 ? 1.888 6.105 -13.055 1 91.88 252 ILE A CA 1
ATOM 1959 C C . ILE A 1 252 ? 1.354 5.238 -14.195 1 91.88 252 ILE A C 1
ATOM 1961 O O . ILE A 1 252 ? 1.615 4.035 -14.234 1 91.88 252 ILE A O 1
ATOM 1965 N N . VAL A 1 253 ? 0.667 5.84 -15.109 1 91 253 VAL A N 1
ATOM 1966 C CA . VAL A 1 253 ? 0.127 5.105 -16.25 1 91 253 VAL A CA 1
ATOM 1967 C C . VAL A 1 253 ? 1.271 4.551 -17.094 1 91 253 VAL A C 1
ATOM 1969 O O . VAL A 1 253 ? 1.218 3.408 -17.547 1 91 253 VAL A O 1
ATOM 1972 N N . GLU A 1 254 ? 2.215 5.406 -17.266 1 93.94 254 GLU A N 1
ATOM 1973 C CA . GLU A 1 254 ? 3.383 4.973 -18.031 1 93.94 254 GLU A CA 1
ATOM 1974 C C . GLU A 1 254 ? 4.047 3.762 -17.375 1 93.94 254 GLU A C 1
ATOM 1976 O O . GLU A 1 254 ? 4.43 2.814 -18.062 1 93.94 254 GLU A O 1
ATOM 1981 N N . LEU A 1 255 ? 4.164 3.848 -16.094 1 95.31 255 LEU A N 1
ATOM 1982 C CA . LEU A 1 255 ? 4.773 2.748 -15.352 1 95.31 255 LEU A CA 1
ATOM 1983 C C . LEU A 1 255 ? 3.918 1.489 -15.453 1 95.31 255 LEU A C 1
ATOM 1985 O O . LEU A 1 255 ? 4.449 0.379 -15.539 1 95.31 255 LEU A O 1
ATOM 1989 N N . CYS A 1 256 ? 2.609 1.654 -15.453 1 94.31 256 CYS A N 1
ATOM 1990 C CA . CYS A 1 256 ? 1.713 0.513 -15.602 1 94.31 256 CYS A CA 1
ATOM 1991 C C . CYS A 1 256 ? 1.887 -0.151 -16.953 1 94.31 256 CYS A C 1
ATOM 1993 O O . CYS A 1 256 ? 1.898 -1.38 -17.062 1 94.31 256 CYS A O 1
ATOM 1995 N N . GLU A 1 257 ? 2.002 0.663 -17.953 1 94.69 257 GLU A N 1
ATOM 1996 C CA . GLU A 1 257 ? 2.188 0.128 -19.297 1 94.69 257 GLU A CA 1
ATOM 1997 C C . GLU A 1 257 ? 3.498 -0.644 -19.406 1 94.69 257 GLU A C 1
ATOM 1999 O O . GLU A 1 257 ? 3.541 -1.726 -20 1 94.69 257 GLU A O 1
ATOM 2004 N N . LYS A 1 258 ? 4.508 -0.068 -18.891 1 95.44 258 LYS A N 1
ATOM 2005 C CA . LYS A 1 258 ? 5.809 -0.732 -18.906 1 95.44 258 LYS A CA 1
ATOM 2006 C C . LYS A 1 258 ? 5.785 -2.006 -18.078 1 95.44 258 LYS A C 1
ATOM 2008 O O . LYS A 1 258 ? 6.402 -3.008 -18.438 1 95.44 258 LYS A O 1
ATOM 2013 N N . ALA A 1 259 ? 5.117 -1.902 -16.938 1 96.38 259 ALA A N 1
ATOM 2014 C CA . ALA A 1 259 ? 4.973 -3.072 -16.078 1 96.38 259 ALA A CA 1
ATOM 2015 C C . ALA A 1 259 ? 4.27 -4.211 -16.797 1 96.38 259 ALA A C 1
ATOM 2017 O O . ALA A 1 259 ? 4.609 -5.383 -16.609 1 96.38 259 ALA A O 1
ATOM 2018 N N . PHE A 1 260 ? 3.268 -3.859 -17.641 1 95.81 260 PHE A N 1
ATOM 2019 C CA . PHE A 1 260 ? 2.551 -4.867 -18.422 1 95.81 260 PHE A CA 1
ATOM 2020 C C . PHE A 1 260 ? 3.5 -5.609 -19.359 1 95.81 260 PHE A C 1
ATOM 2022 O O . PHE A 1 260 ? 3.451 -6.836 -19.453 1 95.81 260 PHE A O 1
ATOM 2029 N N . GLN A 1 261 ? 4.344 -4.859 -19.969 1 95.94 261 GLN A N 1
ATOM 2030 C CA . GLN A 1 261 ? 5.316 -5.473 -20.875 1 95.94 261 GLN A CA 1
ATOM 2031 C C . GLN A 1 261 ? 6.238 -6.426 -20.109 1 95.94 261 GLN A C 1
ATOM 2033 O O . GLN A 1 261 ? 6.547 -7.516 -20.609 1 95.94 261 GLN A O 1
ATOM 2038 N N . GLU A 1 262 ? 6.66 -6.004 -18.969 1 95.31 262 GLU A N 1
ATOM 2039 C CA . GLU A 1 262 ? 7.504 -6.863 -18.141 1 95.31 262 GLU A CA 1
ATOM 2040 C C . GLU A 1 262 ? 6.746 -8.109 -17.688 1 95.31 262 GLU A C 1
ATOM 2042 O O . GLU A 1 262 ? 7.312 -9.203 -17.625 1 95.31 262 GLU A O 1
ATOM 2047 N N . ALA A 1 263 ? 5.492 -7.922 -17.344 1 94.94 263 ALA A N 1
ATOM 2048 C CA . ALA A 1 263 ? 4.66 -9.039 -16.891 1 94.94 263 ALA A CA 1
ATOM 2049 C C . ALA A 1 263 ? 4.504 -10.086 -17.984 1 94.94 263 ALA A C 1
ATOM 2051 O O . ALA A 1 263 ? 4.477 -11.281 -17.703 1 94.94 263 ALA A O 1
ATOM 2052 N N . LEU A 1 264 ? 4.418 -9.648 -19.219 1 95.56 264 LEU A N 1
ATOM 2053 C CA . LEU A 1 264 ? 4.32 -10.562 -20.344 1 95.56 264 LEU A CA 1
ATOM 2054 C C . LEU A 1 264 ? 5.574 -11.422 -20.453 1 95.56 264 LEU A C 1
ATOM 2056 O O . LEU A 1 264 ? 5.484 -12.633 -20.703 1 95.56 264 LEU A O 1
ATOM 2060 N N . LYS A 1 265 ? 6.711 -10.797 -20.281 1 96.06 265 LYS A N 1
ATOM 2061 C CA . LYS A 1 265 ? 7.977 -11.523 -20.344 1 96.06 265 LYS A CA 1
ATOM 2062 C C . LYS A 1 265 ? 8.055 -12.586 -19.25 1 96.06 265 LYS A C 1
ATOM 2064 O O . LYS A 1 265 ? 8.477 -13.719 -19.516 1 96.06 265 LYS A O 1
ATOM 2069 N N . VAL A 1 266 ? 7.66 -12.188 -18.109 1 96.44 266 VAL A N 1
ATOM 2070 C CA . VAL A 1 266 ? 7.719 -13.102 -16.969 1 96.44 266 VAL A CA 1
ATOM 2071 C C . VAL A 1 266 ? 6.754 -14.258 -17.188 1 96.44 266 VAL A C 1
ATOM 2073 O O . VAL A 1 266 ? 7.09 -15.414 -16.906 1 96.44 266 VAL A O 1
ATOM 2076 N N . THR A 1 267 ? 5.562 -13.945 -17.656 1 95.81 267 THR A N 1
ATOM 2077 C CA . THR A 1 267 ? 4.555 -14.961 -17.938 1 95.81 267 THR A CA 1
ATOM 2078 C C . THR A 1 267 ? 5.066 -15.961 -18.969 1 95.81 267 THR A C 1
ATOM 2080 O O . THR A 1 267 ? 4.926 -17.172 -18.797 1 95.81 267 THR A O 1
ATOM 2083 N N . GLU A 1 268 ? 5.629 -15.43 -19.969 1 96.12 268 GLU A N 1
ATOM 2084 C CA . GLU A 1 268 ? 6.176 -16.281 -21.016 1 96.12 268 GLU A CA 1
ATOM 2085 C C . GLU A 1 268 ? 7.301 -17.156 -20.484 1 96.12 268 GLU A C 1
ATOM 2087 O O . GLU A 1 268 ? 7.414 -18.328 -20.859 1 96.12 268 GLU A O 1
ATOM 2092 N N . MET A 1 269 ? 8.086 -16.609 -19.719 1 97.06 269 MET A N 1
ATOM 2093 C CA . MET A 1 269 ? 9.195 -17.344 -19.125 1 97.06 269 MET A CA 1
ATOM 2094 C C . MET A 1 269 ? 8.68 -18.516 -18.281 1 97.06 269 MET A C 1
ATOM 2096 O O . MET A 1 269 ? 9.188 -19.625 -18.391 1 97.06 269 MET A O 1
ATOM 2100 N N . ILE A 1 270 ? 7.707 -18.266 -17.484 1 97 270 ILE A N 1
ATOM 2101 C CA . ILE A 1 270 ? 7.137 -19.297 -16.625 1 97 270 ILE A CA 1
ATOM 2102 C C . ILE A 1 270 ? 6.48 -20.375 -17.484 1 97 270 ILE A C 1
ATOM 2104 O O . ILE A 1 270 ? 6.668 -21.578 -17.25 1 97 270 ILE A O 1
ATOM 2108 N N . ASP A 1 271 ? 5.73 -19.953 -18.5 1 96 271 ASP A N 1
ATOM 2109 C CA . ASP A 1 271 ? 5.07 -20.875 -19.406 1 96 271 ASP A CA 1
ATOM 2110 C C . ASP A 1 271 ? 6.082 -21.797 -20.094 1 96 271 ASP A C 1
ATOM 2112 O O . ASP A 1 271 ? 5.867 -23.016 -20.188 1 96 271 ASP A O 1
ATOM 2116 N N . LYS A 1 272 ? 7.109 -21.219 -20.562 1 97.12 272 LYS A N 1
ATOM 2117 C CA . LYS A 1 272 ? 8.164 -21.984 -21.234 1 97.12 272 LYS A CA 1
ATOM 2118 C C . LYS A 1 272 ? 8.797 -23 -20.281 1 97.12 272 LYS A C 1
ATOM 2120 O O . LYS A 1 272 ? 9.023 -24.156 -20.641 1 97.12 272 LYS A O 1
ATOM 2125 N N . ALA A 1 273 ? 9.109 -22.562 -19.094 1 97.25 273 ALA A N 1
ATOM 2126 C CA . ALA A 1 273 ? 9.727 -23.438 -18.094 1 97.25 273 ALA A CA 1
ATOM 2127 C C . ALA A 1 273 ? 8.805 -24.609 -17.766 1 97.25 273 ALA A C 1
ATOM 2129 O O . ALA A 1 273 ? 9.266 -25.734 -17.594 1 97.25 273 ALA A O 1
ATOM 2130 N N . LEU A 1 274 ? 7.531 -24.344 -17.625 1 96.94 274 LEU A N 1
ATOM 2131 C CA . LEU A 1 274 ? 6.551 -25.375 -17.312 1 96.94 274 LEU A CA 1
ATOM 2132 C C . LEU A 1 274 ? 6.477 -26.406 -18.438 1 96.94 274 LEU A C 1
ATOM 2134 O O . LEU A 1 274 ? 6.422 -27.609 -18.172 1 96.94 274 LEU A O 1
ATOM 2138 N N . LYS A 1 275 ? 6.453 -25.938 -19.641 1 96 275 LYS A N 1
ATOM 2139 C CA . LYS A 1 275 ? 6.402 -26.812 -20.797 1 96 275 LYS A CA 1
ATOM 2140 C C . LYS A 1 275 ? 7.645 -27.703 -20.859 1 96 275 LYS A C 1
ATOM 2142 O O . LYS A 1 275 ? 7.539 -28.906 -21.109 1 96 275 LYS A O 1
ATOM 2147 N N . GLU A 1 276 ? 8.742 -27.094 -20.688 1 95.19 276 GLU A N 1
ATOM 2148 C CA . GLU A 1 276 ? 10 -27.844 -20.703 1 95.19 276 GLU A CA 1
ATOM 2149 C C . GLU A 1 276 ? 10.016 -28.906 -19.609 1 95.19 276 GLU A C 1
ATOM 2151 O O . GLU A 1 276 ? 10.484 -30.016 -19.844 1 95.19 276 GLU A O 1
ATOM 2156 N N . ASP A 1 277 ? 9.555 -28.547 -18.469 1 95.31 277 ASP A N 1
ATOM 2157 C CA . ASP A 1 277 ? 9.508 -29.5 -17.359 1 95.31 277 ASP A CA 1
ATOM 2158 C C . ASP A 1 277 ? 8.555 -30.641 -17.656 1 95.31 277 ASP A C 1
ATOM 2160 O O . ASP A 1 277 ? 8.844 -31.797 -17.344 1 95.31 277 ASP A O 1
ATOM 2164 N N . GLU A 1 278 ? 7.395 -30.359 -18.172 1 92.56 278 GLU A N 1
ATOM 2165 C CA . GLU A 1 278 ? 6.414 -31.375 -18.547 1 92.56 278 GLU A CA 1
ATOM 2166 C C . GLU A 1 278 ? 6.988 -32.344 -19.562 1 92.56 278 GLU A C 1
ATOM 2168 O O . GLU A 1 278 ? 6.77 -33.562 -19.469 1 92.56 278 GLU A O 1
ATOM 2173 N N . GLU A 1 279 ? 7.699 -31.844 -20.484 1 92 279 GLU A N 1
ATOM 2174 C CA . GLU A 1 279 ? 8.328 -32.688 -21.5 1 92 279 GLU A CA 1
ATOM 2175 C C . GLU A 1 279 ? 9.391 -33.594 -20.875 1 92 279 GLU A C 1
ATOM 2177 O O . GLU A 1 279 ? 9.508 -34.75 -21.25 1 92 279 GLU A O 1
ATOM 2182 N N . MET A 1 280 ? 10.109 -33 -20.031 1 90.31 280 MET A N 1
ATOM 2183 C CA . MET A 1 280 ? 11.164 -33.781 -19.375 1 90.31 280 MET A CA 1
ATOM 2184 C C . MET A 1 280 ? 10.578 -34.875 -18.516 1 90.31 280 MET A C 1
ATOM 2186 O O . MET A 1 280 ? 11.109 -36 -18.5 1 90.31 280 MET A O 1
ATOM 2190 N N . ARG A 1 281 ? 9.492 -34.625 -17.828 1 87.19 281 ARG A N 1
ATOM 2191 C CA . ARG A 1 281 ? 8.844 -35.625 -16.984 1 87.19 281 ARG A CA 1
ATOM 2192 C C . ARG A 1 281 ? 8.164 -36.719 -17.812 1 87.19 281 ARG A C 1
ATOM 2194 O O . ARG A 1 281 ? 8.164 -37.875 -17.438 1 87.19 281 ARG A O 1
ATOM 2201 N N . ASN A 1 282 ? 7.617 -36.344 -18.859 1 85.12 282 ASN A N 1
ATOM 2202 C CA . ASN A 1 282 ? 6.996 -37.312 -19.766 1 85.12 282 ASN A CA 1
ATOM 2203 C C . ASN A 1 282 ? 8.031 -38.25 -20.406 1 85.12 282 ASN A C 1
ATOM 2205 O O . ASN A 1 282 ? 7.785 -39.438 -20.578 1 85.12 282 ASN A O 1
ATOM 2209 N N . LYS A 1 283 ? 9.141 -37.688 -20.781 1 77.25 283 LYS A N 1
ATOM 2210 C CA . LYS A 1 283 ? 10.227 -38.469 -21.344 1 77.25 283 LYS A CA 1
ATOM 2211 C C . LYS A 1 283 ? 10.797 -39.438 -20.312 1 77.25 283 LYS A C 1
ATOM 2213 O O . LYS A 1 283 ? 11.109 -40.594 -20.625 1 77.25 283 LYS A O 1
ATOM 2218 N N . GLY A 1 284 ? 10.961 -38.875 -19.172 1 70.06 284 GLY A N 1
ATOM 2219 C CA . GLY A 1 284 ? 11.438 -39.75 -18.109 1 70.06 284 GLY A CA 1
ATOM 2220 C C . GLY A 1 284 ? 10.5 -40.906 -17.812 1 70.06 284 GLY A C 1
ATOM 2221 O O . GLY A 1 284 ? 10.945 -42.031 -17.625 1 70.06 284 GLY A O 1
ATOM 2222 N N . ASN A 1 285 ? 9.211 -40.594 -17.703 1 67.81 285 ASN A N 1
ATOM 2223 C CA . ASN A 1 285 ? 8.203 -41.625 -17.484 1 67.81 285 ASN A CA 1
ATOM 2224 C C . ASN A 1 285 ? 8.203 -42.656 -18.625 1 67.81 285 ASN A C 1
ATOM 2226 O O . ASN A 1 285 ? 8.07 -43.875 -18.375 1 67.81 285 ASN A O 1
ATOM 2230 N N . TRP A 1 286 ? 8.352 -42.094 -19.766 1 56.75 286 TRP A N 1
ATOM 2231 C CA . TRP A 1 286 ? 8.398 -42.969 -20.938 1 56.75 286 TRP A CA 1
ATOM 2232 C C . TRP A 1 286 ? 9.617 -43.875 -20.875 1 56.75 286 TRP A C 1
ATOM 2234 O O . TRP A 1 286 ? 9.516 -45.094 -21.156 1 56.75 286 TRP A O 1
ATOM 2244 N N . LYS A 1 287 ? 10.805 -43.438 -20.547 1 61.69 287 LYS A N 1
ATOM 2245 C CA . LYS A 1 287 ? 12.031 -44.219 -20.453 1 61.69 287 LYS A CA 1
ATOM 2246 C C . LYS A 1 287 ? 11.922 -45.281 -19.375 1 61.69 287 LYS A C 1
ATOM 2248 O O . LYS A 1 287 ? 12.383 -46.406 -19.547 1 61.69 287 LYS A O 1
ATOM 2253 N N . ALA A 1 288 ? 11.32 -44.781 -18.359 1 64.94 288 ALA A N 1
ATOM 2254 C CA . ALA A 1 288 ? 11.125 -45.75 -17.266 1 64.94 288 ALA A CA 1
ATOM 2255 C C . ALA A 1 288 ? 10.211 -46.875 -17.688 1 64.94 288 ALA A C 1
ATOM 2257 O O . ALA A 1 288 ? 10.445 -48.031 -17.328 1 64.94 288 ALA A O 1
ATOM 2258 N N . LEU A 1 289 ? 9.195 -46.406 -18.453 1 60.81 289 LEU A N 1
ATOM 2259 C CA . LEU A 1 289 ? 8.258 -47.406 -18.969 1 60.81 289 LEU A CA 1
ATOM 2260 C C . LEU A 1 289 ? 8.945 -48.344 -19.953 1 60.81 289 LEU A C 1
ATOM 2262 O O . LEU A 1 289 ? 8.719 -49.562 -19.922 1 60.81 289 LEU A O 1
ATOM 2266 N N . LEU A 1 290 ? 9.781 -47.875 -20.797 1 62.44 290 LEU A N 1
ATOM 2267 C CA . LEU A 1 290 ? 10.508 -48.688 -21.766 1 62.44 290 LEU A CA 1
ATOM 2268 C C . LEU A 1 290 ? 11.523 -49.594 -21.078 1 62.44 290 LEU A C 1
ATOM 2270 O O . LEU A 1 290 ? 11.703 -50.75 -21.469 1 62.44 290 LEU A O 1
ATOM 2274 N N . SER A 1 291 ? 12.156 -49 -20.141 1 62.56 291 SER A N 1
ATOM 2275 C CA . SER A 1 291 ? 13.125 -49.781 -19.391 1 62.56 291 SER A CA 1
ATOM 2276 C C . SER A 1 291 ? 12.445 -50.938 -18.625 1 62.56 291 SER A C 1
ATOM 2278 O O . SER A 1 291 ? 12.961 -52.062 -18.594 1 62.56 291 SER A O 1
ATOM 2280 N N . ALA A 1 292 ? 11.336 -50.656 -18.109 1 63.62 292 ALA A N 1
ATOM 2281 C CA . ALA A 1 292 ? 10.578 -51.688 -17.406 1 63.62 292 ALA A CA 1
ATOM 2282 C C . ALA A 1 292 ? 10.102 -52.781 -18.344 1 63.62 292 ALA A C 1
ATOM 2284 O O . ALA A 1 292 ? 10.102 -53.969 -18 1 63.62 292 ALA A O 1
ATOM 2285 N N . GLU A 1 293 ? 9.766 -52.375 -19.531 1 60.94 293 GLU A N 1
ATOM 2286 C CA . GLU A 1 293 ? 9.328 -53.344 -20.547 1 60.94 293 GLU A CA 1
ATOM 2287 C C . GLU A 1 293 ? 10.484 -54.219 -21 1 60.94 293 GLU A C 1
ATOM 2289 O O . GLU A 1 293 ? 10.32 -55.406 -21.203 1 60.94 293 GLU A O 1
ATOM 2294 N N . ASN A 1 294 ? 11.609 -53.625 -21.109 1 63.88 294 ASN A N 1
ATOM 2295 C CA . ASN A 1 294 ? 12.789 -54.375 -21.531 1 63.88 294 ASN A CA 1
ATOM 2296 C C . ASN A 1 294 ? 13.227 -55.375 -20.453 1 63.88 294 ASN A C 1
ATOM 2298 O O . ASN A 1 294 ? 13.664 -56.469 -20.766 1 63.88 294 ASN A O 1
ATOM 2302 N N . ASP A 1 295 ? 13.094 -54.938 -19.312 1 64.81 295 ASP A N 1
ATOM 2303 C CA . ASP A 1 295 ? 13.469 -55.812 -18.203 1 64.81 295 ASP A CA 1
ATOM 2304 C C . ASP A 1 295 ? 12.531 -57 -18.125 1 64.81 295 ASP A C 1
ATOM 2306 O O . ASP A 1 295 ? 12.922 -58.062 -17.656 1 64.81 295 ASP A O 1
ATOM 2310 N N . ARG A 1 296 ? 11.406 -56.844 -18.5 1 61.22 296 ARG A N 1
ATOM 2311 C CA . ARG A 1 296 ? 10.445 -57.938 -18.547 1 61.22 296 ARG A CA 1
ATOM 2312 C C . ARG A 1 296 ? 10.789 -58.938 -19.641 1 61.22 296 ARG A C 1
ATOM 2314 O O . ARG A 1 296 ? 10.562 -60.125 -19.5 1 61.22 296 ARG A O 1
ATOM 2321 N N . TYR A 1 297 ? 11.352 -58.469 -20.625 1 59.38 297 TYR A N 1
ATOM 2322 C CA . TYR A 1 297 ? 11.703 -59.375 -21.734 1 59.38 297 TYR A CA 1
ATOM 2323 C C . TYR A 1 297 ? 13.016 -60.094 -21.453 1 59.38 297 TYR A C 1
ATOM 2325 O O . TYR A 1 297 ? 13.266 -61.156 -21.984 1 59.38 297 TYR A O 1
ATOM 2333 N N . GLU A 1 298 ? 13.828 -59.469 -20.719 1 54.53 298 GLU A 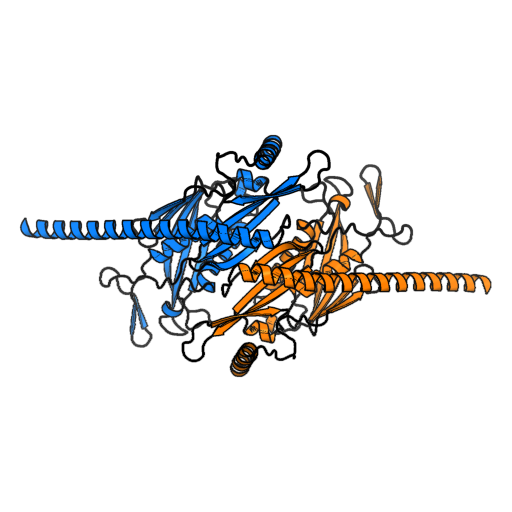N 1
ATOM 2334 C CA . GLU A 1 298 ? 15.102 -60.125 -20.453 1 54.53 298 GLU A CA 1
ATOM 2335 C C . GLU A 1 298 ? 14.945 -61.188 -19.375 1 54.53 298 GLU A C 1
ATOM 2337 O O . GLU A 1 298 ? 15.891 -61.906 -19.047 1 54.53 298 GLU A O 1
ATOM 2342 N N . LYS A 1 299 ? 13.758 -61.25 -18.906 1 48.78 299 LYS A N 1
ATOM 2343 C CA . LYS A 1 299 ? 13.57 -62.406 -18.047 1 48.78 299 LYS A CA 1
ATOM 2344 C C . LYS A 1 299 ? 12.93 -63.562 -18.828 1 48.78 299 LYS A C 1
ATOM 2346 O O . LYS A 1 299 ? 12.078 -63.312 -19.688 1 48.78 299 LYS A O 1
ATOM 2351 N N . MET B 1 1 ? -23.438 -6.465 11.109 1 51.66 1 MET B N 1
ATOM 2352 C CA . MET B 1 1 ? -23.234 -7.055 9.789 1 51.66 1 MET B CA 1
ATOM 2353 C C . MET B 1 1 ? -24.484 -6.895 8.93 1 51.66 1 MET B C 1
ATOM 2355 O O . MET B 1 1 ? -25.609 -6.984 9.43 1 51.66 1 MET B O 1
ATOM 2359 N N . ILE B 1 2 ? -24.406 -6.242 7.875 1 56.84 2 ILE B N 1
ATOM 2360 C CA . ILE B 1 2 ? -25.516 -5.938 6.996 1 56.84 2 ILE B CA 1
ATOM 2361 C C . ILE B 1 2 ? -26.203 -7.234 6.566 1 56.84 2 ILE B C 1
ATOM 2363 O O . ILE B 1 2 ? -25.547 -8.266 6.395 1 56.84 2 ILE B O 1
ATOM 2367 N N . SER B 1 3 ? -27.5 -7.32 6.73 1 64.31 3 SER B N 1
ATOM 2368 C CA . SER B 1 3 ? -28.281 -8.477 6.293 1 64.31 3 SER B CA 1
ATOM 2369 C C . SER B 1 3 ? -28 -8.805 4.828 1 64.31 3 SER B C 1
ATOM 2371 O O . SER B 1 3 ? -27.516 -7.957 4.078 1 64.31 3 SER B O 1
ATOM 2373 N N . ILE B 1 4 ? -28.094 -10.078 4.496 1 63.06 4 ILE B N 1
ATOM 2374 C CA . ILE B 1 4 ? -27.922 -10.555 3.127 1 63.06 4 ILE B CA 1
ATOM 2375 C C . ILE B 1 4 ? -28.797 -9.742 2.18 1 63.06 4 ILE B C 1
ATOM 2377 O O . ILE B 1 4 ? -28.359 -9.367 1.088 1 63.06 4 ILE B O 1
ATOM 2381 N N . ASN B 1 5 ? -29.969 -9.508 2.629 1 65.44 5 ASN B N 1
ATOM 2382 C CA . ASN B 1 5 ? -30.891 -8.734 1.813 1 65.44 5 ASN B CA 1
ATOM 2383 C C . ASN B 1 5 ? -30.406 -7.305 1.6 1 65.44 5 ASN B C 1
ATOM 2385 O O . ASN B 1 5 ? -30.5 -6.766 0.496 1 65.44 5 ASN B O 1
ATOM 2389 N N . ASP B 1 6 ? -29.828 -6.777 2.584 1 72.5 6 ASP B N 1
ATOM 2390 C CA . ASP B 1 6 ? -29.328 -5.414 2.492 1 72.5 6 ASP B CA 1
ATOM 2391 C C . ASP B 1 6 ? -28.078 -5.355 1.598 1 72.5 6 ASP B C 1
ATOM 2393 O O . ASP B 1 6 ? -27.906 -4.398 0.841 1 72.5 6 ASP B O 1
ATOM 2397 N N . ARG B 1 7 ? -27.422 -6.414 1.657 1 75.12 7 ARG B N 1
ATOM 2398 C CA . ARG B 1 7 ? -26.25 -6.492 0.805 1 75.12 7 ARG B CA 1
ATOM 2399 C C . ARG B 1 7 ? -26.641 -6.52 -0.669 1 75.12 7 ARG B C 1
ATOM 2401 O O . ARG B 1 7 ? -26.062 -5.797 -1.483 1 75.12 7 ARG B O 1
ATOM 2408 N N . LYS B 1 8 ? -27.578 -7.367 -0.93 1 76.19 8 LYS B N 1
ATOM 2409 C CA . LYS B 1 8 ? -28.062 -7.477 -2.305 1 76.19 8 LYS B CA 1
ATOM 2410 C C . LYS B 1 8 ? -28.656 -6.156 -2.781 1 76.19 8 LYS B C 1
ATOM 2412 O O . LYS B 1 8 ? -28.422 -5.734 -3.914 1 76.19 8 LYS B O 1
ATOM 2417 N N . PHE B 1 9 ? -29.359 -5.566 -1.879 1 78.56 9 PHE B N 1
ATOM 2418 C CA . PHE B 1 9 ? -30 -4.297 -2.217 1 78.56 9 PHE B CA 1
ATOM 2419 C C . PHE B 1 9 ? -28.938 -3.236 -2.52 1 78.56 9 PHE B C 1
ATOM 2421 O O . PHE B 1 9 ? -29.078 -2.477 -3.48 1 78.56 9 PHE B O 1
ATOM 2428 N N . LEU B 1 10 ? -27.953 -3.215 -1.771 1 80.25 10 LEU B N 1
ATOM 2429 C CA . LEU B 1 10 ? -26.891 -2.223 -1.936 1 80.25 10 LEU B CA 1
ATOM 2430 C C . LEU B 1 10 ? -26.156 -2.422 -3.258 1 80.25 10 LEU B C 1
ATOM 2432 O O . LEU B 1 10 ? -25.922 -1.459 -3.986 1 80.25 10 LEU B O 1
ATOM 2436 N N . THR B 1 11 ? -25.953 -3.625 -3.568 1 80.81 11 THR B N 1
ATOM 2437 C CA . THR B 1 11 ? -25.25 -3.939 -4.805 1 80.81 11 THR B CA 1
ATOM 2438 C C . THR B 1 11 ? -26.109 -3.594 -6.02 1 80.81 11 THR B C 1
ATOM 2440 O O . THR B 1 11 ? -25.609 -3.051 -7.008 1 80.81 11 THR B O 1
ATOM 2443 N N . GLU B 1 12 ? -27.359 -3.85 -5.855 1 82.38 12 GLU B N 1
ATOM 2444 C CA . GLU B 1 12 ? -28.281 -3.535 -6.938 1 82.38 12 GLU B CA 1
ATOM 2445 C C . GLU B 1 12 ? -28.406 -2.027 -7.141 1 82.38 12 GLU B C 1
ATOM 2447 O O . GLU B 1 12 ? -28.531 -1.556 -8.273 1 82.38 12 GLU B O 1
ATOM 2452 N N . ALA B 1 13 ? -28.391 -1.361 -6.039 1 84.5 13 ALA B N 1
ATOM 2453 C CA . ALA B 1 13 ? -28.469 0.095 -6.121 1 84.5 13 ALA B CA 1
ATOM 2454 C C . ALA B 1 13 ? -27.234 0.669 -6.824 1 84.5 13 ALA B C 1
ATOM 2456 O O . ALA B 1 13 ? -27.359 1.575 -7.652 1 84.5 13 ALA B O 1
ATOM 2457 N N . LEU B 1 14 ? -26.125 0.079 -6.586 1 83.62 14 LEU B N 1
ATOM 2458 C CA . LEU B 1 14 ? -24.891 0.562 -7.18 1 83.62 14 LEU B CA 1
ATOM 2459 C C . LEU B 1 14 ? -24.844 0.254 -8.672 1 83.62 14 LEU B C 1
ATOM 2461 O O . LEU B 1 14 ? -24.234 0.998 -9.445 1 83.62 14 LEU B O 1
ATOM 2465 N N . LYS B 1 15 ? -25.516 -0.79 -9.055 1 82.12 15 LYS B N 1
ATOM 2466 C CA . LYS B 1 15 ? -25.578 -1.15 -10.469 1 82.12 15 LYS B CA 1
ATOM 2467 C C . LYS B 1 15 ? -26.25 -0.047 -11.281 1 82.12 15 LYS B C 1
ATOM 2469 O O . LYS B 1 15 ? -25.922 0.141 -12.453 1 82.12 15 LYS B O 1
ATOM 2474 N N . VAL B 1 16 ? -27.172 0.661 -10.617 1 81.12 16 VAL B N 1
ATOM 2475 C CA . VAL B 1 16 ? -27.859 1.738 -11.32 1 81.12 16 VAL B CA 1
ATOM 2476 C C . VAL B 1 16 ? -27.312 3.088 -10.859 1 81.12 16 VAL B C 1
ATOM 2478 O O . VAL B 1 16 ? -28.016 4.102 -10.914 1 81.12 16 VAL B O 1
ATOM 2481 N N . SER B 1 17 ? -26.188 3.053 -10.289 1 84.94 17 SER B N 1
ATOM 2482 C CA . SER B 1 17 ? -25.438 4.234 -9.898 1 84.94 17 SER B CA 1
ATOM 2483 C C . SER B 1 17 ? -26.172 5.047 -8.844 1 84.94 17 SER B C 1
ATOM 2485 O O . SER B 1 17 ? -26.25 6.273 -8.938 1 84.94 17 SER B O 1
ATOM 2487 N N . LYS B 1 18 ? -26.812 4.344 -8.008 1 89.06 18 LYS B N 1
ATOM 2488 C CA . LYS B 1 18 ? -27.484 4.984 -6.887 1 89.06 18 LYS B CA 1
ATOM 2489 C C . LYS B 1 18 ? -26.875 4.551 -5.555 1 89.06 18 LYS B C 1
ATOM 2491 O O . LYS B 1 18 ? -26.531 3.381 -5.379 1 89.06 18 LYS B O 1
ATOM 2496 N N . ARG B 1 19 ? -26.672 5.496 -4.734 1 92.31 19 ARG B N 1
ATOM 2497 C CA . ARG B 1 19 ? -26.172 5.227 -3.391 1 92.31 19 ARG B CA 1
ATOM 2498 C C . ARG B 1 19 ? -27.266 5.371 -2.35 1 92.31 19 ARG B C 1
ATOM 2500 O O . ARG B 1 19 ? -28.219 6.133 -2.547 1 92.31 19 ARG B O 1
ATOM 2507 N N . LEU B 1 20 ? -27.234 4.77 -1.276 1 87.75 20 LEU B N 1
ATOM 2508 C CA . LEU B 1 20 ? -28.25 4.777 -0.234 1 87.75 20 LEU B CA 1
ATOM 2509 C C . LEU B 1 20 ? -28.375 6.164 0.388 1 87.75 20 LEU B C 1
ATOM 2511 O O . LEU B 1 20 ? -29.469 6.562 0.815 1 87.75 20 LEU B O 1
ATOM 2515 N N . ASP B 1 21 ? -27.312 6.902 0.453 1 90.38 21 ASP B N 1
ATOM 2516 C CA . ASP B 1 21 ? -27.359 8.203 1.107 1 90.38 21 ASP B CA 1
ATOM 2517 C C . ASP B 1 21 ? -27.609 9.32 0.094 1 90.38 21 ASP B C 1
ATOM 2519 O O . ASP B 1 21 ? -27.516 10.5 0.431 1 90.38 21 ASP B O 1
ATOM 2523 N N . GLY B 1 22 ? -27.812 9.016 -1.201 1 91.88 22 GLY B N 1
ATOM 2524 C CA . GLY B 1 22 ? -28.234 9.984 -2.205 1 91.88 22 GLY B CA 1
ATOM 2525 C C . GLY B 1 22 ? -27.078 10.648 -2.914 1 91.88 22 GLY B C 1
ATOM 2526 O O . GLY B 1 22 ? -27.266 11.383 -3.887 1 91.88 22 GLY B O 1
ATOM 2527 N N . ARG B 1 23 ? -25.859 10.352 -2.533 1 94.75 23 ARG B N 1
ATOM 2528 C CA . ARG B 1 23 ? -24.688 10.945 -3.176 1 94.75 23 ARG B CA 1
ATOM 2529 C C . ARG B 1 23 ? -24.438 10.312 -4.543 1 94.75 23 ARG B C 1
ATOM 2531 O O . ARG B 1 23 ? -24.891 9.195 -4.809 1 94.75 23 ARG B O 1
ATOM 2538 N N . SER B 1 24 ? -23.766 11.172 -5.41 1 94.75 24 SER B N 1
ATOM 2539 C CA . SER B 1 24 ? -23.266 10.578 -6.648 1 94.75 24 SER B CA 1
ATOM 2540 C C . SER B 1 24 ? -22.078 9.656 -6.379 1 94.75 24 SER B C 1
ATOM 2542 O O . SER B 1 24 ? -21.547 9.633 -5.27 1 94.75 24 SER B O 1
ATOM 2544 N N . MET B 1 25 ? -21.656 8.906 -7.336 1 94.38 25 MET B N 1
ATOM 2545 C CA . MET B 1 25 ? -20.547 7.965 -7.188 1 94.38 25 MET B CA 1
ATOM 2546 C C . MET B 1 25 ? -19.234 8.703 -6.895 1 94.38 25 MET B C 1
ATOM 2548 O O . MET B 1 25 ? -18.312 8.133 -6.305 1 94.38 25 MET B O 1
ATOM 2552 N N . GLU B 1 26 ? -19.203 10.008 -7.238 1 94.12 26 GLU B N 1
ATOM 2553 C CA . GLU B 1 26 ? -17.969 10.758 -7.133 1 94.12 26 GLU B CA 1
ATOM 2554 C C . GLU B 1 26 ? -18.078 11.875 -6.094 1 94.12 26 GLU B C 1
ATOM 2556 O O . GLU B 1 26 ? -17.312 12.836 -6.117 1 94.12 26 GLU B O 1
ATOM 2561 N N . GLU B 1 27 ? -19.031 11.703 -5.211 1 94.88 27 GLU B N 1
ATOM 2562 C CA . GLU B 1 27 ? -19.281 12.75 -4.227 1 94.88 27 GLU B CA 1
ATOM 2563 C C . GLU B 1 27 ? -18.812 12.336 -2.838 1 94.88 27 GLU B C 1
ATOM 2565 O O . GLU B 1 27 ? -19.156 11.25 -2.363 1 94.88 27 GLU B O 1
ATOM 2570 N N . GLN B 1 28 ? -17.922 13.141 -2.32 1 96.31 28 GLN B N 1
ATOM 2571 C CA . GLN B 1 28 ? -17.5 12.945 -0.938 1 96.31 28 GLN B CA 1
ATOM 2572 C C . GLN B 1 28 ? -18.516 13.516 0.041 1 96.31 28 GLN B C 1
ATOM 2574 O O . GLN B 1 28 ? -19.188 14.516 -0.257 1 96.31 28 GLN B O 1
ATOM 2579 N N . ARG B 1 29 ? -18.766 12.961 1.208 1 96.69 29 ARG B N 1
ATOM 2580 C CA . ARG B 1 29 ? -19.594 13.547 2.262 1 96.69 29 ARG B CA 1
ATOM 2581 C C . ARG B 1 29 ? -19.031 14.898 2.709 1 96.69 29 ARG B C 1
ATOM 2583 O O . ARG B 1 29 ? -17.828 15.133 2.615 1 96.69 29 ARG B O 1
ATOM 2590 N N . PRO B 1 30 ? -19.906 15.664 3.148 1 95.19 30 PRO B N 1
ATOM 2591 C CA . PRO B 1 30 ? -19.406 16.953 3.637 1 95.19 30 PRO B CA 1
ATOM 2592 C C . PRO B 1 30 ? -18.406 16.812 4.781 1 95.19 30 PRO B C 1
ATOM 2594 O O . PRO B 1 30 ? -18.594 15.969 5.664 1 95.19 30 PRO B O 1
ATOM 2597 N N . MET B 1 31 ? -17.375 17.578 4.676 1 96.88 31 MET B N 1
ATOM 2598 C CA . MET B 1 31 ? -16.328 17.578 5.688 1 96.88 31 MET B CA 1
ATOM 2599 C C . MET B 1 31 ? -16.219 18.938 6.371 1 96.88 31 MET B C 1
ATOM 2601 O O . MET B 1 31 ? -16.344 19.969 5.719 1 96.88 31 MET B O 1
ATOM 2605 N N . GLU B 1 32 ? -16.047 18.891 7.688 1 97.06 32 GLU B N 1
ATOM 2606 C CA . GLU B 1 32 ? -15.891 20.125 8.469 1 97.06 32 GLU B CA 1
ATOM 2607 C C . GLU B 1 32 ? -14.797 19.969 9.516 1 97.06 32 GLU B C 1
ATOM 2609 O O . GLU B 1 32 ? -14.68 18.922 10.148 1 97.06 32 GLU B O 1
ATOM 2614 N N . VAL B 1 33 ? -14.062 21 9.641 1 97.75 33 VAL B N 1
ATOM 2615 C CA . VAL B 1 33 ? -12.992 21.016 10.625 1 97.75 33 VAL B CA 1
ATOM 2616 C C . VAL B 1 33 ? -13.211 22.172 11.609 1 97.75 33 VAL B C 1
ATOM 2618 O O . VAL B 1 33 ? -13.602 23.266 11.211 1 97.75 33 VAL B O 1
ATOM 2621 N N . THR B 1 34 ? -13.062 21.906 12.875 1 96.75 34 THR B N 1
ATOM 2622 C CA . THR B 1 34 ? -13.102 22.922 13.922 1 96.75 34 THR B CA 1
ATOM 2623 C C . THR B 1 34 ? -11.898 22.781 14.852 1 96.75 34 THR B C 1
ATOM 2625 O O . THR B 1 34 ? -11.367 21.688 15.031 1 96.75 34 THR B O 1
ATOM 2628 N N . PHE B 1 35 ? -11.492 23.891 15.375 1 97.56 35 PHE B N 1
ATOM 2629 C CA . PHE B 1 35 ? -10.328 23.906 16.25 1 97.56 35 PHE B CA 1
ATOM 2630 C C . PHE B 1 35 ? -10.742 24.156 17.703 1 97.56 35 PHE B C 1
ATOM 2632 O O . PHE B 1 35 ? -11.633 24.969 17.953 1 97.56 35 PHE B O 1
ATOM 2639 N N . GLY B 1 36 ? -10.203 23.453 18.562 1 94.56 36 GLY B N 1
ATOM 2640 C CA . GLY B 1 36 ? -10.414 23.688 19.984 1 94.56 36 GLY B CA 1
ATOM 2641 C C . GLY B 1 36 ? -9.664 24.891 20.516 1 94.56 36 GLY B C 1
ATOM 2642 O O . GLY B 1 36 ? -9.055 25.641 19.734 1 94.56 36 GLY B O 1
ATOM 2643 N N . SER B 1 37 ? -9.789 25.031 21.844 1 92.12 37 SER B N 1
ATOM 2644 C CA . SER B 1 37 ? -9.172 26.188 22.5 1 92.12 37 SER B CA 1
ATOM 2645 C C . SER B 1 37 ? -7.648 26.094 22.453 1 92.12 37 SER B C 1
ATOM 2647 O O . SER B 1 37 ? -6.965 27.109 22.281 1 92.12 37 SER B O 1
ATOM 2649 N N . GLN B 1 38 ? -7.152 24.906 22.516 1 93.44 38 GLN B N 1
ATOM 2650 C CA . GLN B 1 38 ? -5.707 24.719 22.484 1 93.44 38 GLN B CA 1
ATOM 2651 C C . GLN B 1 38 ? -5.215 24.516 21.047 1 93.44 38 GLN B C 1
ATOM 2653 O O . GLN B 1 38 ? -5.875 23.844 20.25 1 93.44 38 GLN B O 1
ATOM 2658 N N . PHE B 1 39 ? -4.062 25.109 20.781 1 94.94 39 PHE B N 1
ATOM 2659 C CA . PHE B 1 39 ? -3.463 24.891 19.469 1 94.94 39 PHE B CA 1
ATOM 2660 C C . PHE B 1 39 ? -3.236 23.406 19.203 1 94.94 39 PHE B C 1
ATOM 2662 O O . PHE B 1 39 ? -2.762 22.688 20.078 1 94.94 39 PHE B O 1
ATOM 2669 N N . GLY B 1 40 ? -3.623 22.969 18.047 1 97.44 40 GLY B N 1
ATOM 2670 C CA . GLY B 1 40 ? -3.385 21.594 17.641 1 97.44 40 GLY B CA 1
ATOM 2671 C C . GLY B 1 40 ? -4.531 20.672 18 1 97.44 40 GLY B C 1
ATOM 2672 O O . GLY B 1 40 ? -4.461 19.469 17.75 1 97.44 40 GLY B O 1
ATOM 2673 N N . HIS B 1 41 ? -5.5 21.219 18.688 1 97.88 41 HIS B N 1
ATOM 2674 C CA . HIS B 1 41 ? -6.715 20.453 18.953 1 97.88 41 HIS B CA 1
ATOM 2675 C C . HIS B 1 41 ? -7.719 20.609 17.812 1 97.88 41 HIS B C 1
ATOM 2677 O O . HIS B 1 41 ? -8.18 21.719 17.531 1 97.88 41 HIS B O 1
ATOM 2683 N N . VAL B 1 42 ? -8.109 19.516 17.172 1 98.38 42 VAL B N 1
ATOM 2684 C CA . VAL B 1 42 ? -8.938 19.547 15.969 1 98.38 42 VAL B CA 1
ATOM 2685 C C . VAL B 1 42 ? -10.078 18.547 16.094 1 98.38 42 VAL B C 1
ATOM 2687 O O . VAL B 1 42 ? -9.891 17.438 16.594 1 98.38 42 VAL B O 1
ATOM 2690 N N . GLU B 1 43 ? -11.219 18.953 15.758 1 97.94 43 GLU B N 1
ATOM 2691 C CA . GLU B 1 43 ? -12.352 18.062 15.539 1 97.94 43 GLU B CA 1
ATOM 2692 C C . GLU B 1 43 ? -12.797 18.094 14.078 1 97.94 43 GLU B C 1
ATOM 2694 O O . GLU B 1 43 ? -13.016 19.156 13.508 1 97.94 43 GLU B O 1
ATOM 2699 N N . LEU B 1 44 ? -12.852 16.938 13.453 1 98.12 44 LEU B N 1
ATOM 2700 C CA . LEU B 1 44 ? -13.266 16.859 12.062 1 98.12 44 LEU B CA 1
ATOM 2701 C C . LEU B 1 44 ? -14.438 15.891 11.906 1 98.12 44 LEU B C 1
ATOM 2703 O O . LEU B 1 44 ? -14.453 14.82 12.508 1 98.12 44 LEU B O 1
ATOM 2707 N N . THR B 1 45 ? -15.383 16.359 11.195 1 97.5 45 THR B N 1
ATOM 2708 C CA . THR B 1 45 ? -16.531 15.523 10.844 1 97.5 45 THR B CA 1
ATOM 2709 C C . THR B 1 45 ? -16.594 15.312 9.336 1 97.5 45 THR B C 1
ATOM 2711 O O . THR B 1 45 ? -16.328 16.234 8.555 1 97.5 45 THR B O 1
ATOM 2714 N N . MET B 1 46 ? -16.828 14.141 8.906 1 97.06 46 MET B N 1
ATOM 2715 C CA . MET B 1 46 ? -17.125 13.734 7.543 1 97.06 46 MET B CA 1
ATOM 2716 C C . MET B 1 46 ? -18.359 12.836 7.504 1 97.06 46 MET B C 1
ATOM 2718 O O . MET B 1 46 ? -18.266 11.625 7.672 1 97.06 46 MET B O 1
ATOM 2722 N N . GLY B 1 47 ? -19.516 13.484 7.16 1 95.5 47 GLY B N 1
ATOM 2723 C CA . GLY B 1 47 ? -20.75 12.758 7.426 1 95.5 47 GLY B CA 1
ATOM 2724 C C . GLY B 1 47 ? -20.906 12.352 8.883 1 95.5 47 GLY B C 1
ATOM 2725 O O . GLY B 1 47 ? -20.828 13.195 9.781 1 95.5 47 GLY B O 1
ATOM 2726 N N . LYS B 1 48 ? -21.031 11.094 9.148 1 94.06 48 LYS B N 1
ATOM 2727 C CA . LYS B 1 48 ? -21.203 10.609 10.516 1 94.06 48 LYS B CA 1
ATOM 2728 C C . LYS B 1 48 ? -19.859 10.242 11.148 1 94.06 48 LYS B C 1
ATOM 2730 O O . LYS B 1 48 ? -19.781 10.023 12.359 1 94.06 48 LYS B O 1
ATOM 2735 N N . THR B 1 49 ? -18.812 10.219 10.344 1 94.38 49 THR B N 1
ATOM 2736 C CA . THR B 1 49 ? -17.5 9.938 10.883 1 94.38 49 THR B CA 1
ATOM 2737 C C . THR B 1 49 ? -16.938 11.156 11.625 1 94.38 49 THR B C 1
ATOM 2739 O O . THR B 1 49 ? -16.953 12.266 11.094 1 94.38 49 THR B O 1
ATOM 2742 N N . LYS B 1 50 ? -16.531 10.953 12.859 1 95.56 50 LYS B N 1
ATOM 2743 C CA . LYS B 1 50 ? -16 12.039 13.68 1 95.56 50 LYS B CA 1
ATOM 2744 C C . LYS B 1 50 ? -14.633 11.68 14.258 1 95.56 50 LYS B C 1
ATOM 2746 O O . LYS B 1 50 ? -14.469 10.625 14.875 1 95.56 50 LYS B O 1
ATOM 2751 N N . VAL B 1 51 ? -13.719 12.57 14.047 1 95.88 51 VAL B N 1
ATOM 2752 C CA . VAL B 1 51 ? -12.344 12.352 14.477 1 95.88 51 VAL B CA 1
ATOM 2753 C C . VAL B 1 51 ? -11.852 13.547 15.289 1 95.88 51 VAL B C 1
ATOM 2755 O O . VAL B 1 51 ? -12.141 14.695 14.953 1 95.88 51 VAL B O 1
ATOM 2758 N N . VAL B 1 52 ? -11.188 13.234 16.391 1 97 52 VAL B N 1
ATOM 2759 C CA . VAL B 1 52 ? -10.531 14.266 17.203 1 97 52 VAL B CA 1
ATOM 2760 C C . VAL B 1 52 ? -9.016 14.039 17.188 1 97 52 VAL B C 1
ATOM 2762 O O . VAL B 1 52 ? -8.547 12.922 17.422 1 97 52 VAL B O 1
ATOM 2765 N N . VAL B 1 53 ? -8.305 15.039 16.875 1 97.88 53 VAL B N 1
ATOM 2766 C CA . VAL B 1 53 ? -6.848 14.961 16.844 1 97.88 53 VAL B CA 1
ATOM 2767 C C . VAL B 1 53 ? -6.25 15.969 17.812 1 97.88 53 VAL B C 1
ATOM 2769 O O . VAL B 1 53 ? -6.73 17.109 17.922 1 97.88 53 VAL B O 1
ATOM 2772 N N . ARG B 1 54 ? -5.27 15.57 18.547 1 98.12 54 ARG B N 1
ATOM 2773 C CA . ARG B 1 54 ? -4.48 16.453 19.406 1 98.12 54 ARG B CA 1
ATOM 2774 C C . ARG B 1 54 ? -2.998 16.359 19.062 1 98.12 54 ARG B C 1
ATOM 2776 O O . ARG B 1 54 ? -2.404 15.281 19.109 1 98.12 54 ARG B O 1
ATOM 2783 N N . ILE B 1 55 ? -2.449 17.453 18.688 1 98.44 55 ILE B N 1
ATOM 2784 C CA . ILE B 1 55 ? -1.021 17.516 18.391 1 98.44 55 ILE B CA 1
ATOM 2785 C C . ILE B 1 55 ? -0.256 17.938 19.641 1 98.44 55 ILE B C 1
ATOM 2787 O O . ILE B 1 55 ? -0.691 18.812 20.391 1 98.44 55 ILE B O 1
ATOM 2791 N N . SER B 1 56 ? 0.797 17.266 19.891 1 97.62 56 SER B N 1
ATOM 2792 C CA . SER B 1 56 ? 1.667 17.609 21.016 1 97.62 56 SER B CA 1
ATOM 2793 C C . SER B 1 56 ? 3.137 17.547 20.609 1 97.62 56 SER B C 1
ATOM 2795 O O . SER B 1 56 ? 3.475 17.016 19.547 1 97.62 56 SER B O 1
ATOM 2797 N N . ALA B 1 57 ? 3.98 18.141 21.406 1 96.62 57 ALA B N 1
ATOM 2798 C CA . ALA B 1 57 ? 5.418 18.188 21.156 1 96.62 57 ALA B CA 1
ATOM 2799 C C . ALA B 1 57 ? 6.211 17.891 22.422 1 96.62 57 ALA B C 1
ATOM 2801 O O . ALA B 1 57 ? 5.848 18.344 23.5 1 96.62 57 ALA B O 1
ATOM 2802 N N . GLU B 1 58 ? 7.148 17.109 22.281 1 96.25 58 GLU B N 1
ATOM 2803 C CA . GLU B 1 58 ? 8.078 16.828 23.359 1 96.25 58 GLU B CA 1
ATOM 2804 C C . GLU B 1 58 ? 9.516 16.766 22.859 1 96.25 58 GLU B C 1
ATOM 2806 O O . GLU B 1 58 ? 9.75 16.516 21.672 1 96.25 58 GLU B O 1
ATOM 2811 N N . ILE B 1 59 ? 10.461 17.062 23.75 1 95.56 59 ILE B N 1
ATOM 2812 C CA . ILE B 1 59 ? 11.875 16.984 23.391 1 95.56 59 ILE B CA 1
ATOM 2813 C C . ILE B 1 59 ? 12.414 15.586 23.672 1 95.56 59 ILE B C 1
ATOM 2815 O O . ILE B 1 59 ? 12.188 15.031 24.75 1 95.56 59 ILE B O 1
ATOM 2819 N N . THR B 1 60 ? 13.023 15.047 22.641 1 96.31 60 THR B N 1
ATOM 2820 C CA . THR B 1 60 ? 13.586 13.711 22.766 1 96.31 60 THR B CA 1
ATOM 2821 C C . THR B 1 60 ? 14.891 13.586 21.984 1 96.31 60 THR B C 1
ATOM 2823 O O . THR B 1 60 ? 15.375 14.57 21.422 1 96.31 60 THR B O 1
ATOM 2826 N N . LYS B 1 61 ? 15.484 12.406 22.109 1 96 61 LYS B N 1
ATOM 2827 C CA . LYS B 1 61 ? 16.656 12.109 21.297 1 96 61 LYS B CA 1
ATOM 2828 C C . LYS B 1 61 ? 16.266 11.734 19.859 1 96 61 LYS B C 1
ATOM 2830 O O . LYS B 1 61 ? 15.312 10.969 19.656 1 96 61 LYS B O 1
ATOM 2835 N N . PRO B 1 62 ? 16.906 12.32 18.891 1 96.19 62 PRO B N 1
ATOM 2836 C CA . PRO B 1 62 ? 16.578 11.969 17.5 1 96.19 62 PRO B CA 1
ATOM 2837 C C . PRO B 1 62 ? 16.953 10.523 17.156 1 96.19 62 PRO B C 1
ATOM 2839 O O . PRO B 1 62 ? 17.656 9.867 17.922 1 96.19 62 PRO B O 1
ATOM 2842 N N . ASN B 1 63 ? 16.312 10.031 16.109 1 91.94 63 ASN B N 1
ATOM 2843 C CA . ASN B 1 63 ? 16.719 8.734 15.57 1 91.94 63 ASN B CA 1
ATOM 2844 C C . ASN B 1 63 ? 18.203 8.703 15.219 1 91.94 63 ASN B C 1
ATOM 2846 O O . ASN B 1 63 ? 18.719 9.641 14.609 1 91.94 63 ASN B O 1
ATOM 2850 N N . GLU B 1 64 ? 18.859 7.652 15.547 1 89.81 64 GLU B N 1
ATOM 2851 C CA . GLU B 1 64 ? 20.297 7.535 15.352 1 89.81 64 GLU B CA 1
ATOM 2852 C C . GLU B 1 64 ? 20.672 7.621 13.867 1 89.81 64 GLU B C 1
ATOM 2854 O O . GLU B 1 64 ? 21.734 8.125 13.516 1 89.81 64 GLU B O 1
ATOM 2859 N N . ARG B 1 65 ? 19.812 7.176 13.039 1 81.94 65 ARG B N 1
ATOM 2860 C CA . ARG B 1 65 ? 20.078 7.148 11.602 1 81.94 65 ARG B CA 1
ATOM 2861 C C . ARG B 1 65 ? 19.75 8.492 10.961 1 81.94 65 ARG B C 1
ATOM 2863 O O . ARG B 1 65 ? 20.141 8.758 9.828 1 81.94 65 ARG B O 1
ATOM 2870 N N . ARG B 1 66 ? 19.047 9.367 11.734 1 88.25 66 ARG B N 1
ATOM 2871 C CA . ARG B 1 66 ? 18.672 10.695 11.258 1 88.25 66 ARG B CA 1
ATOM 2872 C C . ARG B 1 66 ? 18.875 11.742 12.352 1 88.25 66 ARG B C 1
ATOM 2874 O O . ARG B 1 66 ? 17.922 12.383 12.797 1 88.25 66 ARG B O 1
ATOM 2881 N N . PRO B 1 67 ? 20.094 11.961 12.688 1 93.06 67 PRO B N 1
ATOM 2882 C CA . PRO B 1 67 ? 20.422 12.781 13.859 1 93.06 67 PRO B CA 1
ATOM 2883 C C . PRO B 1 67 ? 20.062 14.258 13.664 1 93.06 67 PRO B C 1
ATOM 2885 O O . PRO B 1 67 ? 20.062 15.031 14.625 1 93.06 67 PRO B O 1
ATOM 2888 N N . PHE B 1 68 ? 19.766 14.688 12.414 1 94.12 68 PHE B N 1
ATOM 2889 C CA . PHE B 1 68 ? 19.531 16.094 12.133 1 94.12 68 PHE B CA 1
ATOM 2890 C C . PHE B 1 68 ? 18.031 16.375 11.961 1 94.12 68 PHE B C 1
ATOM 2892 O O . PHE B 1 68 ? 17.656 17.469 11.539 1 94.12 68 PHE B O 1
ATOM 2899 N N . GLU B 1 69 ? 17.25 15.391 12.273 1 95.06 69 GLU B N 1
ATOM 2900 C CA . GLU B 1 69 ? 15.812 15.523 12.039 1 95.06 69 GLU B CA 1
ATOM 2901 C C . GLU B 1 69 ? 15.023 15.297 13.328 1 95.06 69 GLU B C 1
ATOM 2903 O O . GLU B 1 69 ? 15.484 14.594 14.227 1 95.06 69 GLU B O 1
ATOM 2908 N N . GLY B 1 70 ? 13.898 15.992 13.445 1 96.62 70 GLY B N 1
ATOM 2909 C CA . GLY B 1 70 ? 12.938 15.648 14.477 1 96.62 70 GLY B CA 1
ATOM 2910 C C . GLY B 1 70 ? 12.133 14.406 14.156 1 96.62 70 GLY B C 1
ATOM 2911 O O . GLY B 1 70 ? 12.469 13.664 13.234 1 96.62 70 GLY B O 1
ATOM 2912 N N . ILE B 1 71 ? 11.141 14.148 15.008 1 96.12 71 ILE B N 1
ATOM 2913 C CA . ILE B 1 71 ? 10.352 12.93 14.883 1 96.12 71 ILE B CA 1
ATOM 2914 C C . ILE B 1 71 ? 8.875 13.281 14.766 1 96.12 71 ILE B C 1
ATOM 2916 O O . ILE B 1 71 ? 8.398 14.219 15.406 1 96.12 71 ILE B O 1
ATOM 2920 N N . PHE B 1 72 ? 8.18 12.586 13.922 1 96.69 72 PHE B N 1
ATOM 2921 C CA . PHE B 1 72 ? 6.727 12.68 13.844 1 96.69 72 PHE B CA 1
ATOM 2922 C C . PHE B 1 72 ? 6.09 11.305 14.008 1 96.69 72 PHE B C 1
ATOM 2924 O O . PHE B 1 72 ? 6.488 10.344 13.352 1 96.69 72 PHE B O 1
ATOM 2931 N N . VAL B 1 73 ? 5.086 11.219 14.883 1 95.12 73 VAL B N 1
ATOM 2932 C CA . VAL B 1 73 ? 4.422 9.945 15.117 1 95.12 73 VAL B CA 1
ATOM 2933 C C . VAL B 1 73 ? 2.91 10.156 15.172 1 95.12 73 VAL B C 1
ATOM 2935 O O . VAL B 1 73 ? 2.438 11.211 15.602 1 95.12 73 VAL B O 1
ATOM 2938 N N . VAL B 1 74 ? 2.162 9.203 14.703 1 95.94 74 VAL B N 1
ATOM 2939 C CA . VAL B 1 74 ? 0.703 9.203 14.758 1 95.94 74 VAL B CA 1
ATOM 2940 C C . VAL B 1 74 ? 0.22 8.039 15.617 1 95.94 74 VAL B C 1
ATOM 2942 O O . VAL B 1 74 ? 0.626 6.895 15.414 1 95.94 74 VAL B O 1
ATOM 2945 N N . HIS B 1 75 ? -0.545 8.352 16.578 1 93.38 75 HIS B N 1
ATOM 2946 C CA . HIS B 1 75 ? -1.163 7.332 17.422 1 93.38 75 HIS B CA 1
ATOM 2947 C C . HIS B 1 75 ? -2.678 7.32 17.25 1 93.38 75 HIS B C 1
ATOM 2949 O O . HIS B 1 75 ? -3.342 8.328 17.469 1 93.38 75 HIS B O 1
ATOM 2955 N N . THR B 1 76 ? -3.182 6.172 16.797 1 91.19 76 THR B N 1
ATOM 2956 C CA . THR B 1 76 ? -4.621 6.031 16.609 1 91.19 76 THR B CA 1
ATOM 2957 C C . THR B 1 76 ? -5.227 5.133 17.672 1 91.19 76 THR B C 1
ATOM 2959 O O . THR B 1 76 ? -4.609 4.152 18.094 1 91.19 76 THR B O 1
ATOM 2962 N N . ASP B 1 77 ? -6.355 5.48 18.156 1 83.81 77 ASP B N 1
ATOM 2963 C CA . ASP B 1 77 ? -7.094 4.703 19.156 1 83.81 77 ASP B CA 1
ATOM 2964 C C . ASP B 1 77 ? -8.539 4.48 18.703 1 83.81 77 ASP B C 1
ATOM 2966 O O . ASP B 1 77 ? -9.398 5.332 18.938 1 83.81 77 ASP B O 1
ATOM 2970 N N . ILE B 1 78 ? -8.82 3.275 18.125 1 73.81 78 ILE B N 1
ATOM 2971 C CA . ILE B 1 78 ? -10.164 2.949 17.656 1 73.81 78 ILE B CA 1
ATOM 2972 C C . ILE B 1 78 ? -10.984 2.361 18.797 1 73.81 78 ILE B C 1
ATOM 2974 O O . ILE B 1 78 ? -12.211 2.432 18.797 1 73.81 78 ILE B O 1
ATOM 2978 N N . GLY B 1 79 ? -10.32 1.635 19.734 1 61.75 79 GLY B N 1
ATOM 2979 C CA . GLY B 1 79 ? -10.984 0.984 20.844 1 61.75 79 GLY B CA 1
ATOM 2980 C C . GLY B 1 79 ? -11.969 1.89 21.562 1 61.75 79 GLY B C 1
ATOM 2981 O O . GLY B 1 79 ? -12.938 1.414 22.156 1 61.75 79 GLY B O 1
ATOM 2982 N N . SER B 1 80 ? -11.641 3.09 21.531 1 56.31 80 SER B N 1
ATOM 2983 C CA . SER B 1 80 ? -12.555 4.004 22.219 1 56.31 80 SER B CA 1
ATOM 2984 C C . SER B 1 80 ? -13.883 4.102 21.484 1 56.31 80 SER B C 1
ATOM 2986 O O . SER B 1 80 ? -14.859 4.633 22.031 1 56.31 80 SER B O 1
ATOM 2988 N N . MET B 1 81 ? -13.789 3.441 20.281 1 56.97 81 MET B N 1
ATOM 2989 C CA . MET B 1 81 ? -15.008 3.51 19.484 1 56.97 81 MET B CA 1
ATOM 2990 C C . MET B 1 81 ? -15.977 2.395 19.859 1 56.97 81 MET B C 1
ATOM 2992 O O . MET B 1 81 ? -15.562 1.262 20.109 1 56.97 81 MET B O 1
ATOM 2996 N N . ALA B 1 82 ? -16.859 2.564 20.609 1 49 82 ALA B N 1
ATOM 2997 C CA . ALA B 1 82 ? -17.953 1.656 20.969 1 49 82 ALA B CA 1
ATOM 2998 C C . ALA B 1 82 ? -18.531 0.979 19.719 1 49 82 ALA B C 1
ATOM 3000 O O . ALA B 1 82 ? -19.75 0.855 19.578 1 49 82 ALA B O 1
ATOM 3001 N N . SER B 1 83 ? -17.734 0.813 18.609 1 54.34 83 SER B N 1
ATOM 3002 C CA . SER B 1 83 ? -18.438 0.224 17.484 1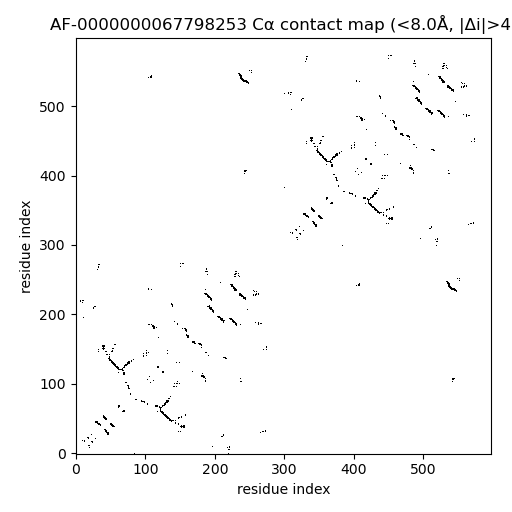 54.34 83 SER B CA 1
ATOM 3003 C C . SER B 1 83 ? -18.172 -1.277 17.391 1 54.34 83 SER B C 1
ATOM 3005 O O . SER B 1 83 ? -17.047 -1.731 17.547 1 54.34 83 SER B O 1
ATOM 3007 N N . PRO B 1 84 ? -19.266 -2.01 17.453 1 53.56 84 PRO B N 1
ATOM 3008 C CA . PRO B 1 84 ? -19.203 -3.469 17.359 1 53.56 84 PRO B CA 1
ATOM 3009 C C . PRO B 1 84 ? -18.328 -3.943 16.188 1 53.56 84 PRO B C 1
ATOM 3011 O O . PRO B 1 84 ? -17.75 -5.031 16.25 1 53.56 84 PRO B O 1
ATOM 3014 N N . ILE B 1 85 ? -18.203 -3.111 15.141 1 52.53 85 ILE B N 1
ATOM 3015 C CA . ILE B 1 85 ? -17.516 -3.561 13.938 1 52.53 85 ILE B CA 1
ATOM 3016 C C . ILE B 1 85 ? -16.031 -3.779 14.25 1 52.53 85 ILE B C 1
ATOM 3018 O O . ILE B 1 85 ? -15.383 -4.621 13.625 1 52.53 85 ILE B O 1
ATOM 3022 N N . PHE B 1 86 ? -15.555 -3.072 15.219 1 54.38 86 PHE B N 1
ATOM 3023 C CA . PHE B 1 86 ? -14.125 -3.139 15.492 1 54.38 86 PHE B CA 1
ATOM 3024 C C . PHE B 1 86 ? -13.836 -4.094 16.641 1 54.38 86 PHE B C 1
ATOM 3026 O O . PHE B 1 86 ? -12.711 -4.141 17.156 1 54.38 86 PHE B O 1
ATOM 3033 N N . GLU B 1 87 ? -14.836 -4.578 17.234 1 52.31 87 GLU B N 1
ATOM 3034 C CA . GLU B 1 87 ? -14.625 -5.48 18.359 1 52.31 87 GLU B CA 1
ATOM 3035 C C . GLU B 1 87 ? -13.68 -6.621 17.984 1 52.31 87 GLU B C 1
ATOM 3037 O O . GLU B 1 87 ? -13.016 -7.191 18.859 1 52.31 87 GLU B O 1
ATOM 3042 N N . ASN B 1 88 ? -13.672 -6.992 16.672 1 51.69 88 ASN B N 1
ATOM 3043 C CA . ASN B 1 88 ? -12.859 -8.172 16.375 1 51.69 88 ASN B CA 1
ATOM 3044 C C . ASN B 1 88 ? -11.422 -7.785 16.031 1 51.69 88 ASN B C 1
ATOM 3046 O O . ASN B 1 88 ? -11.133 -6.613 15.797 1 51.69 88 ASN B O 1
ATOM 3050 N N . ASN B 1 89 ? -10.328 -8.688 16.25 1 53.53 89 ASN B N 1
ATOM 3051 C CA . ASN B 1 89 ? -8.898 -8.797 16.016 1 53.53 89 ASN B CA 1
ATOM 3052 C C . ASN B 1 89 ? -8.43 -7.891 14.891 1 53.53 89 ASN B C 1
ATOM 3054 O O . ASN B 1 89 ? -7.227 -7.766 14.641 1 53.53 89 ASN B O 1
ATOM 3058 N N . HIS B 1 90 ? -9.422 -7.059 14.273 1 58.88 90 HIS B N 1
ATOM 3059 C CA . HIS B 1 90 ? -9.023 -6.316 13.086 1 58.88 90 HIS B CA 1
ATOM 3060 C C . HIS B 1 90 ? -8.781 -4.848 13.414 1 58.88 90 HIS B C 1
ATOM 3062 O O . HIS B 1 90 ? -8.266 -4.098 12.578 1 58.88 90 HIS B O 1
ATOM 3068 N N . GLN B 1 91 ? -9.117 -4.539 14.648 1 64.44 91 GLN B N 1
ATOM 3069 C CA . GLN B 1 91 ? -8.945 -3.152 15.078 1 64.44 91 GLN B CA 1
ATOM 3070 C C . GLN B 1 91 ? -7.48 -2.736 15.008 1 64.44 91 GLN B C 1
ATOM 3072 O O . GLN B 1 91 ? -7.156 -1.664 14.492 1 64.44 91 GLN B O 1
ATOM 3077 N N . SER B 1 92 ? -6.758 -3.625 15.414 1 66.44 92 SER B N 1
ATOM 3078 C CA . SER B 1 92 ? -5.332 -3.328 15.484 1 66.44 92 SER B CA 1
ATOM 3079 C C . SER B 1 92 ? -4.738 -3.168 14.086 1 66.44 92 SER B C 1
ATOM 3081 O O . SER B 1 92 ? -3.934 -2.264 13.844 1 66.44 92 SER B O 1
ATOM 3083 N N . GLU B 1 93 ? -5.293 -3.885 13.227 1 69.5 93 GLU B N 1
ATOM 3084 C CA . GLU B 1 93 ? -4.754 -3.836 11.867 1 69.5 93 GLU B CA 1
ATOM 3085 C C . GLU B 1 93 ? -5.133 -2.531 11.172 1 69.5 93 GLU B C 1
ATOM 3087 O O . GLU B 1 93 ? -4.305 -1.922 10.492 1 69.5 93 GLU B O 1
ATOM 3092 N N . GLN B 1 94 ? -6.301 -2.119 11.406 1 76.75 94 GLN B N 1
ATOM 3093 C CA . GLN B 1 94 ? -6.766 -0.876 10.805 1 76.75 94 GLN B CA 1
ATOM 3094 C C . GLN B 1 94 ? -6.047 0.33 11.398 1 76.75 94 GLN B C 1
ATOM 3096 O O . GLN B 1 94 ? -5.676 1.257 10.672 1 76.75 94 GLN B O 1
ATOM 3101 N N . GLU B 1 95 ? -5.836 0.223 12.711 1 82.81 95 GLU B N 1
ATOM 3102 C CA . GLU B 1 95 ? -5.125 1.301 13.398 1 82.81 95 GLU B CA 1
ATOM 3103 C C . GLU B 1 95 ? -3.707 1.456 12.859 1 82.81 95 GLU B C 1
ATOM 3105 O O . GLU B 1 95 ? -3.262 2.572 12.578 1 82.81 95 GLU B O 1
ATOM 3110 N N . ILE B 1 96 ? -3.135 0.374 12.727 1 78.5 96 ILE B N 1
ATOM 3111 C CA . ILE B 1 96 ? -1.761 0.38 12.242 1 78.5 96 ILE B CA 1
ATOM 3112 C C . ILE B 1 96 ? -1.721 0.917 10.812 1 78.5 96 ILE B C 1
ATOM 3114 O O . ILE B 1 96 ? -0.887 1.764 10.484 1 78.5 96 ILE B O 1
ATOM 3118 N N . MET B 1 97 ? -2.631 0.517 10.008 1 81.38 97 MET B N 1
ATOM 3119 C CA . MET B 1 97 ? -2.682 0.945 8.609 1 81.38 97 MET B CA 1
ATOM 3120 C C . MET B 1 97 ? -2.887 2.453 8.516 1 81.38 97 MET B C 1
ATOM 3122 O O . MET B 1 97 ? -2.172 3.133 7.773 1 81.38 97 MET B O 1
ATOM 3126 N N . ILE B 1 98 ? -3.824 2.926 9.266 1 89.12 98 ILE B N 1
ATOM 3127 C CA . ILE B 1 98 ? -4.133 4.352 9.234 1 89.12 98 ILE B CA 1
ATOM 3128 C C . ILE B 1 98 ? -2.912 5.152 9.688 1 89.12 98 ILE B C 1
ATOM 3130 O O . ILE B 1 98 ? -2.516 6.117 9.023 1 89.12 98 ILE B O 1
ATOM 3134 N N . SER B 1 99 ? -2.355 4.73 10.766 1 89.69 99 SER B N 1
ATOM 3135 C CA . SER B 1 99 ? -1.189 5.422 11.297 1 89.69 99 SER B CA 1
ATOM 3136 C C . SER B 1 99 ? -0.046 5.445 10.289 1 89.69 99 SER B C 1
ATOM 3138 O O . SER B 1 99 ? 0.596 6.477 10.094 1 89.69 99 SER B O 1
ATOM 3140 N N . GLN B 1 100 ? 0.112 4.352 9.664 1 83.81 100 GLN B N 1
ATOM 3141 C CA . GLN B 1 100 ? 1.209 4.242 8.711 1 83.81 100 GLN B CA 1
ATOM 3142 C C . GLN B 1 100 ? 0.964 5.117 7.484 1 83.81 100 GLN B C 1
ATOM 3144 O O . GLN B 1 100 ? 1.874 5.801 7.016 1 83.81 100 GLN B O 1
ATOM 3149 N N . VAL B 1 101 ? -0.224 5.09 7.039 1 87.06 101 VAL B N 1
ATOM 3150 C CA . VAL B 1 101 ? -0.559 5.863 5.848 1 87.06 101 VAL B CA 1
ATOM 3151 C C . VAL B 1 101 ? -0.398 7.355 6.133 1 87.06 101 VAL B C 1
ATOM 3153 O O . VAL B 1 101 ? 0.247 8.078 5.367 1 87.06 101 VAL B O 1
ATOM 3156 N N . VAL B 1 102 ? -0.889 7.773 7.203 1 93.44 102 VAL B N 1
ATOM 3157 C CA . VAL B 1 102 ? -0.888 9.195 7.539 1 93.44 102 VAL B CA 1
ATOM 3158 C C . VAL B 1 102 ? 0.529 9.641 7.891 1 93.44 102 VAL B C 1
ATOM 3160 O O . VAL B 1 102 ? 0.975 10.703 7.457 1 93.44 102 VAL B O 1
ATOM 3163 N N . GLU B 1 103 ? 1.176 8.828 8.672 1 91.44 103 GLU B N 1
ATOM 3164 C CA . GLU B 1 103 ? 2.549 9.164 9.031 1 91.44 103 GLU B CA 1
ATOM 3165 C C . GLU B 1 103 ? 3.43 9.305 7.793 1 91.44 103 GLU B C 1
ATOM 3167 O O . GLU B 1 103 ? 4.211 10.25 7.68 1 91.44 103 GLU B O 1
ATOM 3172 N N . LYS B 1 104 ? 3.289 8.398 6.949 1 87.19 104 LYS B N 1
ATOM 3173 C CA . LYS B 1 104 ? 4.078 8.43 5.723 1 87.19 104 LYS B CA 1
ATOM 3174 C C . LYS B 1 104 ? 3.689 9.617 4.844 1 87.19 104 LYS B C 1
ATOM 3176 O O . LYS B 1 104 ? 4.543 10.219 4.191 1 87.19 104 LYS B O 1
ATOM 3181 N N . ALA B 1 105 ? 2.424 9.898 4.816 1 90.06 105 ALA B N 1
ATOM 3182 C CA . ALA B 1 105 ? 1.941 11.039 4.043 1 90.06 105 ALA B CA 1
ATOM 3183 C C . ALA B 1 105 ? 2.549 12.344 4.551 1 90.06 105 ALA B C 1
ATOM 3185 O O . ALA B 1 105 ? 2.826 13.258 3.766 1 90.06 105 ALA B O 1
ATOM 3186 N N . VAL B 1 106 ? 2.861 12.414 5.824 1 91.69 106 VAL B N 1
ATOM 3187 C CA . VAL B 1 106 ? 3.359 13.648 6.434 1 91.69 106 VAL B CA 1
ATOM 3188 C C . VAL B 1 106 ? 4.887 13.672 6.375 1 91.69 106 VAL B C 1
ATOM 3190 O O . VAL B 1 106 ? 5.48 14.641 5.898 1 91.69 106 VAL B O 1
ATOM 3193 N N . ARG B 1 107 ? 5.48 12.562 6.785 1 86.56 107 ARG B N 1
ATOM 3194 C CA . ARG B 1 107 ? 6.93 12.508 6.949 1 86.56 107 ARG B CA 1
ATOM 3195 C C . ARG B 1 107 ? 7.629 12.383 5.598 1 86.56 107 ARG B C 1
ATOM 3197 O O . ARG B 1 107 ? 8.539 13.156 5.293 1 86.56 107 ARG B O 1
ATOM 3204 N N . ARG B 1 108 ? 7.172 11.516 4.785 1 77.19 108 ARG B N 1
ATOM 3205 C CA . ARG B 1 108 ? 7.949 11.086 3.629 1 77.19 108 ARG B CA 1
ATOM 3206 C C . ARG B 1 108 ? 7.602 11.906 2.395 1 77.19 108 ARG B C 1
ATOM 3208 O O . ARG B 1 108 ? 8.352 11.93 1.419 1 77.19 108 ARG B O 1
ATOM 3215 N N . SER B 1 109 ? 6.48 12.578 2.461 1 75.31 109 SER B N 1
ATOM 3216 C CA . SER B 1 109 ? 6.137 13.492 1.374 1 75.31 109 SER B CA 1
ATOM 3217 C C . SER B 1 109 ? 6.824 14.844 1.548 1 75.31 109 SER B C 1
ATOM 3219 O O . SER B 1 109 ? 6.797 15.68 0.643 1 75.31 109 SER B O 1
ATOM 3221 N N . GLY B 1 110 ? 7.445 15.086 2.709 1 81.62 110 GLY B N 1
ATOM 3222 C CA . GLY B 1 110 ? 8.078 16.359 3.008 1 81.62 110 GLY B CA 1
ATOM 3223 C C . GLY B 1 110 ? 7.094 17.438 3.42 1 81.62 110 GLY B C 1
ATOM 3224 O O . GLY B 1 110 ? 7.383 18.625 3.307 1 81.62 110 GLY B O 1
ATOM 3225 N N . ALA B 1 111 ? 5.898 16.984 3.795 1 89.62 111 ALA B N 1
ATOM 3226 C CA . ALA B 1 111 ? 4.875 17.938 4.219 1 89.62 111 ALA B CA 1
ATOM 3227 C C . ALA B 1 111 ? 5.305 18.688 5.484 1 89.62 111 ALA B C 1
ATOM 3229 O O . ALA B 1 111 ? 5.074 19.891 5.617 1 89.62 111 ALA B O 1
ATOM 3230 N N . LEU B 1 112 ? 5.93 18 6.418 1 94.25 112 LEU B N 1
ATOM 3231 C CA . LEU B 1 112 ? 6.477 18.578 7.645 1 94.25 112 LEU B CA 1
ATOM 3232 C C . LEU B 1 112 ? 7.996 18.656 7.57 1 94.25 112 LEU B C 1
ATOM 3234 O O . LEU B 1 112 ? 8.664 17.688 7.234 1 94.25 112 LEU B O 1
ATOM 3238 N N . ASP B 1 113 ? 8.523 19.812 7.848 1 94.38 113 ASP B N 1
ATOM 3239 C CA . ASP B 1 113 ? 9.969 20 7.844 1 94.38 113 ASP B CA 1
ATOM 3240 C C . ASP B 1 113 ? 10.602 19.422 9.109 1 94.38 113 ASP B C 1
ATOM 3242 O O . ASP B 1 113 ? 10.781 20.125 10.102 1 94.38 113 ASP B O 1
ATOM 3246 N N . LEU B 1 114 ? 11.102 18.266 8.969 1 94.62 114 LEU B N 1
ATOM 3247 C CA . LEU B 1 114 ? 11.625 17.562 10.141 1 94.62 114 LEU B CA 1
ATOM 3248 C C . LEU B 1 114 ? 12.969 18.141 10.562 1 94.62 114 LEU B C 1
ATOM 3250 O O . LEU B 1 114 ? 13.367 18.031 11.727 1 94.62 114 LEU B O 1
ATOM 3254 N N . GLU B 1 115 ? 13.695 18.734 9.625 1 94.19 115 GLU B N 1
ATOM 3255 C CA . GLU B 1 115 ? 14.977 19.344 9.961 1 94.19 115 GLU B CA 1
ATOM 3256 C C . GLU B 1 115 ? 14.797 20.531 10.898 1 94.19 115 GLU B C 1
ATOM 3258 O O . GLU B 1 115 ? 15.648 20.781 11.758 1 94.19 115 GLU B O 1
ATOM 3263 N N . SER B 1 116 ? 13.703 21.203 10.711 1 95.06 116 SER B N 1
ATOM 3264 C CA . SER B 1 116 ? 13.414 22.359 11.547 1 95.06 116 SER B CA 1
ATOM 3265 C C . SER B 1 116 ? 13.102 21.953 12.984 1 95.06 116 SER B C 1
ATOM 3267 O O . SER B 1 116 ? 13.086 22.781 13.883 1 95.06 116 SER B O 1
ATOM 3269 N N . LEU B 1 117 ? 12.883 20.656 13.203 1 96.25 117 LEU B N 1
ATOM 3270 C CA . LEU B 1 117 ? 12.539 20.141 14.523 1 96.25 117 LEU B CA 1
ATOM 3271 C C . LEU B 1 117 ? 13.789 19.719 15.289 1 96.25 117 LEU B C 1
ATOM 3273 O O . LEU B 1 117 ? 13.711 19.344 16.453 1 96.25 117 LEU B O 1
ATOM 3277 N N . CYS B 1 118 ? 14.922 19.812 14.609 1 96.06 118 CYS B N 1
ATOM 3278 C CA . CYS B 1 118 ? 16.188 19.516 15.273 1 96.06 118 CYS B CA 1
ATOM 3279 C C . CYS B 1 118 ? 16.609 20.656 16.203 1 96.06 118 CYS B C 1
ATOM 3281 O O . CYS B 1 118 ? 16.594 21.812 15.797 1 96.06 118 CYS B O 1
ATOM 3283 N N . ILE B 1 119 ? 16.969 20.359 17.406 1 94.88 119 ILE B N 1
ATOM 3284 C CA . ILE B 1 119 ? 17.406 21.375 18.375 1 94.88 119 ILE B CA 1
ATOM 3285 C C . ILE B 1 119 ? 18.922 21.312 18.531 1 94.88 119 ILE B C 1
ATOM 3287 O O . ILE B 1 119 ? 19.609 22.312 18.297 1 94.88 119 ILE B O 1
ATOM 3291 N N . VAL B 1 120 ? 19.406 20.219 18.984 1 94.12 120 VAL B N 1
ATOM 3292 C CA . VAL B 1 120 ? 20.844 19.922 19.047 1 94.12 120 VAL B CA 1
ATOM 3293 C C . VAL B 1 120 ? 21.125 18.625 18.297 1 94.12 120 VAL B C 1
ATOM 3295 O O . VAL B 1 120 ? 20.703 17.547 18.734 1 94.12 120 VAL B O 1
ATOM 3298 N N . ALA B 1 121 ? 21.891 18.75 17.219 1 92.38 121 ALA B N 1
ATOM 3299 C CA . ALA B 1 121 ? 22.156 17.625 16.344 1 92.38 121 ALA B CA 1
ATOM 3300 C C . ALA B 1 121 ? 22.609 16.391 17.125 1 92.38 121 ALA B C 1
ATOM 3302 O O . ALA B 1 121 ? 23.531 16.484 17.953 1 92.38 121 ALA B O 1
ATOM 3303 N N . GLY B 1 122 ? 21.906 15.297 16.906 1 93.62 122 GLY B N 1
ATOM 3304 C CA . GLY B 1 122 ? 22.266 14.016 17.484 1 93.62 122 GLY B CA 1
ATOM 3305 C C . GLY B 1 122 ? 21.891 13.898 18.953 1 93.62 122 GLY B C 1
ATOM 3306 O O . GLY B 1 122 ? 21.969 12.812 19.547 1 93.62 122 GLY B O 1
ATOM 3307 N N . LYS B 1 123 ? 21.469 14.961 19.562 1 94.5 123 LYS B N 1
ATOM 3308 C CA . LYS B 1 123 ? 21.25 14.93 21 1 94.5 123 LYS B CA 1
ATOM 3309 C C . LYS B 1 123 ? 19.797 15.195 21.344 1 94.5 123 LYS B C 1
ATOM 3311 O O . LYS B 1 123 ? 19.172 14.43 22.078 1 94.5 123 LYS B O 1
ATOM 3316 N N . LYS B 1 124 ? 19.25 16.359 20.828 1 95.62 124 LYS B N 1
ATOM 3317 C CA . LYS B 1 124 ? 17.891 16.75 21.188 1 95.62 124 LYS B CA 1
ATOM 3318 C C . LYS B 1 124 ? 17.109 17.219 19.969 1 95.62 124 LYS B C 1
ATOM 3320 O O . LYS B 1 124 ? 17.656 17.938 19.125 1 95.62 124 LYS B O 1
ATOM 3325 N N . CYS B 1 125 ? 15.875 16.812 19.812 1 96.94 125 CYS B N 1
ATOM 3326 C CA . CYS B 1 125 ? 14.969 17.266 18.766 1 96.94 125 CYS B CA 1
ATOM 3327 C C . CYS B 1 125 ? 13.523 17.266 19.25 1 96.94 125 CYS B C 1
ATOM 3329 O O . CYS B 1 125 ? 13.227 16.703 20.312 1 96.94 125 CYS B O 1
ATOM 3331 N N . TRP B 1 126 ? 12.68 17.938 18.578 1 96.94 126 TRP B N 1
ATOM 3332 C CA . TRP B 1 126 ? 11.25 17.875 18.859 1 96.94 126 TRP B CA 1
ATOM 3333 C C . TRP B 1 126 ? 10.641 16.578 18.312 1 96.94 126 TRP B C 1
ATOM 3335 O O . TRP B 1 126 ? 10.953 16.172 17.188 1 96.94 126 TRP B O 1
ATOM 3345 N N . GLU B 1 127 ? 9.875 15.867 19.078 1 97.81 127 GLU B N 1
ATOM 3346 C CA . GLU B 1 127 ? 8.93 14.859 18.609 1 97.81 127 GLU B CA 1
ATOM 3347 C C . GLU B 1 127 ? 7.512 15.406 18.562 1 97.81 127 GLU B C 1
ATOM 3349 O O . GLU B 1 127 ? 6.957 15.797 19.594 1 97.81 127 GLU B O 1
ATOM 3354 N N . ILE B 1 128 ? 6.992 15.531 17.406 1 97.88 128 ILE B N 1
ATOM 3355 C CA . ILE B 1 128 ? 5.602 15.938 17.219 1 97.88 128 ILE B CA 1
ATOM 3356 C C . ILE B 1 128 ? 4.707 14.703 17.156 1 97.88 128 ILE B C 1
ATOM 3358 O O . ILE B 1 128 ? 4.969 13.773 16.391 1 97.88 128 ILE B O 1
ATOM 3362 N N . ARG B 1 129 ? 3.746 14.703 17.969 1 97.75 129 ARG B N 1
ATOM 3363 C CA . ARG B 1 129 ? 2.855 13.547 18.047 1 97.75 129 ARG B CA 1
ATOM 3364 C C . ARG B 1 129 ? 1.416 13.945 17.75 1 97.75 129 ARG B C 1
ATOM 3366 O O . ARG B 1 129 ? 0.936 14.977 18.219 1 97.75 129 ARG B O 1
ATOM 3373 N N . ALA B 1 130 ? 0.747 13.203 16.906 1 98 130 ALA B N 1
ATOM 3374 C CA . ALA B 1 130 ? -0.686 13.352 16.672 1 98 130 ALA B CA 1
ATOM 3375 C C . ALA B 1 130 ? -1.472 12.219 17.312 1 98 130 ALA B C 1
ATOM 3377 O O . ALA B 1 130 ? -1.392 11.062 16.891 1 98 130 ALA B O 1
ATOM 3378 N N . ASP B 1 131 ? -2.209 12.516 18.359 1 97.06 131 ASP B N 1
ATOM 3379 C CA . ASP B 1 131 ? -3.123 11.555 18.969 1 97.06 131 ASP B CA 1
ATOM 3380 C C . ASP B 1 131 ? -4.504 11.633 18.328 1 97.06 131 ASP B C 1
ATOM 3382 O O . ASP B 1 131 ? -5.164 12.672 18.375 1 97.06 131 ASP B O 1
ATOM 3386 N N . VAL B 1 132 ? -4.918 10.508 17.781 1 96.25 132 VAL B N 1
ATOM 3387 C CA . VAL B 1 132 ? -6.16 10.469 17.016 1 96.25 132 VAL B CA 1
ATOM 3388 C C . VAL B 1 132 ? -7.195 9.625 17.75 1 96.25 132 VAL B C 1
ATOM 3390 O O . VAL B 1 132 ? -6.953 8.453 18.047 1 96.25 132 VAL B O 1
ATOM 3393 N N . HIS B 1 133 ? -8.305 10.25 18.031 1 93.94 133 HIS B N 1
ATOM 3394 C CA . HIS B 1 133 ? -9.445 9.578 18.641 1 93.94 133 HIS B CA 1
ATOM 3395 C C . HIS B 1 133 ? -10.672 9.617 17.734 1 93.94 133 HIS B C 1
ATOM 3397 O O . HIS B 1 133 ? -10.977 10.648 17.141 1 93.94 133 HIS B O 1
ATOM 3403 N N . TYR B 1 134 ? -11.312 8.445 17.641 1 92.19 134 TYR B N 1
ATOM 3404 C CA . TYR B 1 134 ? -12.508 8.359 16.812 1 92.19 134 TYR B CA 1
ATOM 3405 C C . TYR B 1 134 ? -13.773 8.367 17.672 1 92.19 134 TYR B C 1
ATOM 3407 O O . TYR B 1 134 ? -13.938 7.512 18.547 1 92.19 134 TYR B O 1
ATOM 3415 N N . LEU B 1 135 ? -14.609 9.328 17.484 1 91 135 LEU B N 1
ATOM 3416 C CA . LEU B 1 135 ? -15.828 9.469 18.266 1 91 135 LEU B CA 1
ATOM 3417 C C . LEU B 1 135 ? -16.984 8.719 17.625 1 91 135 LEU B C 1
ATOM 3419 O O . LEU B 1 135 ? -17.906 8.273 18.312 1 91 135 LEU B O 1
ATOM 3423 N N . ASP B 1 136 ? -16.969 8.602 16.312 1 90.25 136 ASP B N 1
ATOM 3424 C CA . ASP B 1 136 ? -17.984 7.895 15.531 1 90.25 136 ASP B CA 1
ATOM 3425 C C . ASP B 1 136 ? -17.375 7.367 14.227 1 90.25 136 ASP B C 1
ATOM 3427 O O . ASP B 1 136 ? -16.328 7.828 13.789 1 90.25 136 ASP B O 1
ATOM 3431 N N . PHE B 1 137 ? -18.062 6.32 13.688 1 88.56 137 PHE B N 1
ATOM 3432 C CA . PHE B 1 137 ? -17.5 5.68 12.516 1 88.56 137 PHE B CA 1
ATOM 3433 C C . PHE B 1 137 ? -18.578 5.379 11.484 1 88.56 137 PHE B C 1
ATOM 3435 O O . PHE B 1 137 ? -19.578 4.711 11.789 1 88.56 137 PHE B O 1
ATOM 3442 N N . ASP B 1 138 ? -18.375 5.902 10.336 1 91.31 138 ASP B N 1
ATOM 3443 C CA . ASP B 1 138 ? -19.203 5.547 9.18 1 91.31 138 ASP B CA 1
ATOM 3444 C C . ASP B 1 138 ? -18.359 5.48 7.91 1 91.31 138 ASP B C 1
ATOM 3446 O O . ASP B 1 138 ? -18.781 5.961 6.855 1 91.31 138 ASP B O 1
ATOM 3450 N N . GLY B 1 139 ? -17.141 5.027 7.988 1 91.62 139 GLY B N 1
ATOM 3451 C CA . GLY B 1 139 ? -16.25 4.926 6.84 1 91.62 139 GLY B CA 1
ATOM 3452 C C . GLY B 1 139 ? -15.344 6.129 6.68 1 91.62 139 GLY B C 1
ATOM 3453 O O . GLY B 1 139 ? -15.477 7.117 7.406 1 91.62 139 GLY B O 1
ATOM 3454 N N . GLY B 1 140 ? -14.297 6.004 5.852 1 93.38 140 GLY B N 1
ATOM 3455 C CA . GLY B 1 140 ? -13.453 7.121 5.465 1 93.38 140 GLY B CA 1
ATOM 3456 C C . GLY B 1 140 ? -12.438 7.496 6.527 1 93.38 140 GLY B C 1
ATOM 3457 O O . GLY B 1 140 ? -12.023 8.656 6.617 1 93.38 140 GLY B O 1
ATOM 3458 N N . LEU B 1 141 ? -12.008 6.57 7.285 1 92 141 LEU B N 1
ATOM 3459 C CA . LEU B 1 141 ? -11.148 6.879 8.422 1 92 141 LEU B CA 1
ATOM 3460 C C . LEU B 1 141 ? -9.805 7.414 7.957 1 92 141 LEU B C 1
ATOM 3462 O O . LEU B 1 141 ? -9.273 8.367 8.539 1 92 141 LEU B O 1
ATOM 3466 N N . VAL B 1 142 ? -9.266 6.832 6.93 1 94.62 142 VAL B N 1
ATOM 3467 C CA . VAL B 1 142 ? -7.957 7.266 6.449 1 94.62 142 VAL B CA 1
ATOM 3468 C C . VAL B 1 142 ? -8.039 8.711 5.965 1 94.62 142 VAL B C 1
ATOM 3470 O O . VAL B 1 142 ? -7.211 9.547 6.34 1 94.62 142 VAL B O 1
ATOM 3473 N N . ASP B 1 143 ? -9.023 9.008 5.219 1 97 143 ASP B N 1
ATOM 3474 C CA . ASP B 1 143 ? -9.195 10.336 4.629 1 97 143 ASP B CA 1
ATOM 3475 C C . ASP B 1 143 ? -9.453 11.383 5.707 1 97 143 ASP B C 1
ATOM 3477 O O . ASP B 1 143 ? -8.836 12.445 5.703 1 97 143 ASP B O 1
ATOM 3481 N N . ALA B 1 144 ? -10.383 11.055 6.582 1 96.88 144 ALA B N 1
ATOM 3482 C CA . ALA B 1 144 ? -10.719 1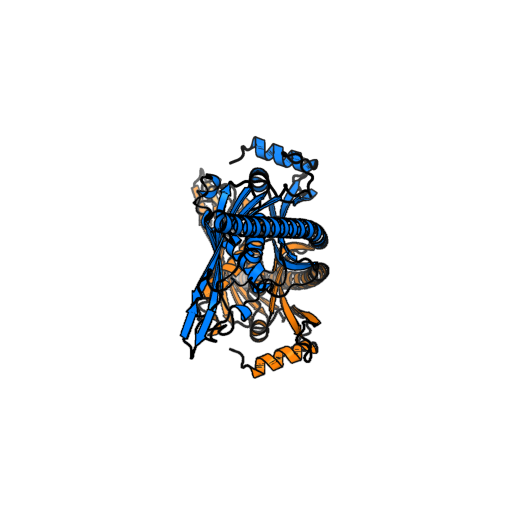1.977 7.664 1 96.88 144 ALA B CA 1
ATOM 3483 C C . ALA B 1 144 ? -9.508 12.219 8.57 1 96.88 144 ALA B C 1
ATOM 3485 O O . ALA B 1 144 ? -9.242 13.359 8.961 1 96.88 144 ALA B O 1
ATOM 3486 N N . THR B 1 145 ? -8.812 11.141 8.898 1 96.94 145 THR B N 1
ATOM 3487 C CA . THR B 1 145 ? -7.656 11.25 9.781 1 96.94 145 THR B CA 1
ATOM 3488 C C . THR B 1 145 ? -6.559 12.086 9.141 1 96.94 145 THR B C 1
ATOM 3490 O O . THR B 1 145 ? -5.957 12.945 9.797 1 96.94 145 THR B O 1
ATOM 3493 N N . CYS B 1 146 ? -6.285 11.82 7.914 1 97.38 146 CYS B N 1
ATOM 3494 C CA . CYS B 1 146 ? -5.258 12.57 7.203 1 97.38 146 CYS B CA 1
ATOM 3495 C C . CYS B 1 146 ? -5.57 14.062 7.207 1 97.38 146 CYS B C 1
ATOM 3497 O O . CYS B 1 146 ? -4.707 14.883 7.52 1 97.38 146 CYS B O 1
ATOM 3499 N N . ALA B 1 147 ? -6.789 14.398 6.875 1 97.75 147 ALA B N 1
ATOM 3500 C CA . ALA B 1 147 ? -7.207 15.797 6.852 1 97.75 147 ALA B CA 1
ATOM 3501 C C . ALA B 1 147 ? -7.105 16.422 8.242 1 97.75 147 ALA B C 1
ATOM 3503 O O . ALA B 1 147 ? -6.598 17.531 8.391 1 97.75 147 ALA B O 1
ATOM 3504 N N . ALA B 1 148 ? -7.562 15.688 9.227 1 98.25 148 ALA B N 1
ATOM 3505 C CA . ALA B 1 148 ? -7.562 16.203 10.594 1 98.25 148 ALA B CA 1
ATOM 3506 C C . ALA B 1 148 ? -6.141 16.422 11.102 1 98.25 148 ALA B C 1
ATOM 3508 O O . ALA B 1 148 ? -5.848 17.422 11.758 1 98.25 148 ALA B O 1
ATOM 3509 N N . VAL B 1 149 ? -5.309 15.469 10.852 1 98.19 149 VAL B N 1
ATOM 3510 C CA . VAL B 1 149 ? -3.924 15.562 11.297 1 98.19 149 VAL B CA 1
ATOM 3511 C C . VAL B 1 149 ? -3.24 16.75 10.625 1 98.19 149 VAL B C 1
ATOM 3513 O O . VAL B 1 149 ? -2.545 17.531 11.281 1 98.19 149 VAL B O 1
ATOM 3516 N N . MET B 1 150 ? -3.432 16.922 9.344 1 97.69 150 MET B N 1
ATOM 3517 C CA . MET B 1 150 ? -2.828 18.047 8.641 1 97.69 150 MET B CA 1
ATOM 3518 C C . MET B 1 150 ? -3.352 19.375 9.18 1 97.69 150 MET B C 1
ATOM 3520 O O . MET B 1 150 ? -2.58 20.312 9.391 1 97.69 150 MET B O 1
ATOM 3524 N N . ALA B 1 151 ? -4.664 19.453 9.406 1 98.25 151 ALA B N 1
ATOM 3525 C CA . ALA B 1 151 ? -5.234 20.656 10.016 1 98.25 151 ALA B CA 1
ATOM 3526 C C . ALA B 1 151 ? -4.594 20.938 11.367 1 98.25 151 ALA B C 1
ATOM 3528 O O . ALA B 1 151 ? -4.27 22.094 11.68 1 98.25 151 ALA B O 1
ATOM 3529 N N . GLY B 1 152 ? -4.418 19.891 12.125 1 98.31 152 GLY B N 1
ATOM 3530 C CA . GLY B 1 152 ? -3.793 20.031 13.43 1 98.31 152 GLY B CA 1
ATOM 3531 C C . GLY B 1 152 ? -2.361 20.531 13.352 1 98.31 152 GLY B C 1
ATOM 3532 O O . GLY B 1 152 ? -1.948 21.375 14.148 1 98.31 152 GLY B O 1
ATOM 3533 N N . LEU B 1 153 ? -1.637 19.984 12.445 1 98.12 153 LEU B N 1
ATOM 3534 C CA . LEU B 1 153 ? -0.243 20.375 12.281 1 98.12 153 LEU B CA 1
ATOM 3535 C C . LEU B 1 153 ? -0.143 21.844 11.883 1 98.12 153 LEU B C 1
ATOM 3537 O O . LEU B 1 153 ? 0.734 22.562 12.359 1 98.12 153 LEU B O 1
ATOM 3541 N N . TYR B 1 154 ? -1.053 22.297 11.039 1 97.25 154 TYR B N 1
ATOM 3542 C CA . TYR B 1 154 ? -1.079 23.703 10.633 1 97.25 154 TYR B CA 1
ATOM 3543 C C . TYR B 1 154 ? -1.476 24.594 11.797 1 97.25 154 TYR B C 1
ATOM 3545 O O . TYR B 1 154 ? -1.008 25.734 11.898 1 97.25 154 TYR B O 1
ATOM 3553 N N . HIS B 1 155 ? -2.293 24.125 12.609 1 97.56 155 HIS B N 1
ATOM 3554 C CA . HIS B 1 155 ? -2.869 24.906 13.703 1 97.56 155 HIS B CA 1
ATOM 3555 C C . HIS B 1 155 ? -1.922 24.969 14.898 1 97.56 155 HIS B C 1
ATOM 3557 O O . HIS B 1 155 ? -1.918 25.938 15.648 1 97.56 155 HIS B O 1
ATOM 3563 N N . PHE B 1 156 ? -1.108 23.953 15.055 1 97.81 156 PHE B N 1
ATOM 3564 C CA . PHE B 1 156 ? -0.29 23.75 16.25 1 97.81 156 PHE B CA 1
ATOM 3565 C C . PHE B 1 156 ? 0.871 24.734 16.266 1 97.81 156 PHE B C 1
ATOM 3567 O O . PHE B 1 156 ? 1.387 25.125 15.219 1 97.81 156 PHE B O 1
ATOM 3574 N N . LYS B 1 157 ? 1.232 25.094 17.469 1 95.25 157 LYS B N 1
ATOM 3575 C CA . LYS B 1 157 ? 2.426 25.891 17.734 1 95.25 157 LYS B CA 1
ATOM 3576 C C . LYS B 1 157 ? 3.248 25.297 18.859 1 95.25 157 LYS B C 1
ATOM 3578 O O . LYS B 1 157 ? 2.707 24.953 19.922 1 95.25 157 LYS B O 1
ATOM 3583 N N . LYS B 1 158 ? 4.488 25.094 18.609 1 93.69 158 LYS B N 1
ATOM 3584 C CA . LYS B 1 158 ? 5.359 24.547 19.641 1 93.69 158 LYS B CA 1
ATOM 3585 C C . LYS B 1 158 ? 6.012 25.672 20.469 1 93.69 158 LYS B C 1
ATOM 3587 O O . LYS B 1 158 ? 6.164 26.781 19.984 1 93.69 158 LYS B O 1
ATOM 3592 N N . PRO B 1 159 ? 6.371 25.312 21.719 1 91.44 159 PRO B N 1
ATOM 3593 C CA . PRO B 1 159 ? 7.121 26.297 22.484 1 91.44 159 PRO B CA 1
ATOM 3594 C C . PRO B 1 159 ? 8.484 26.609 21.891 1 91.44 159 PRO B C 1
ATOM 3596 O O . PRO B 1 159 ? 9.039 25.797 21.141 1 91.44 159 PRO B O 1
ATOM 3599 N N . ASP B 1 160 ? 8.922 27.719 22.219 1 90.75 160 ASP B N 1
ATOM 3600 C CA . ASP B 1 160 ? 10.273 28.094 21.812 1 90.75 160 ASP B CA 1
ATOM 3601 C C . ASP B 1 160 ? 11.312 27.516 22.781 1 90.75 160 ASP B C 1
ATOM 3603 O O . ASP B 1 160 ? 10.969 27.125 23.906 1 90.75 160 ASP B O 1
ATOM 3607 N N . VAL B 1 161 ? 12.516 27.344 22.234 1 90.56 161 VAL B N 1
ATOM 3608 C CA . VAL B 1 161 ? 13.555 26.781 23.094 1 90.56 161 VAL B CA 1
ATOM 3609 C C . VAL B 1 161 ? 14.805 27.656 23.016 1 90.56 161 VAL B C 1
ATOM 3611 O O . VAL B 1 161 ? 15.07 28.297 22 1 90.56 161 VAL B O 1
ATOM 3614 N N . ASP B 1 162 ? 15.406 27.766 24.188 1 89.19 162 ASP B N 1
ATOM 3615 C CA . ASP B 1 162 ? 16.719 28.375 24.281 1 89.19 162 ASP B CA 1
ATOM 3616 C C . ASP B 1 162 ? 17.812 27.312 24.453 1 89.19 162 ASP B C 1
ATOM 3618 O O . ASP B 1 162 ? 17.656 26.391 25.234 1 89.19 162 ASP B O 1
ATOM 3622 N N . VAL B 1 163 ? 18.781 27.469 23.578 1 87.69 163 VAL B N 1
ATOM 3623 C CA . VAL B 1 163 ? 19.891 26.516 23.641 1 87.69 163 VAL B CA 1
ATOM 3624 C C . VAL B 1 163 ? 21.141 27.203 24.188 1 87.69 163 VAL B C 1
ATOM 3626 O O . VAL B 1 163 ? 21.578 28.219 23.641 1 87.69 163 VAL B O 1
ATOM 3629 N N . ASP B 1 164 ? 21.641 26.797 25.375 1 86.5 164 ASP B N 1
ATOM 3630 C CA . ASP B 1 164 ? 22.891 27.297 25.953 1 86.5 164 ASP B CA 1
ATOM 3631 C C . ASP B 1 164 ? 23.891 26.172 26.156 1 86.5 164 ASP B C 1
ATOM 3633 O O . ASP B 1 164 ? 23.766 25.391 27.109 1 86.5 164 ASP B O 1
ATOM 3637 N N . GLY B 1 165 ? 25.031 26.219 25.453 1 75.94 165 GLY B N 1
ATOM 3638 C CA . GLY B 1 165 ? 26.109 25.234 25.594 1 75.94 165 GLY B CA 1
ATOM 3639 C C . GLY B 1 165 ? 25.609 23.812 25.578 1 75.94 165 GLY B C 1
ATOM 3640 O O . GLY B 1 165 ? 26.047 22.984 26.391 1 75.94 165 GLY B O 1
ATOM 3641 N N . GLY B 1 166 ? 24.5 23.453 24.875 1 75.12 166 GLY B N 1
ATOM 3642 C CA . GLY B 1 166 ? 23.969 22.109 24.812 1 75.12 166 GLY B CA 1
ATOM 3643 C C . GLY B 1 166 ? 22.719 21.922 25.641 1 75.12 166 GLY B C 1
ATOM 3644 O O . GLY B 1 166 ? 21.953 20.969 25.438 1 75.12 166 GLY B O 1
ATOM 3645 N N . ALA B 1 167 ? 22.609 22.812 26.656 1 84.19 167 ALA B N 1
ATOM 3646 C CA . ALA B 1 167 ? 21.406 22.734 27.5 1 84.19 167 ALA B CA 1
ATOM 3647 C C . ALA B 1 167 ? 20.219 23.391 26.812 1 84.19 167 ALA B C 1
ATOM 3649 O O . ALA B 1 167 ? 20.344 24.469 26.219 1 84.19 167 ALA B O 1
ATOM 3650 N N . VAL B 1 168 ? 19.125 22.656 26.734 1 88.44 168 VAL B N 1
ATOM 3651 C CA . VAL B 1 168 ? 17.922 23.141 26.078 1 88.44 168 VAL B CA 1
ATOM 3652 C C . VAL B 1 168 ? 16.875 23.5 27.125 1 88.44 168 VAL B C 1
ATOM 3654 O O . VAL B 1 168 ? 16.562 22.703 28.016 1 88.44 168 VAL B O 1
ATOM 3657 N N . THR B 1 169 ? 16.453 24.766 27.109 1 88.12 169 THR B N 1
ATOM 3658 C CA . THR B 1 169 ? 15.383 25.219 28 1 88.12 169 THR B CA 1
ATOM 3659 C C . THR B 1 169 ? 14.141 25.609 27.203 1 88.12 169 THR B C 1
ATOM 3661 O O . THR B 1 169 ? 14.234 26.406 26.266 1 88.12 169 THR B O 1
ATOM 3664 N N . VAL B 1 170 ? 13.094 25.031 27.609 1 87.5 170 VAL B N 1
ATOM 3665 C CA . VAL B 1 170 ? 11.836 25.344 26.953 1 87.5 170 VAL B CA 1
ATOM 3666 C C . VAL B 1 170 ? 11.266 26.656 27.516 1 87.5 170 VAL B C 1
ATOM 3668 O O . VAL B 1 170 ? 11.133 26.797 28.734 1 87.5 170 VAL B O 1
ATOM 3671 N N . CYS B 1 171 ? 10.969 27.531 26.641 1 85.12 171 CYS B N 1
ATOM 3672 C CA . CYS B 1 171 ? 10.445 28.812 27.062 1 85.12 171 CYS B CA 1
ATOM 3673 C C . CYS B 1 171 ? 8.961 28.734 27.391 1 85.12 171 CYS B C 1
ATOM 3675 O O . CYS B 1 171 ? 8.219 27.984 26.734 1 85.12 171 CYS B O 1
ATOM 3677 N N . ASP B 1 172 ? 8.625 29.391 28.406 1 78.88 172 ASP B N 1
ATOM 3678 C CA . ASP B 1 172 ? 7.211 29.484 28.75 1 78.88 172 ASP B CA 1
ATOM 3679 C C . ASP B 1 172 ? 6.418 30.188 27.656 1 78.88 172 ASP B C 1
ATOM 3681 O O . ASP B 1 172 ? 6.863 31.203 27.109 1 78.88 172 ASP B O 1
ATOM 3685 N N . MET B 1 173 ? 5.324 29.703 27.328 1 76.31 173 MET B N 1
ATOM 3686 C CA . MET B 1 173 ? 4.5 30.219 26.234 1 76.31 173 MET B CA 1
ATOM 3687 C C . MET B 1 173 ? 3.951 31.594 26.562 1 76.31 173 MET B C 1
ATOM 3689 O O . MET B 1 173 ? 3.594 32.344 25.656 1 76.31 173 MET B O 1
ATOM 3693 N N . GLU B 1 174 ? 3.896 31.906 27.828 1 74.56 174 GLU B N 1
ATOM 3694 C CA . GLU B 1 174 ? 3.463 33.219 28.25 1 74.56 174 GLU B CA 1
ATOM 3695 C C . GLU B 1 174 ? 4.566 34.25 28.031 1 74.56 174 GLU B C 1
ATOM 3697 O O . GLU B 1 174 ? 4.285 35.438 27.828 1 74.56 174 GLU B O 1
ATOM 3702 N N . GLU B 1 175 ? 5.777 33.781 28.062 1 77.5 175 GLU B N 1
ATOM 3703 C CA . GLU B 1 175 ? 6.926 34.688 27.953 1 77.5 175 GLU B CA 1
ATOM 3704 C C . GLU B 1 175 ? 7.348 34.875 26.5 1 77.5 175 GLU B C 1
ATOM 3706 O O . GLU B 1 175 ? 7.789 35.938 26.109 1 77.5 175 GLU B O 1
ATOM 3711 N N . ARG B 1 176 ? 7.25 33.781 25.797 1 84.5 176 ARG B N 1
ATOM 3712 C CA . ARG B 1 176 ? 7.648 33.812 24.391 1 84.5 176 ARG B CA 1
ATOM 3713 C C . ARG B 1 176 ? 6.547 33.25 23.5 1 84.5 176 ARG B C 1
ATOM 3715 O O . ARG B 1 176 ? 5.914 32.25 23.844 1 84.5 176 ARG B O 1
ATOM 3722 N N . HIS B 1 177 ? 6.324 33.969 22.453 1 86.44 177 HIS B N 1
ATOM 3723 C CA . HIS B 1 177 ? 5.297 33.531 21.516 1 86.44 177 HIS B CA 1
ATOM 3724 C C . HIS B 1 177 ? 5.605 32.125 20.953 1 86.44 177 HIS B C 1
ATOM 3726 O O . HIS B 1 177 ? 6.746 31.859 20.578 1 86.44 177 HIS B O 1
ATOM 3732 N N . PRO B 1 178 ? 4.621 31.297 21 1 89.75 178 PRO B N 1
ATOM 3733 C CA . PRO B 1 178 ? 4.82 29.969 20.438 1 89.75 178 PRO B CA 1
ATOM 3734 C C . PRO B 1 178 ? 5.129 30 18.938 1 89.75 178 PRO B C 1
ATOM 3736 O O . PRO B 1 178 ? 4.824 30.984 18.266 1 89.75 178 PRO B O 1
ATOM 3739 N N . VAL B 1 179 ? 5.781 28.969 18.516 1 92.88 179 VAL B N 1
ATOM 3740 C CA . VAL B 1 179 ? 6.301 28.938 17.156 1 92.88 179 VAL B CA 1
ATOM 3741 C C . VAL B 1 179 ? 5.512 27.938 16.328 1 92.88 179 VAL B C 1
ATOM 3743 O O . VAL B 1 179 ? 5.328 26.781 16.734 1 92.88 179 VAL B O 1
ATOM 3746 N N . ALA B 1 180 ? 5.035 28.438 15.18 1 95.12 180 ALA B N 1
ATOM 3747 C CA . ALA B 1 180 ? 4.324 27.547 14.258 1 95.12 180 ALA B CA 1
ATOM 3748 C C . ALA B 1 180 ? 5.262 26.5 13.672 1 95.12 180 ALA B C 1
ATOM 3750 O O . ALA B 1 180 ? 6.461 26.734 13.523 1 95.12 180 ALA B O 1
ATOM 3751 N N . LEU B 1 181 ? 4.73 25.375 13.344 1 96.62 181 LEU B N 1
ATOM 3752 C CA . LEU B 1 181 ? 5.504 24.359 12.648 1 96.62 181 LEU B CA 1
ATOM 3753 C C . LEU B 1 181 ? 5.738 24.75 11.195 1 96.62 181 LEU B C 1
ATOM 3755 O O . LEU B 1 181 ? 4.961 25.5 10.617 1 96.62 181 LEU B O 1
ATOM 3759 N N . SER B 1 182 ? 6.836 24.219 10.703 1 95.81 182 SER B N 1
ATOM 3760 C CA . SER B 1 182 ? 7.121 24.406 9.289 1 95.81 182 SER B CA 1
ATOM 3761 C C . SER B 1 182 ? 6.441 23.344 8.438 1 95.81 182 SER B C 1
ATOM 3763 O O . SER B 1 182 ? 7.055 22.328 8.094 1 95.81 182 SER B O 1
ATOM 3765 N N . VAL B 1 183 ? 5.188 23.578 8.039 1 93.69 183 VAL B N 1
ATOM 3766 C CA . VAL B 1 183 ? 4.434 22.703 7.16 1 93.69 183 VAL B CA 1
ATOM 3767 C C . VAL B 1 183 ? 4.516 23.203 5.723 1 93.69 183 VAL B C 1
ATOM 3769 O O . VAL B 1 183 ? 4.031 24.297 5.418 1 93.69 183 VAL B O 1
ATOM 3772 N N . LEU B 1 184 ? 5.055 22.422 4.812 1 88.62 184 LEU B N 1
ATOM 3773 C CA . LEU B 1 184 ? 5.477 22.891 3.5 1 88.62 184 LEU B CA 1
ATOM 3774 C C . LEU B 1 184 ? 4.395 22.641 2.457 1 88.62 184 LEU B C 1
ATOM 3776 O O . LEU B 1 184 ? 4.312 23.359 1.454 1 88.62 184 LEU B O 1
ATOM 3780 N N . HIS B 1 185 ? 3.664 21.578 2.578 1 88.75 185 HIS B N 1
ATOM 3781 C CA . HIS B 1 185 ? 2.529 21.312 1.7 1 88.75 185 HIS B CA 1
ATOM 3782 C C . HIS B 1 185 ? 1.499 20.422 2.381 1 88.75 185 HIS B C 1
ATOM 3784 O O . HIS B 1 185 ? 1.724 19.953 3.498 1 88.75 185 HIS B O 1
ATOM 3790 N N . LEU B 1 186 ? 0.34 20.281 1.791 1 93.25 186 LEU B N 1
ATOM 3791 C CA . LEU B 1 186 ? -0.781 19.562 2.391 1 93.25 186 LEU B CA 1
ATOM 3792 C C . LEU B 1 186 ? -1.133 18.328 1.578 1 93.25 186 LEU B C 1
ATOM 3794 O O . LEU B 1 186 ? -1.9 18.406 0.617 1 93.25 186 LEU B O 1
ATOM 3798 N N . PRO B 1 187 ? -0.596 17.156 1.976 1 95.19 187 PRO B N 1
ATOM 3799 C CA . PRO B 1 187 ? -1.085 15.922 1.373 1 95.19 187 PRO B CA 1
ATOM 3800 C C . PRO B 1 187 ? -2.502 15.57 1.816 1 95.19 187 PRO B C 1
ATOM 3802 O O . PRO B 1 187 ? -2.84 15.719 2.994 1 95.19 187 PRO B O 1
ATOM 3805 N N . VAL B 1 188 ? -3.301 15.195 0.911 1 96.44 188 VAL B N 1
ATOM 3806 C CA . VAL B 1 188 ? -4.672 14.789 1.193 1 96.44 188 VAL B CA 1
ATOM 3807 C C . VAL B 1 188 ? -4.91 13.375 0.67 1 96.44 188 VAL B C 1
ATOM 3809 O O . VAL B 1 188 ? -4.539 13.055 -0.46 1 96.44 188 VAL B O 1
ATOM 3812 N N . SER B 1 189 ? -5.445 12.516 1.54 1 96.81 189 SER B N 1
ATOM 3813 C CA . SER B 1 189 ? -5.793 11.156 1.129 1 96.81 189 SER B CA 1
ATOM 3814 C C . SER B 1 189 ? -7.234 11.086 0.641 1 96.81 189 SER B C 1
ATOM 3816 O O . SER B 1 189 ? -8.141 11.641 1.27 1 96.81 189 SER B O 1
ATOM 3818 N N . VAL B 1 190 ? -7.434 10.469 -0.456 1 97.5 190 VAL B N 1
ATOM 3819 C CA . VAL B 1 190 ? -8.742 10.242 -1.053 1 97.5 190 VAL B CA 1
ATOM 3820 C C . VAL B 1 190 ? -8.922 8.75 -1.344 1 97.5 190 VAL B C 1
ATOM 3822 O O . VAL B 1 190 ? -8.102 8.141 -2.029 1 97.5 190 VAL B O 1
ATOM 3825 N N . THR B 1 191 ? -10.023 8.18 -0.841 1 97.06 191 THR B N 1
ATOM 3826 C CA . THR B 1 191 ? -10.219 6.738 -0.948 1 97.06 191 THR B CA 1
ATOM 3827 C C . THR B 1 191 ? -11.453 6.422 -1.785 1 97.06 191 THR B C 1
ATOM 3829 O O . THR B 1 191 ? -12.5 7.043 -1.611 1 97.06 191 THR B O 1
ATOM 3832 N N . TYR B 1 192 ? -11.344 5.512 -2.709 1 97.5 192 TYR B N 1
ATOM 3833 C CA . TYR B 1 192 ? -12.43 4.984 -3.521 1 97.5 192 TYR B CA 1
ATOM 3834 C C . TYR B 1 192 ? -12.68 3.512 -3.217 1 97.5 192 TYR B C 1
ATOM 3836 O O . TYR B 1 192 ? -11.727 2.738 -3.057 1 97.5 192 TYR B O 1
ATOM 3844 N N . GLY B 1 193 ? -13.938 3.162 -3.033 1 95.94 193 GLY B N 1
ATOM 3845 C CA . GLY B 1 193 ? -14.32 1.759 -3.066 1 95.94 193 GLY B CA 1
ATOM 3846 C C . GLY B 1 193 ? -14.57 1.241 -4.469 1 95.94 193 GLY B C 1
ATOM 3847 O O . GLY B 1 193 ? -15.125 1.952 -5.309 1 95.94 193 GLY B O 1
ATOM 3848 N N . LEU B 1 194 ? -14.07 0.034 -4.723 1 94.62 194 LEU B N 1
ATOM 3849 C CA . LEU B 1 194 ? -14.289 -0.61 -6.016 1 94.62 194 LEU B CA 1
ATOM 3850 C C . LEU B 1 194 ? -15.336 -1.713 -5.906 1 94.62 194 LEU B C 1
ATOM 3852 O O . LEU B 1 194 ? -15.266 -2.557 -5.008 1 94.62 194 LEU B O 1
ATOM 3856 N N . PHE B 1 195 ? -16.281 -1.674 -6.801 1 92.5 195 PHE B N 1
ATOM 3857 C CA . PHE B 1 195 ? -17.406 -2.615 -6.781 1 92.5 195 PHE B CA 1
ATOM 3858 C C . PHE B 1 195 ? -17.5 -3.355 -8.109 1 92.5 195 PHE B C 1
ATOM 3860 O O . PHE B 1 195 ? -17.609 -2.732 -9.164 1 92.5 195 PHE B O 1
ATOM 3867 N N . GLU B 1 196 ? -17.469 -4.598 -7.992 1 89.38 196 GLU B N 1
ATOM 3868 C CA . GLU B 1 196 ? -17.703 -5.418 -9.18 1 89.38 196 GLU B CA 1
ATOM 3869 C C . GLU B 1 196 ? -19.188 -5.508 -9.5 1 89.38 196 GLU B C 1
ATOM 3871 O O . GLU B 1 196 ? -19.984 -5.953 -8.68 1 89.38 196 GLU B O 1
ATOM 3876 N N . LEU B 1 197 ? -19.531 -5.059 -10.602 1 87.44 197 LEU B N 1
ATOM 3877 C CA . LEU B 1 197 ? -20.891 -5.211 -11.086 1 87.44 197 LEU B CA 1
ATOM 3878 C C . LEU B 1 197 ? -21 -6.363 -12.078 1 87.44 197 LEU B C 1
ATOM 3880 O O . LEU B 1 197 ? -20.391 -6.32 -13.148 1 87.44 197 LEU B O 1
ATOM 3884 N N . LYS B 1 198 ? -21.688 -7.367 -11.602 1 83.31 198 LYS B N 1
ATOM 3885 C CA . LYS B 1 198 ? -21.781 -8.602 -12.375 1 83.31 198 LYS B CA 1
ATOM 3886 C C . LYS B 1 198 ? -23.094 -8.664 -13.164 1 83.31 198 LYS B C 1
ATOM 3888 O O . LYS B 1 198 ? -24.094 -8.07 -12.766 1 83.31 198 LYS B O 1
ATOM 3893 N N . ASN B 1 199 ? -22.906 -9.391 -14.305 1 83.5 199 ASN B N 1
ATOM 3894 C CA . ASN B 1 199 ? -24.109 -9.711 -15.062 1 83.5 199 ASN B CA 1
ATOM 3895 C C . ASN B 1 199 ? -24.984 -10.734 -14.336 1 83.5 199 ASN B C 1
ATOM 3897 O O . ASN B 1 199 ? -24.484 -11.781 -13.914 1 83.5 199 ASN B O 1
ATOM 3901 N N . ASP B 1 200 ? -26.266 -10.461 -14.18 1 78.31 200 ASP B N 1
ATOM 3902 C CA . ASP B 1 200 ? -27.172 -11.328 -13.414 1 78.31 200 ASP B CA 1
ATOM 3903 C C . ASP B 1 200 ? -27.281 -12.703 -14.055 1 78.31 200 ASP B C 1
ATOM 3905 O O . ASP B 1 200 ? -27.453 -13.711 -13.359 1 78.31 200 ASP B O 1
ATOM 3909 N N . GLU B 1 201 ? -27.188 -12.789 -15.367 1 78.69 201 GLU B N 1
ATOM 3910 C CA . GLU B 1 201 ? -27.375 -14.047 -16.094 1 78.69 201 GLU B CA 1
ATOM 3911 C C . GLU B 1 201 ? -26.094 -14.859 -16.125 1 78.69 201 GLU B C 1
ATOM 3913 O O . GLU B 1 201 ? -26.109 -16.078 -15.898 1 78.69 201 GLU B O 1
ATOM 3918 N N . THR B 1 202 ? -24.938 -14.219 -16.375 1 79.12 202 THR B N 1
ATOM 3919 C CA . THR B 1 202 ? -23.703 -14.945 -16.641 1 79.12 202 THR B CA 1
ATOM 3920 C C . THR B 1 202 ? -22.812 -14.938 -15.398 1 79.12 202 THR B C 1
ATOM 3922 O O . THR B 1 202 ? -21.844 -15.703 -15.312 1 79.12 202 THR B O 1
ATOM 3925 N N . ASN B 1 203 ? -23.062 -14.102 -14.414 1 80.25 203 ASN B N 1
ATOM 3926 C CA . ASN B 1 203 ? -22.281 -13.938 -13.195 1 80.25 203 ASN B CA 1
ATOM 3927 C C . ASN B 1 203 ? -20.859 -13.469 -13.5 1 80.25 203 ASN B C 1
ATOM 3929 O O . ASN B 1 203 ? -19.938 -13.695 -12.703 1 80.25 203 ASN B O 1
ATOM 3933 N N . GLU B 1 204 ? -20.719 -12.953 -14.711 1 79 204 GLU B N 1
ATOM 3934 C CA . GLU B 1 204 ? -19.438 -12.391 -15.102 1 79 204 GLU B CA 1
ATOM 3935 C C . GLU B 1 204 ? -19.344 -10.914 -14.75 1 79 204 GLU B C 1
ATOM 3937 O O . GLU B 1 204 ? -20.359 -10.203 -14.773 1 79 204 GLU B O 1
ATOM 3942 N N . VAL B 1 205 ? -18.188 -10.508 -14.367 1 80.62 205 VAL B N 1
ATOM 3943 C CA . VAL B 1 205 ? -17.984 -9.102 -14.039 1 80.62 205 VAL B CA 1
ATOM 3944 C C . VAL B 1 205 ? -18.125 -8.25 -15.297 1 80.62 205 VAL B C 1
ATOM 3946 O O . VAL B 1 205 ? -17.375 -8.422 -16.266 1 80.62 205 VAL B O 1
ATOM 3949 N N . GLU B 1 206 ? -19.078 -7.375 -15.305 1 81.56 206 GLU B N 1
ATOM 3950 C CA . GLU B 1 206 ? -19.328 -6.488 -16.438 1 81.56 206 GLU B CA 1
ATOM 3951 C C . GLU B 1 206 ? -18.547 -5.188 -16.297 1 81.56 206 GLU B C 1
ATOM 3953 O O . GLU B 1 206 ? -18.016 -4.672 -17.281 1 81.56 206 GLU B O 1
ATOM 3958 N N . LYS B 1 207 ? -18.609 -4.707 -15.125 1 85.94 207 LYS B N 1
ATOM 3959 C CA . LYS B 1 207 ? -17.953 -3.422 -14.891 1 85.94 207 LYS B CA 1
ATOM 3960 C C . LYS B 1 207 ? -17.5 -3.295 -13.445 1 85.94 207 LYS B C 1
ATOM 3962 O O . LYS B 1 207 ? -18.047 -3.938 -12.547 1 85.94 207 LYS B O 1
ATOM 3967 N N . VAL B 1 208 ? -16.391 -2.539 -13.289 1 90.81 208 VAL B N 1
ATOM 3968 C CA . VAL B 1 208 ? -15.969 -2.182 -11.938 1 90.81 208 VAL B CA 1
ATOM 3969 C C . VAL B 1 208 ? -16.297 -0.713 -11.672 1 90.81 208 VAL B C 1
ATOM 3971 O O . VAL B 1 208 ? -15.797 0.176 -12.367 1 90.81 208 VAL B O 1
ATOM 3974 N N . GLU B 1 209 ? -17.172 -0.502 -10.734 1 92.81 209 GLU B N 1
ATOM 3975 C CA . GLU B 1 209 ? -17.562 0.858 -10.375 1 92.81 209 GLU B CA 1
ATOM 3976 C C . GLU B 1 209 ? -16.703 1.389 -9.227 1 92.81 209 GLU B C 1
ATOM 3978 O O . GLU B 1 209 ? -16.422 0.662 -8.273 1 92.81 209 GLU B O 1
ATOM 3983 N N . CYS B 1 210 ? -16.234 2.621 -9.422 1 94.81 210 CYS B N 1
ATOM 3984 C CA . CYS B 1 210 ? -15.477 3.289 -8.367 1 94.81 210 CYS B CA 1
ATOM 3985 C C . CYS B 1 210 ? -16.359 4.277 -7.605 1 94.81 210 CYS B C 1
ATOM 3987 O O . CYS B 1 210 ? -16.984 5.145 -8.203 1 94.81 210 CYS B O 1
ATOM 3989 N N . VAL B 1 211 ? -16.422 4.145 -6.301 1 96.44 211 VAL B N 1
ATOM 3990 C CA . VAL B 1 211 ? -17.281 4.98 -5.469 1 96.44 211 VAL B CA 1
ATOM 3991 C C . VAL B 1 211 ? -16.438 5.746 -4.457 1 96.44 211 VAL B C 1
ATOM 3993 O O . VAL B 1 211 ? -15.703 5.145 -3.668 1 96.44 211 VAL B O 1
ATOM 3996 N N . LEU B 1 212 ? -16.562 7.062 -4.508 1 97.44 212 LEU B N 1
ATOM 3997 C CA . LEU B 1 212 ? -15.789 7.918 -3.615 1 97.44 212 LEU B CA 1
ATOM 3998 C C . LEU B 1 212 ? -16.359 7.891 -2.205 1 97.44 212 LEU B C 1
ATOM 4000 O O . LEU B 1 212 ? -17.578 7.945 -2.027 1 97.44 212 LEU B O 1
ATOM 4004 N N . ASP B 1 213 ? -15.469 7.758 -1.154 1 97.19 213 ASP B N 1
ATOM 4005 C CA . ASP B 1 213 ? -15.852 7.941 0.243 1 97.19 213 ASP B CA 1
ATOM 4006 C C . ASP B 1 213 ? -17.016 7.023 0.623 1 97.19 213 ASP B C 1
ATOM 4008 O O . ASP B 1 213 ? -18.094 7.492 0.983 1 97.19 213 ASP B O 1
ATOM 4012 N N . CYS B 1 214 ? -16.734 5.785 0.64 1 95.88 214 CYS B N 1
ATOM 4013 C CA . CYS B 1 214 ? -17.734 4.785 0.956 1 95.88 214 CYS B CA 1
ATOM 4014 C C . CYS B 1 214 ? -18.141 4.859 2.424 1 95.88 214 CYS B C 1
ATOM 4016 O O . CYS B 1 214 ? -17.297 5.043 3.297 1 95.88 214 CYS B O 1
ATOM 4018 N N . THR B 1 215 ? -19.469 4.727 2.697 1 93.5 215 THR B N 1
ATOM 4019 C CA . THR B 1 215 ? -19.969 4.59 4.062 1 93.5 215 THR B CA 1
ATOM 4020 C C . THR B 1 215 ? -19.625 3.215 4.629 1 93.5 215 THR B C 1
ATOM 4022 O O . THR B 1 215 ? -19.125 2.346 3.906 1 93.5 215 THR B O 1
ATOM 4025 N N . ALA B 1 216 ? -19.859 3.029 5.934 1 89.5 216 ALA B N 1
ATOM 4026 C CA . ALA B 1 216 ? -19.594 1.749 6.586 1 89.5 216 ALA B CA 1
ATOM 4027 C C . ALA B 1 216 ? -20.375 0.623 5.914 1 89.5 216 ALA B C 1
ATOM 4029 O O . ALA B 1 216 ? -19.844 -0.477 5.723 1 89.5 216 ALA B O 1
ATOM 4030 N N . ILE B 1 217 ? -21.594 0.873 5.543 1 88.38 217 ILE B N 1
ATOM 4031 C CA . ILE B 1 217 ? -22.438 -0.146 4.93 1 88.38 217 ILE B CA 1
ATOM 4032 C C . ILE B 1 217 ? -21.938 -0.462 3.523 1 88.38 217 ILE B C 1
ATOM 4034 O O . ILE B 1 217 ? -21.922 -1.623 3.109 1 88.38 217 ILE B O 1
ATOM 4038 N N . GLU B 1 218 ? -21.547 0.513 2.754 1 91.19 218 GLU B N 1
ATOM 4039 C CA . GLU B 1 218 ? -20.984 0.303 1.423 1 91.19 218 GLU B CA 1
ATOM 4040 C C . GLU B 1 218 ? -19.688 -0.513 1.489 1 91.19 218 GLU B C 1
ATOM 4042 O O . GLU B 1 218 ? -19.438 -1.356 0.626 1 91.19 218 GLU B O 1
ATOM 4047 N N . ARG B 1 219 ? -18.906 -0.286 2.521 1 88.31 219 ARG B N 1
ATOM 4048 C CA . ARG B 1 219 ? -17.625 -0.975 2.701 1 88.31 219 ARG B CA 1
ATOM 4049 C C . ARG B 1 219 ? -17.844 -2.469 2.922 1 88.31 219 ARG B C 1
ATOM 4051 O O . ARG B 1 219 ? -16.969 -3.279 2.605 1 88.31 219 ARG B O 1
ATOM 4058 N N . GLN B 1 220 ? -18.938 -2.803 3.445 1 83.88 220 GLN B N 1
ATOM 4059 C CA . GLN B 1 220 ? -19.234 -4.207 3.707 1 83.88 220 GLN B CA 1
ATOM 4060 C C . GLN B 1 220 ? -19.406 -4.984 2.404 1 83.88 220 GLN B C 1
ATOM 4062 O O . GLN B 1 220 ? -19.281 -6.211 2.385 1 83.88 220 GLN B O 1
ATOM 4067 N N . VAL B 1 221 ? -19.734 -4.293 1.35 1 85.25 221 VAL B N 1
ATOM 4068 C CA . VAL B 1 221 ? -20 -5 0.103 1 85.25 221 VAL B CA 1
ATOM 4069 C C . VAL B 1 221 ? -18.953 -4.645 -0.938 1 85.25 221 VAL B C 1
ATOM 4071 O O . VAL B 1 221 ? -19.016 -5.09 -2.086 1 85.25 221 VAL B O 1
ATOM 4074 N N . GLN B 1 222 ? -18.016 -3.801 -0.563 1 90.31 222 GLN B N 1
ATOM 4075 C CA . GLN B 1 222 ? -16.969 -3.402 -1.506 1 90.31 222 GLN B CA 1
ATOM 4076 C C . GLN B 1 222 ? -16.031 -4.566 -1.808 1 90.31 222 GLN B C 1
ATOM 4078 O O . GLN B 1 222 ? -15.789 -5.414 -0.948 1 90.31 222 GLN B O 1
ATOM 4083 N N . ASN B 1 223 ? -15.516 -4.566 -3.066 1 88.94 223 ASN B N 1
ATOM 4084 C CA . ASN B 1 223 ? -14.641 -5.652 -3.498 1 88.94 223 ASN B CA 1
ATOM 4085 C C . ASN B 1 223 ? -13.164 -5.273 -3.354 1 88.94 223 ASN B C 1
ATOM 4087 O O . ASN B 1 223 ? -12.297 -6.148 -3.305 1 88.94 223 ASN B O 1
ATOM 4091 N N . ALA B 1 224 ? -12.898 -4.031 -3.352 1 91.06 224 ALA B N 1
ATOM 4092 C CA . ALA B 1 224 ? -11.539 -3.504 -3.205 1 91.06 224 ALA B CA 1
ATOM 4093 C C . ALA B 1 224 ? -11.562 -2.018 -2.865 1 91.06 224 ALA B C 1
ATOM 4095 O O . ALA B 1 224 ? -12.633 -1.414 -2.762 1 91.06 224 ALA B O 1
ATOM 4096 N N . GLU B 1 225 ? -10.406 -1.51 -2.547 1 93.38 225 GLU B N 1
ATOM 4097 C CA . GLU B 1 225 ? -10.273 -0.078 -2.295 1 93.38 225 GLU B CA 1
ATOM 4098 C C . GLU B 1 225 ? -8.945 0.456 -2.832 1 93.38 225 GLU B C 1
ATOM 4100 O O . GLU B 1 225 ? -7.98 -0.295 -2.971 1 93.38 225 GLU B O 1
ATOM 4105 N N . ILE B 1 226 ? -8.977 1.684 -3.184 1 95 226 ILE B N 1
ATOM 4106 C CA . ILE B 1 226 ? -7.766 2.387 -3.592 1 95 226 ILE B CA 1
ATOM 4107 C C . ILE B 1 226 ? -7.688 3.738 -2.883 1 95 226 ILE B C 1
ATOM 4109 O O . ILE B 1 226 ? -8.664 4.488 -2.855 1 95 226 ILE B O 1
ATOM 4113 N N . THR B 1 227 ? -6.629 3.975 -2.227 1 95.94 227 THR B N 1
ATOM 4114 C CA . THR B 1 227 ? -6.375 5.242 -1.553 1 95.94 227 THR B CA 1
ATOM 4115 C C . THR B 1 227 ? -5.254 6.008 -2.248 1 95.94 227 THR B C 1
ATOM 4117 O O . THR B 1 227 ? -4.172 5.461 -2.486 1 95.94 227 THR B O 1
ATOM 4120 N N . ILE B 1 228 ? -5.527 7.195 -2.578 1 96.44 228 ILE B N 1
ATOM 4121 C CA . ILE B 1 228 ? -4.57 8.062 -3.254 1 96.44 228 ILE B CA 1
ATOM 4122 C C . ILE B 1 228 ? -4.277 9.281 -2.383 1 96.44 228 ILE B C 1
ATOM 4124 O O . ILE B 1 228 ? -5.195 10 -1.973 1 96.44 228 ILE B O 1
ATOM 4128 N N . THR B 1 229 ? -3.072 9.438 -2.01 1 96.38 229 THR B N 1
ATOM 4129 C CA . THR B 1 229 ? -2.643 10.648 -1.318 1 96.38 229 THR B CA 1
ATOM 4130 C C . THR B 1 229 ? -1.959 11.609 -2.287 1 96.38 229 THR B C 1
ATOM 4132 O O . THR B 1 229 ? -0.947 11.266 -2.9 1 96.38 229 THR B O 1
ATOM 4135 N N . ILE B 1 230 ? -2.521 12.75 -2.359 1 94.88 230 ILE B N 1
ATOM 4136 C CA . ILE B 1 230 ? -2.107 13.688 -3.4 1 94.88 230 ILE B CA 1
ATOM 4137 C C . ILE B 1 230 ? -1.986 15.094 -2.812 1 94.88 230 ILE B C 1
ATOM 4139 O O . ILE B 1 230 ? -2.707 15.445 -1.876 1 94.88 230 ILE B O 1
ATOM 4143 N N . ASN B 1 231 ? -1.042 15.82 -3.354 1 89.31 231 ASN B N 1
ATOM 4144 C CA . ASN B 1 231 ? -0.865 17.172 -2.844 1 89.31 231 ASN B CA 1
ATOM 4145 C C . ASN B 1 231 ? -1.426 18.219 -3.809 1 89.31 231 ASN B C 1
ATOM 4147 O O . ASN B 1 231 ? -2.014 17.859 -4.832 1 89.31 231 ASN B O 1
ATOM 4151 N N . LYS B 1 232 ? -1.343 19.453 -3.459 1 84.88 232 LYS B N 1
ATOM 4152 C CA . LYS B 1 232 ? -1.948 20.562 -4.207 1 84.88 232 LYS B CA 1
ATOM 4153 C C . LYS B 1 232 ? -1.275 20.734 -5.566 1 84.88 232 LYS B C 1
ATOM 4155 O O . LYS B 1 232 ? -1.818 21.391 -6.453 1 84.88 232 LYS B O 1
ATOM 4160 N N . ASN B 1 233 ? -0.058 20.156 -5.773 1 84.56 233 ASN B N 1
ATOM 4161 C CA . ASN B 1 233 ? 0.677 20.266 -7.027 1 84.56 233 ASN B CA 1
ATOM 4162 C C . ASN B 1 233 ? 0.336 19.109 -7.977 1 84.56 233 ASN B C 1
ATOM 4164 O O . ASN B 1 233 ? 1.015 18.922 -8.984 1 84.56 233 ASN B O 1
ATOM 4168 N N . ARG B 1 234 ? -0.584 18.312 -7.605 1 88 234 ARG B N 1
ATOM 4169 C CA . ARG B 1 234 ? -1.056 17.188 -8.406 1 88 234 ARG B CA 1
ATOM 4170 C C . ARG B 1 234 ? -0.054 16.047 -8.375 1 88 234 ARG B C 1
ATOM 4172 O O . ARG B 1 234 ? -0.036 15.211 -9.281 1 88 234 ARG B O 1
ATOM 4179 N N . ASP B 1 235 ? 0.79 16.109 -7.418 1 89.69 235 ASP B N 1
ATOM 4180 C CA . ASP B 1 235 ? 1.744 15.008 -7.277 1 89.69 235 ASP B CA 1
ATOM 4181 C C . ASP B 1 235 ? 1.191 13.914 -6.371 1 89.69 235 ASP B C 1
ATOM 4183 O O . ASP B 1 235 ? 0.591 14.203 -5.332 1 89.69 235 ASP B O 1
ATOM 4187 N N . ILE B 1 236 ? 1.379 12.656 -6.789 1 93.81 236 ILE B N 1
ATOM 4188 C CA . ILE B 1 236 ? 0.943 11.508 -6.008 1 93.81 236 ILE B CA 1
ATOM 4189 C C . ILE B 1 236 ? 2.012 11.148 -4.977 1 93.81 236 ILE B C 1
ATOM 4191 O O . ILE B 1 236 ? 3.094 10.68 -5.332 1 93.81 236 ILE B O 1
ATOM 4195 N N . CYS B 1 237 ? 1.638 11.352 -3.76 1 93.06 237 CYS B N 1
ATOM 4196 C CA . CYS B 1 237 ? 2.559 11.047 -2.67 1 93.06 237 CYS B CA 1
ATOM 4197 C C . CYS B 1 237 ? 2.516 9.562 -2.316 1 93.06 237 CYS B C 1
ATOM 4199 O O . CYS B 1 237 ? 3.545 8.969 -2.002 1 93.06 237 CYS B O 1
ATOM 4201 N N . GLN B 1 238 ? 1.347 9.062 -2.312 1 93.69 238 GLN B N 1
ATOM 4202 C CA . GLN B 1 238 ? 1.1 7.656 -2 1 93.69 238 GLN B CA 1
ATOM 4203 C C . GLN B 1 238 ? -0.063 7.109 -2.822 1 93.69 238 GLN B C 1
ATOM 4205 O O . GLN B 1 238 ? -0.978 7.848 -3.188 1 93.69 238 GLN B O 1
ATOM 4210 N N . ILE B 1 239 ? -0.004 5.898 -3.098 1 94.06 239 ILE B N 1
ATOM 4211 C CA . ILE B 1 239 ? -1.126 5.18 -3.689 1 94.06 239 ILE B CA 1
ATOM 4212 C C . ILE B 1 239 ? -1.149 3.744 -3.17 1 94.06 239 ILE B C 1
ATOM 4214 O O . ILE B 1 239 ? -0.099 3.113 -3.023 1 94.06 239 ILE B O 1
ATOM 4218 N N . SER B 1 240 ? -2.328 3.32 -2.816 1 92.69 240 SER B N 1
ATOM 4219 C CA . SER B 1 240 ? -2.439 1.964 -2.291 1 92.69 240 SER B CA 1
ATOM 4220 C C . SER B 1 240 ? -3.715 1.285 -2.779 1 92.69 240 SER B C 1
ATOM 4222 O O . SER B 1 240 ? -4.82 1.762 -2.512 1 92.69 240 SER B O 1
ATOM 4224 N N . LYS B 1 241 ? -3.605 0.34 -3.523 1 92.19 241 LYS B N 1
ATOM 4225 C CA . LYS B 1 241 ? -4.621 -0.659 -3.848 1 92.19 241 LYS B CA 1
ATOM 4226 C C . LYS B 1 241 ? -4.141 -2.062 -3.488 1 92.19 241 LYS B C 1
ATOM 4228 O O . LYS B 1 241 ? -3.646 -2.795 -4.348 1 92.19 241 LYS B O 1
ATOM 4233 N N . PRO B 1 242 ? -4.391 -2.461 -2.285 1 84.5 242 PRO B N 1
ATOM 4234 C CA . PRO B 1 242 ? -3.727 -3.66 -1.769 1 84.5 242 PRO B CA 1
ATOM 4235 C C . PRO B 1 242 ? -4.312 -4.949 -2.338 1 84.5 242 PRO B C 1
ATOM 4237 O O . PRO B 1 242 ? -3.639 -5.984 -2.357 1 84.5 242 PRO B O 1
ATOM 4240 N N . SER B 1 243 ? -5.566 -5 -2.609 1 82.06 243 SER B N 1
ATOM 4241 C CA . SER B 1 243 ? -6.16 -6.266 -3.016 1 82.06 243 SER B CA 1
ATOM 4242 C C . SER B 1 243 ? -7.492 -6.051 -3.727 1 82.06 243 SER B C 1
ATOM 4244 O O . SER B 1 243 ? -7.879 -4.91 -3.994 1 82.06 243 SER B O 1
ATOM 4246 N N . GLY B 1 244 ? -8.008 -7.215 -4.199 1 79.12 244 GLY B N 1
ATOM 4247 C CA . GLY B 1 244 ? -9.375 -7.203 -4.695 1 79.12 244 GLY B CA 1
ATOM 4248 C C . GLY B 1 244 ? -9.453 -7.141 -6.211 1 79.12 244 GLY B C 1
ATOM 4249 O O . GLY B 1 244 ? -8.57 -7.645 -6.906 1 79.12 244 GLY B O 1
ATOM 4250 N N . VAL B 1 245 ? -10.484 -6.559 -6.566 1 85.19 245 VAL B N 1
ATOM 4251 C CA . VAL B 1 245 ? -10.781 -6.527 -7.996 1 85.19 245 VAL B CA 1
ATOM 4252 C C . VAL B 1 245 ? -9.766 -5.645 -8.719 1 85.19 245 VAL B C 1
ATOM 4254 O O . VAL B 1 245 ? -9.281 -4.656 -8.156 1 85.19 245 VAL B O 1
ATOM 4257 N N . SER B 1 246 ? -9.438 -6.082 -9.891 1 88.62 246 SER B N 1
ATOM 4258 C CA . SER B 1 246 ? -8.469 -5.348 -10.703 1 88.62 246 SER B CA 1
ATOM 4259 C C . SER B 1 246 ? -9.148 -4.273 -11.539 1 88.62 246 SER B C 1
ATOM 4261 O O . SER B 1 246 ? -10.344 -4.355 -11.812 1 88.62 246 SER B O 1
ATOM 4263 N N . ILE B 1 247 ? -8.391 -3.283 -11.828 1 91.12 247 ILE B N 1
ATOM 4264 C CA . ILE B 1 247 ? -8.883 -2.205 -12.68 1 91.12 247 ILE B CA 1
ATOM 4265 C C . ILE B 1 247 ? -7.844 -1.873 -13.742 1 91.12 247 ILE B C 1
ATOM 4267 O O . ILE B 1 247 ? -6.656 -2.16 -13.57 1 91.12 247 ILE B O 1
ATOM 4271 N N . GLU B 1 248 ? -8.328 -1.26 -14.781 1 90 248 GLU B N 1
ATOM 4272 C CA . GLU B 1 248 ? -7.43 -0.884 -15.867 1 90 248 GLU B CA 1
ATOM 4273 C C . GLU B 1 248 ? -6.559 0.307 -15.477 1 90 248 GLU B C 1
ATOM 4275 O O . GLU B 1 248 ? -6.996 1.182 -14.727 1 90 248 GLU B O 1
ATOM 4280 N N . GLY B 1 249 ? -5.387 0.405 -16.078 1 87.94 249 GLY B N 1
ATOM 4281 C CA . GLY B 1 249 ? -4.422 1.447 -15.766 1 87.94 249 GLY B CA 1
ATOM 4282 C C . GLY B 1 249 ? -4.957 2.846 -16.016 1 87.94 249 GLY B C 1
ATOM 4283 O O . GLY B 1 249 ? -4.711 3.756 -15.219 1 87.94 249 GLY B O 1
ATOM 4284 N N . TYR B 1 250 ? -5.645 3.025 -17.062 1 88.75 250 TYR B N 1
ATOM 4285 C CA . TYR B 1 250 ? -6.121 4.367 -17.391 1 88.75 250 TYR B CA 1
ATOM 4286 C C . TYR B 1 250 ? -7.117 4.859 -16.344 1 88.75 250 TYR B C 1
ATOM 4288 O O . TYR B 1 250 ? -7.219 6.066 -16.109 1 88.75 250 TYR B O 1
ATOM 4296 N N . ARG B 1 251 ? -7.859 3.93 -15.719 1 92.38 251 ARG B N 1
ATOM 4297 C CA . ARG B 1 251 ? -8.812 4.297 -14.68 1 92.38 251 ARG B CA 1
ATOM 4298 C C . ARG B 1 251 ? -8.102 4.875 -13.461 1 92.38 251 ARG B C 1
ATOM 4300 O O . ARG B 1 251 ? -8.648 5.727 -12.758 1 92.38 251 ARG B O 1
ATOM 4307 N N . ILE B 1 252 ? -6.914 4.453 -13.25 1 91.81 252 ILE B N 1
ATOM 4308 C CA . ILE B 1 252 ? -6.133 4.957 -12.125 1 91.81 252 ILE B CA 1
ATOM 4309 C C . ILE B 1 252 ? -5.844 6.445 -12.328 1 91.81 252 ILE B C 1
ATOM 4311 O O . ILE B 1 252 ? -5.938 7.234 -11.383 1 91.81 252 ILE B O 1
ATOM 4315 N N . VAL B 1 253 ? -5.543 6.816 -13.523 1 90.88 253 VAL B N 1
ATOM 4316 C CA . VAL B 1 253 ? -5.266 8.219 -13.828 1 90.88 253 VAL B CA 1
ATOM 4317 C C . VAL B 1 253 ? -6.523 9.055 -13.602 1 90.88 253 VAL B C 1
ATOM 4319 O O . VAL B 1 253 ? -6.453 10.156 -13.047 1 90.88 253 VAL B O 1
ATOM 4322 N N . GLU B 1 254 ? -7.578 8.484 -14.055 1 93.94 254 GLU B N 1
ATOM 4323 C CA . GLU B 1 254 ? -8.852 9.172 -13.852 1 93.94 254 GLU B CA 1
ATOM 4324 C C . GLU B 1 254 ? -9.125 9.398 -12.367 1 93.94 254 GLU B C 1
ATOM 4326 O O . GLU B 1 254 ? -9.562 10.477 -11.961 1 93.94 254 GLU B O 1
ATOM 4331 N N . LEU B 1 255 ? -8.875 8.383 -11.617 1 95.31 255 LEU B N 1
ATOM 4332 C CA . LEU B 1 255 ? -9.078 8.469 -10.18 1 95.31 255 LEU B CA 1
ATOM 4333 C C . LEU B 1 255 ? -8.133 9.492 -9.555 1 95.31 255 LEU B C 1
ATOM 4335 O O . LEU B 1 255 ? -8.508 10.211 -8.633 1 95.31 255 LEU B O 1
ATOM 4339 N N . CYS B 1 256 ? -6.914 9.555 -10.07 1 94.31 256 CYS B N 1
ATOM 4340 C CA . CYS B 1 256 ? -5.953 10.531 -9.57 1 94.31 256 CYS B CA 1
ATOM 4341 C C . CYS B 1 256 ? -6.426 11.953 -9.852 1 94.31 256 CYS B C 1
ATOM 4343 O O . CYS B 1 256 ? -6.297 12.836 -9 1 94.31 256 CYS B O 1
ATOM 4345 N N . GLU B 1 257 ? -6.941 12.141 -11.023 1 94.69 257 GLU B N 1
ATOM 4346 C CA . GLU B 1 257 ? -7.438 13.461 -11.383 1 94.69 257 GLU B CA 1
ATOM 4347 C C . GLU B 1 257 ? -8.609 13.875 -10.492 1 94.69 257 GLU B C 1
ATOM 4349 O O . GLU B 1 257 ? -8.672 15.016 -10.039 1 94.69 257 GLU B O 1
ATOM 4354 N N . LYS B 1 258 ? -9.492 12.977 -10.32 1 95.44 258 LYS B N 1
ATOM 4355 C CA . LYS B 1 258 ? -10.641 13.25 -9.453 1 95.44 258 LYS B CA 1
ATOM 4356 C C . LYS B 1 258 ? -10.195 13.469 -8.008 1 95.44 258 LYS B C 1
ATOM 4358 O O . LYS B 1 258 ? -10.758 14.312 -7.305 1 95.44 258 LYS B O 1
ATOM 4363 N N . ALA B 1 259 ? -9.25 12.656 -7.598 1 96.38 259 ALA B N 1
ATOM 4364 C CA . ALA B 1 259 ? -8.703 12.805 -6.25 1 96.38 259 ALA B CA 1
ATOM 4365 C C . ALA B 1 259 ? -8.094 14.188 -6.059 1 96.38 259 ALA B C 1
ATOM 4367 O O . ALA B 1 259 ? -8.203 14.773 -4.977 1 96.38 259 ALA B O 1
ATOM 4368 N N . PHE B 1 260 ? -7.438 14.719 -7.121 1 95.81 260 PHE B N 1
ATOM 4369 C CA . PHE B 1 260 ? -6.848 16.047 -7.055 1 95.81 260 PHE B CA 1
ATOM 4370 C C . PHE B 1 260 ? -7.918 17.109 -6.793 1 95.81 260 PHE B C 1
ATOM 4372 O O . PHE B 1 260 ? -7.734 17.984 -5.953 1 95.81 260 PHE B O 1
ATOM 4379 N N . GLN B 1 261 ? -9 16.953 -7.477 1 95.94 261 GLN B N 1
ATOM 4380 C CA . GLN B 1 261 ? -10.102 17.891 -7.281 1 95.94 261 GLN B CA 1
ATOM 4381 C C . GLN B 1 261 ? -10.625 17.844 -5.848 1 95.94 261 GLN B C 1
ATOM 4383 O O . GLN B 1 261 ? -10.906 18.875 -5.246 1 95.94 261 GLN B O 1
ATOM 4388 N N . GLU B 1 262 ? -10.742 16.656 -5.34 1 95.25 262 GLU B N 1
ATOM 4389 C CA . GLU B 1 262 ? -11.18 16.5 -3.959 1 95.25 262 GLU B CA 1
ATOM 4390 C C . GLU B 1 262 ? -10.164 17.078 -2.984 1 95.25 262 GLU B C 1
ATOM 4392 O O . GLU B 1 262 ? -10.531 17.672 -1.973 1 95.25 262 GLU B O 1
ATOM 4397 N N . ALA B 1 263 ? -8.906 16.859 -3.275 1 94.94 263 ALA B N 1
ATOM 4398 C CA . ALA B 1 263 ? -7.836 17.375 -2.424 1 94.94 263 ALA B CA 1
ATOM 4399 C C . ALA B 1 263 ? -7.867 18.891 -2.357 1 94.94 263 ALA B C 1
ATOM 4401 O O . ALA B 1 263 ? -7.594 19.484 -1.308 1 94.94 263 ALA B O 1
ATOM 4402 N N . LEU B 1 264 ? -8.195 19.531 -3.461 1 95.56 264 LEU B N 1
ATOM 4403 C CA . LEU B 1 264 ? -8.305 20.984 -3.492 1 95.56 264 LEU B CA 1
ATOM 4404 C C . LEU B 1 264 ? -9.406 21.469 -2.555 1 95.56 264 LEU B C 1
ATOM 4406 O O . LEU B 1 264 ? -9.227 22.453 -1.832 1 95.56 264 LEU B O 1
ATOM 4410 N N . LYS B 1 265 ? -10.523 20.766 -2.582 1 96.06 265 LYS B N 1
ATOM 4411 C CA . LYS B 1 265 ? -11.641 21.125 -1.711 1 96.06 265 LYS B CA 1
ATOM 4412 C C . LYS B 1 265 ? -11.25 21 -0.241 1 96.06 265 LYS B C 1
ATOM 4414 O O . LYS B 1 265 ? -11.57 21.875 0.566 1 96.06 265 LYS B O 1
ATOM 4419 N N . VAL B 1 266 ? -10.594 19.953 0.05 1 96.38 266 VAL B N 1
ATOM 4420 C CA . VAL B 1 266 ? -10.188 19.688 1.43 1 96.38 266 VAL B CA 1
ATOM 4421 C C . VAL B 1 266 ? -9.18 20.75 1.876 1 96.38 266 VAL B C 1
ATOM 4423 O O . VAL B 1 266 ? -9.266 21.266 2.994 1 96.38 266 VAL B O 1
ATOM 4426 N N . THR B 1 267 ? -8.234 21.047 1.004 1 95.75 267 THR B N 1
ATOM 4427 C CA . THR B 1 267 ? -7.223 22.062 1.297 1 95.75 267 THR B CA 1
ATOM 4428 C C . THR B 1 267 ? -7.871 23.422 1.557 1 95.75 267 THR B C 1
ATOM 4430 O O . THR B 1 267 ? -7.52 24.109 2.516 1 95.75 267 THR B O 1
ATOM 4433 N N . GLU B 1 268 ? -8.773 23.734 0.729 1 96.12 268 GLU B N 1
ATOM 4434 C CA . GLU B 1 268 ? -9.484 25 0.887 1 96.12 268 GLU B CA 1
ATOM 4435 C C . GLU B 1 268 ? -10.273 25.031 2.193 1 96.12 268 GLU B C 1
ATOM 4437 O O . GLU B 1 268 ? -10.328 26.062 2.867 1 96.12 268 GLU B O 1
ATOM 4442 N N . MET B 1 269 ? -10.859 23.984 2.477 1 97 269 MET B N 1
ATOM 4443 C CA . MET B 1 269 ? -11.633 23.875 3.711 1 97 269 MET B CA 1
ATOM 4444 C C . MET B 1 269 ? -10.742 24.094 4.93 1 97 269 MET B C 1
ATOM 4446 O O . MET B 1 269 ? -11.102 24.844 5.844 1 97 269 MET B O 1
ATOM 4450 N N . ILE B 1 270 ? -9.625 23.469 4.938 1 96.94 270 ILE B N 1
ATOM 4451 C CA . ILE B 1 270 ? -8.695 23.594 6.055 1 96.94 270 ILE B CA 1
ATOM 4452 C C . ILE B 1 270 ? -8.172 25.031 6.141 1 96.94 270 ILE B C 1
ATOM 4454 O O . ILE B 1 270 ? -8.117 25.609 7.227 1 96.94 270 ILE B O 1
ATOM 4458 N N . ASP B 1 271 ? -7.82 25.609 4.984 1 96 271 ASP B N 1
ATOM 4459 C CA . ASP B 1 271 ? -7.332 26.984 4.934 1 96 271 ASP B CA 1
ATOM 4460 C C . ASP B 1 271 ? -8.367 27.953 5.496 1 96 271 ASP B C 1
ATOM 4462 O O . ASP B 1 271 ? -8.031 28.844 6.27 1 96 271 ASP B O 1
ATOM 4466 N N . LYS B 1 272 ? -9.562 27.781 5.086 1 97.06 272 LYS B N 1
ATOM 4467 C CA . LYS B 1 272 ? -10.648 28.641 5.559 1 97.06 272 LYS B CA 1
ATOM 4468 C C . LYS B 1 272 ? -10.828 28.5 7.07 1 97.06 272 LYS B C 1
ATOM 4470 O O . LYS B 1 272 ? -10.992 29.5 7.77 1 97.06 272 LYS B O 1
ATOM 4475 N N . ALA B 1 273 ? -10.844 27.297 7.547 1 97.19 273 ALA B N 1
ATOM 4476 C CA . ALA B 1 273 ? -11.008 27.062 8.977 1 97.19 273 ALA B CA 1
ATOM 4477 C C . ALA B 1 273 ? -9.883 27.703 9.781 1 97.19 273 ALA B C 1
ATOM 4479 O O . ALA B 1 273 ? -10.117 28.25 10.859 1 97.19 273 ALA B O 1
ATOM 4480 N N . LEU B 1 274 ? -8.68 27.594 9.289 1 96.88 274 LEU B N 1
ATOM 4481 C CA . LEU B 1 274 ? -7.52 28.188 9.961 1 96.88 274 LEU B CA 1
ATOM 4482 C C . LEU B 1 274 ? -7.637 29.703 10.023 1 96.88 274 LEU B C 1
ATOM 4484 O O . LEU B 1 274 ? -7.348 30.312 11.055 1 96.88 274 LEU B O 1
ATOM 4488 N N . LYS B 1 275 ? -8.016 30.281 8.938 1 95.94 275 LYS B N 1
ATOM 4489 C CA . LYS B 1 275 ? -8.195 31.734 8.875 1 95.94 275 LYS B CA 1
ATOM 4490 C C . LYS B 1 275 ? -9.266 32.188 9.859 1 95.94 275 LYS B C 1
ATOM 4492 O O . LYS B 1 275 ? -9.078 33.188 10.562 1 95.94 275 LYS B O 1
ATOM 4497 N N . GLU B 1 276 ? -10.344 31.516 9.828 1 95.12 276 GLU B N 1
ATOM 4498 C CA . GLU B 1 276 ? -11.43 31.859 10.742 1 95.12 276 GLU B CA 1
ATOM 4499 C C . GLU B 1 276 ? -10.984 31.734 12.195 1 95.12 276 GLU B C 1
ATOM 4501 O O . GLU B 1 276 ? -11.344 32.594 13.023 1 95.12 276 GLU B O 1
ATOM 4506 N N . ASP B 1 277 ? -10.273 30.719 12.492 1 95.19 277 ASP B N 1
ATOM 4507 C CA . ASP B 1 277 ? -9.781 30.531 13.852 1 95.19 277 ASP B CA 1
ATOM 4508 C C . ASP B 1 277 ? -8.812 31.641 14.25 1 95.19 277 ASP B C 1
ATOM 4510 O O . ASP B 1 277 ? -8.836 32.125 15.383 1 95.19 277 ASP B O 1
ATOM 4514 N N . GLU B 1 278 ? -7.898 31.984 13.375 1 92.44 278 GLU B N 1
ATOM 4515 C CA . GLU B 1 278 ? -6.941 33.062 13.625 1 92.44 278 GLU B CA 1
ATOM 4516 C C . GLU B 1 278 ? -7.648 34.375 13.898 1 92.44 278 GLU B C 1
ATOM 4518 O O . GLU B 1 278 ? -7.25 35.125 14.789 1 92.44 278 GLU B O 1
ATOM 4523 N N . GLU B 1 279 ? -8.656 34.625 13.18 1 91.88 279 GLU B N 1
ATOM 4524 C CA . GLU B 1 279 ? -9.438 35.844 13.375 1 91.88 279 GLU B CA 1
ATOM 4525 C C . GLU B 1 279 ? -10.148 35.844 14.727 1 91.88 279 GLU B C 1
ATOM 4527 O O . GLU B 1 279 ? -10.203 36.844 15.414 1 91.88 279 GLU B O 1
ATOM 4532 N N . MET B 1 280 ? -10.672 34.719 15.016 1 90.06 280 MET B N 1
ATOM 4533 C CA . MET B 1 280 ? -11.375 34.594 16.297 1 90.06 280 MET B CA 1
ATOM 4534 C C . MET B 1 280 ? -10.414 34.781 17.469 1 90.06 280 MET B C 1
ATOM 4536 O O . MET B 1 280 ? -10.758 35.406 18.469 1 90.06 280 MET B O 1
ATOM 4540 N N . ARG B 1 281 ? -9.211 34.25 17.375 1 87.12 281 ARG B N 1
ATOM 4541 C CA . ARG B 1 281 ? -8.219 34.344 18.438 1 87.12 281 ARG B CA 1
ATOM 4542 C C . ARG B 1 281 ? -7.68 35.781 18.547 1 87.12 281 ARG B C 1
ATOM 4544 O O . ARG B 1 281 ? -7.406 36.25 19.641 1 87.12 281 ARG B O 1
ATOM 4551 N N . ASN B 1 282 ? -7.5 36.406 17.5 1 84.94 282 ASN B N 1
ATOM 4552 C CA . ASN B 1 282 ? -7.051 37.781 17.484 1 84.94 282 ASN B CA 1
ATOM 4553 C C . ASN B 1 282 ? -8.102 38.719 18.078 1 84.94 282 ASN B C 1
ATOM 4555 O O . ASN B 1 282 ? -7.766 39.656 18.781 1 84.94 282 ASN B O 1
ATOM 4559 N N . LYS B 1 283 ? -9.375 38.5 17.797 1 78 283 LYS B N 1
ATOM 4560 C CA . LYS B 1 283 ? -10.469 39.281 18.359 1 78 283 LYS B CA 1
ATOM 4561 C C . LYS B 1 283 ? -10.57 39.094 19.875 1 78 283 LYS B C 1
ATOM 4563 O O . LYS B 1 283 ? -10.812 40.031 20.609 1 78 283 LYS B O 1
ATOM 4568 N N . GLY B 1 284 ? -10.438 37.812 20.156 1 69.88 284 GLY B N 1
ATOM 4569 C CA . GLY B 1 284 ? -10.445 37.531 21.578 1 69.88 284 GLY B CA 1
ATOM 4570 C C . GLY B 1 284 ? -9.32 38.219 22.328 1 69.88 284 GLY B C 1
ATOM 4571 O O . GLY B 1 284 ? -9.539 38.75 23.422 1 69.88 284 GLY B O 1
ATOM 4572 N N . ASN B 1 285 ? -8.109 38.125 21.797 1 68 285 ASN B N 1
ATOM 4573 C CA . ASN B 1 285 ? -6.957 38.781 22.391 1 68 285 ASN B CA 1
ATOM 4574 C C . ASN B 1 285 ? -7.156 40.281 22.484 1 68 285 ASN B C 1
ATOM 4576 O O . ASN B 1 285 ? -6.789 40.906 23.469 1 68 285 ASN B O 1
ATOM 4580 N N . TRP B 1 286 ? -7.715 40.75 21.438 1 55.78 286 TRP B N 1
ATOM 4581 C CA . TRP B 1 286 ? -7.988 42.156 21.391 1 55.78 286 TRP B CA 1
ATOM 4582 C C . TRP B 1 286 ? -9.008 42.562 22.453 1 55.78 286 TRP B C 1
ATOM 4584 O O . TRP B 1 286 ? -8.836 43.562 23.141 1 55.78 286 TRP B O 1
ATOM 4594 N N . LYS B 1 287 ? -10.086 41.844 22.641 1 61.47 287 LYS B N 1
ATOM 4595 C CA . LYS B 1 287 ? -11.117 42.125 23.641 1 61.47 287 LYS B CA 1
ATOM 4596 C C . LYS B 1 287 ? -10.555 42.031 25.062 1 61.47 287 LYS B C 1
ATOM 4598 O O . LYS B 1 287 ? -10.898 42.844 25.922 1 61.47 287 LYS B O 1
ATOM 4603 N N . ALA B 1 288 ? -9.742 41.031 25.141 1 64.94 288 ALA B N 1
ATOM 4604 C CA . ALA B 1 288 ? -9.109 40.875 26.453 1 64.94 288 ALA B CA 1
ATOM 4605 C C . ALA B 1 288 ? -8.219 42.062 26.781 1 64.94 288 ALA B C 1
ATOM 4607 O O . ALA B 1 288 ? -8.195 42.531 27.922 1 64.94 288 ALA B O 1
ATOM 4608 N N . LEU B 1 289 ? -7.531 42.5 25.672 1 60.91 289 LEU B N 1
ATOM 4609 C CA . LEU B 1 289 ? -6.664 43.688 25.828 1 60.91 289 LEU B CA 1
ATOM 4610 C C . LEU B 1 289 ? -7.48 44.938 26.125 1 60.91 289 LEU B C 1
ATOM 4612 O O . LEU B 1 289 ? -7.102 45.719 26.984 1 60.91 289 LEU B O 1
ATOM 4616 N N . LEU B 1 290 ? -8.578 45.094 25.5 1 62.19 290 LEU B N 1
ATOM 4617 C CA . LEU B 1 290 ? -9.453 46.25 25.719 1 62.19 290 LEU B CA 1
ATOM 4618 C C . LEU B 1 290 ? -10.094 46.188 27.109 1 62.19 290 LEU B C 1
ATOM 4620 O O . LEU B 1 290 ? -10.234 47.219 27.781 1 62.19 290 LEU B O 1
ATOM 4624 N N . SER B 1 291 ? -10.5 45.031 27.406 1 62.5 291 SER B N 1
ATOM 4625 C CA . SER B 1 291 ? -11.094 44.844 28.734 1 62.5 291 SER B CA 1
ATOM 4626 C C . SER B 1 291 ? -10.078 45.125 29.828 1 62.5 291 SER B C 1
ATOM 4628 O O . SER B 1 291 ? -10.398 45.781 30.828 1 62.5 291 SER B O 1
ATOM 4630 N N . ALA B 1 292 ? -8.898 44.781 29.672 1 66.62 292 ALA B N 1
ATOM 4631 C CA . ALA B 1 292 ? -7.836 45.031 30.641 1 66.62 292 ALA B CA 1
ATOM 4632 C C . ALA B 1 292 ? -7.539 46.531 30.734 1 66.62 292 ALA B C 1
ATOM 4634 O O . ALA B 1 292 ? -7.293 47.031 31.828 1 66.62 292 ALA B O 1
ATOM 4635 N N . GLU B 1 293 ? -7.617 47.125 29.625 1 60.94 293 GLU B N 1
ATOM 4636 C CA . GLU B 1 293 ? -7.387 48.562 29.594 1 60.94 293 GLU B CA 1
ATOM 4637 C C . GLU B 1 293 ? -8.508 49.312 30.297 1 60.94 293 GLU B C 1
ATOM 4639 O O . GLU B 1 293 ? -8.258 50.281 31.016 1 60.94 293 GLU B O 1
ATOM 4644 N N . ASN B 1 294 ? -9.68 48.844 30.109 1 63.62 294 ASN B N 1
ATOM 4645 C CA . ASN B 1 294 ? -10.82 49.469 30.766 1 63.62 294 ASN B CA 1
ATOM 4646 C C . ASN B 1 294 ? -10.781 49.281 32.281 1 63.62 294 ASN B C 1
ATOM 4648 O O . ASN B 1 294 ? -11.148 50.188 33.031 1 63.62 294 ASN B O 1
ATOM 4652 N N . ASP B 1 295 ? -10.398 48.156 32.594 1 64.75 295 ASP B N 1
ATOM 4653 C CA . ASP B 1 295 ? -10.305 47.875 34.031 1 64.75 295 ASP B CA 1
ATOM 4654 C C . ASP B 1 295 ? -9.234 48.75 34.688 1 64.75 295 ASP B C 1
ATOM 4656 O O . ASP B 1 295 ? -9.32 49.062 35.875 1 64.75 295 ASP B O 1
ATOM 4660 N N . ARG B 1 296 ? -8.281 49.094 33.969 1 61.06 296 ARG B N 1
ATOM 4661 C CA . ARG B 1 296 ? -7.242 49.969 34.469 1 61.06 296 ARG B CA 1
ATOM 4662 C C . ARG B 1 296 ? -7.766 51.406 34.625 1 61.06 296 ARG B C 1
ATOM 4664 O O . ARG B 1 296 ? -7.34 52.125 35.531 1 61.06 296 ARG B O 1
ATOM 4671 N N . TYR B 1 297 ? -8.648 51.75 33.906 1 59 297 TYR B N 1
ATOM 4672 C CA . TYR B 1 297 ? -9.203 53.094 33.969 1 59 297 TYR B CA 1
ATOM 4673 C C . TYR B 1 297 ? -10.273 53.188 35.062 1 59 297 TYR B C 1
ATOM 4675 O O . TYR B 1 297 ? -10.531 54.281 35.594 1 59 297 TYR B O 1
ATOM 4683 N N . GLU B 1 298 ? -10.898 52.125 35.25 1 54.19 298 GLU B N 1
ATOM 4684 C CA . GLU B 1 298 ? -11.938 52.188 36.281 1 54.19 298 GLU B CA 1
ATOM 4685 C C . GLU B 1 298 ? -11.328 52.125 37.688 1 54.19 298 GLU B C 1
ATOM 4687 O O . GLU B 1 298 ? -12.047 52.219 38.688 1 54.19 298 GLU B O 1
ATOM 4692 N N . LYS B 1 299 ? -10.094 52 37.656 1 48.59 299 LYS B N 1
ATOM 4693 C CA . LYS B 1 299 ? -9.523 52.188 39 1 48.59 299 LYS B CA 1
ATOM 4694 C C . LYS B 1 299 ? -9.031 53.625 39.188 1 48.59 299 LYS B C 1
ATOM 4696 O O . LYS B 1 299 ? -8.5 54.219 38.25 1 48.59 299 LYS B O 1
#